Protein AF-A0A3Q3FCW5-F1 (afdb_monomer_lite)

pLDDT: mean 77.0, std 19.27, range [20.98, 98.44]

Radius of gyration: 36.46 Å; chains: 1; bounding box: 88×82×100 Å

Organism: NCBI:txid56723

Structure (mmCIF, N/CA/C/O backbone):
data_AF-A0A3Q3FCW5-F1
#
_entry.id   AF-A0A3Q3FCW5-F1
#
loop_
_atom_site.group_PDB
_atom_site.id
_atom_site.type_symbol
_atom_site.label_atom_id
_atom_site.label_alt_id
_atom_site.label_comp_id
_atom_site.label_asym_id
_atom_site.label_entity_id
_atom_site.label_seq_id
_atom_site.pdbx_PDB_ins_code
_atom_site.Cartn_x
_atom_site.Cartn_y
_atom_site.Cartn_z
_atom_site.occupancy
_atom_site.B_iso_or_equiv
_atom_site.auth_seq_id
_atom_site.auth_comp_id
_atom_site.auth_asym_id
_atom_site.auth_atom_id
_atom_site.pdbx_PDB_model_num
ATOM 1 N N . MET A 1 1 ? -9.840 -24.819 18.479 1.00 59.41 1 MET A N 1
ATOM 2 C CA . MET A 1 1 ? -9.375 -25.518 17.271 1.00 59.41 1 MET A CA 1
ATOM 3 C C . MET A 1 1 ? -8.691 -24.487 16.397 1.00 59.41 1 MET A C 1
ATOM 5 O O . MET A 1 1 ? -9.337 -23.500 16.056 1.00 59.41 1 MET A O 1
ATOM 9 N N . ARG A 1 2 ? -7.391 -24.646 16.146 1.00 78.00 2 ARG A N 1
ATOM 10 C CA . ARG A 1 2 ? -6.625 -23.751 15.276 1.00 78.00 2 ARG A CA 1
ATOM 11 C C . ARG A 1 2 ? -6.622 -24.346 13.871 1.00 78.00 2 ARG A C 1
ATOM 13 O O . ARG A 1 2 ? -6.245 -25.506 13.696 1.00 78.00 2 ARG A O 1
ATOM 20 N N . SER A 1 3 ? -7.081 -23.567 12.901 1.00 88.00 3 SER A N 1
ATOM 21 C CA . SER A 1 3 ? -7.096 -23.917 11.481 1.00 88.00 3 SER A CA 1
ATOM 22 C C . SER A 1 3 ? -6.036 -23.114 10.732 1.00 88.00 3 SER A C 1
ATOM 24 O O . SER A 1 3 ? -5.821 -21.951 11.064 1.00 88.00 3 SER A O 1
ATOM 26 N N . LEU A 1 4 ? -5.426 -23.719 9.720 1.00 91.25 4 LEU A N 1
ATOM 27 C CA . LEU A 1 4 ? -4.530 -23.093 8.757 1.00 91.25 4 LEU A CA 1
ATOM 28 C C . LEU A 1 4 ? -5.258 -22.938 7.427 1.00 91.25 4 LEU A C 1
ATOM 30 O O . LEU A 1 4 ? -5.761 -23.923 6.880 1.00 91.25 4 LEU A O 1
ATOM 34 N N . LYS A 1 5 ? -5.306 -21.713 6.908 1.00 95.12 5 LYS A N 1
ATOM 35 C CA . LYS A 1 5 ? -5.915 -21.397 5.616 1.00 95.12 5 LYS A CA 1
ATOM 36 C C . LYS A 1 5 ? -4.855 -21.115 4.565 1.00 95.12 5 LYS A C 1
ATOM 38 O O . LYS A 1 5 ? -4.101 -20.151 4.680 1.00 95.12 5 LYS A O 1
ATOM 43 N N . ILE A 1 6 ? -4.842 -21.939 3.526 1.00 96.88 6 ILE A N 1
ATOM 44 C CA . ILE A 1 6 ? -3.940 -21.827 2.383 1.00 96.88 6 ILE A CA 1
ATOM 45 C C . ILE A 1 6 ? -4.724 -21.283 1.187 1.00 96.88 6 ILE A C 1
ATOM 47 O O . ILE A 1 6 ? -5.837 -21.733 0.913 1.00 96.88 6 ILE A O 1
ATOM 51 N N . GLY A 1 7 ? -4.153 -20.305 0.494 1.00 97.06 7 GLY A N 1
ATOM 52 C CA . GLY A 1 7 ? -4.664 -19.748 -0.754 1.00 97.06 7 GLY A CA 1
ATOM 53 C C . GLY A 1 7 ? -3.714 -20.014 -1.918 1.00 97.06 7 GLY A C 1
ATOM 54 O O . GLY A 1 7 ? -2.503 -20.018 -1.715 1.00 97.06 7 GLY A O 1
ATOM 55 N N . SER A 1 8 ? -4.242 -20.184 -3.127 1.00 97.94 8 SER A N 1
ATOM 56 C CA . SER A 1 8 ? -3.463 -20.192 -4.370 1.00 97.94 8 SER A CA 1
ATOM 57 C C . SER A 1 8 ? -4.145 -19.340 -5.432 1.00 97.94 8 SER A C 1
ATOM 59 O O . SER A 1 8 ? -5.363 -19.446 -5.602 1.00 97.94 8 SER A O 1
ATOM 61 N N . LEU A 1 9 ? -3.373 -18.508 -6.134 1.00 97.44 9 LEU A N 1
ATOM 62 C CA . LEU A 1 9 ? -3.872 -17.656 -7.210 1.00 97.44 9 LEU A CA 1
ATOM 63 C C . LEU A 1 9 ? -2.792 -17.355 -8.256 1.00 97.44 9 LEU A C 1
ATOM 65 O O . LEU A 1 9 ? -1.770 -16.740 -7.934 1.00 97.44 9 LEU A O 1
ATOM 69 N N . ASN A 1 10 ? -3.070 -17.684 -9.517 1.00 96.69 10 ASN A N 1
ATOM 70 C CA . ASN A 1 10 ? -2.326 -17.135 -10.642 1.00 96.69 10 ASN A CA 1
ATOM 71 C C . ASN A 1 10 ? -2.795 -15.691 -10.880 1.00 96.69 10 ASN A C 1
ATOM 73 O O . ASN A 1 10 ? -3.972 -15.427 -11.142 1.00 96.69 10 ASN A O 1
ATOM 77 N N . ILE A 1 11 ? -1.882 -14.735 -10.708 1.00 94.06 11 ILE A N 1
ATOM 78 C CA . ILE A 1 11 ? -2.225 -13.314 -10.735 1.00 94.06 11 ILE A CA 1
ATOM 79 C C . ILE A 1 11 ? -1.992 -12.666 -12.088 1.00 94.06 11 ILE A C 1
ATOM 81 O O . ILE A 1 11 ? -2.460 -11.548 -12.241 1.00 94.06 11 ILE A O 1
ATOM 85 N N . ASN A 1 12 ? -1.323 -13.304 -13.052 1.00 91.75 12 ASN A N 1
ATOM 86 C CA . ASN A 1 12 ? -1.057 -12.728 -14.377 1.00 91.75 12 ASN A CA 1
ATOM 87 C C . ASN A 1 12 ? -0.498 -11.283 -14.285 1.00 91.75 12 ASN A C 1
ATOM 89 O O . ASN A 1 12 ? -1.118 -10.292 -14.687 1.00 91.75 12 ASN A O 1
ATOM 93 N N . GLY A 1 13 ? 0.644 -11.148 -13.611 1.00 87.19 13 GLY A N 1
ATOM 94 C CA . GLY A 1 13 ? 1.352 -9.898 -13.342 1.00 87.19 13 GLY A CA 1
ATOM 95 C C . GLY A 1 13 ? 1.012 -9.257 -11.996 1.00 87.19 13 GLY A C 1
ATOM 96 O O . GLY A 1 13 ? -0.110 -8.814 -11.760 1.00 87.19 13 GLY A O 1
ATOM 97 N N . GLY A 1 14 ? 2.021 -9.132 -11.129 1.00 79.69 14 GLY A N 1
ATOM 98 C CA . GLY A 1 14 ? 1.926 -8.534 -9.790 1.00 79.69 14 GLY A CA 1
ATOM 99 C C . GLY A 1 14 ? 2.761 -7.266 -9.589 1.00 79.69 14 GLY A C 1
ATOM 100 O O . GLY A 1 14 ? 2.995 -6.870 -8.447 1.00 79.69 14 GLY A O 1
ATOM 101 N N . ARG A 1 15 ? 3.240 -6.632 -10.669 1.00 80.81 15 ARG A N 1
ATOM 102 C CA . ARG A 1 15 ? 4.062 -5.404 -10.613 1.00 80.81 15 ARG A CA 1
ATOM 103 C C . ARG A 1 15 ? 3.250 -4.139 -10.323 1.00 80.81 15 ARG A C 1
ATOM 105 O O . ARG A 1 15 ? 3.777 -3.208 -9.721 1.00 80.81 15 ARG A O 1
ATOM 112 N N . ASP A 1 16 ? 1.967 -4.126 -10.672 1.00 83.69 16 ASP A N 1
ATOM 113 C CA . ASP A 1 16 ? 1.062 -3.024 -10.345 1.00 83.69 16 ASP A CA 1
ATOM 114 C C . ASP A 1 16 ? 0.683 -3.016 -8.851 1.00 83.69 16 ASP A C 1
ATOM 116 O O . ASP A 1 16 ? 0.260 -4.026 -8.278 1.00 83.69 16 ASP A O 1
ATOM 120 N N . ARG A 1 17 ? 0.810 -1.844 -8.219 1.00 84.12 17 ARG A N 1
ATOM 121 C CA . ARG A 1 17 ? 0.480 -1.623 -6.808 1.00 84.12 17 ARG A CA 1
ATOM 122 C C . ARG A 1 17 ? -1.018 -1.772 -6.537 1.00 84.12 17 ARG A C 1
ATOM 124 O O . ARG A 1 17 ? -1.371 -2.277 -5.472 1.00 84.12 17 ARG A O 1
ATOM 131 N N . GLN A 1 18 ? -1.892 -1.363 -7.461 1.00 84.81 18 GLN A N 1
ATOM 132 C CA . GLN A 1 18 ? -3.342 -1.479 -7.257 1.00 84.81 18 GLN A CA 1
ATOM 133 C C . GLN A 1 18 ? -3.765 -2.949 -7.220 1.00 84.81 18 GLN A C 1
ATOM 135 O O . GLN A 1 18 ? -4.450 -3.374 -6.288 1.00 84.81 18 GLN A O 1
ATOM 140 N N . LYS A 1 19 ? -3.261 -3.754 -8.160 1.00 87.56 19 LYS A N 1
ATOM 141 C CA . LYS A 1 19 ? -3.478 -5.205 -8.185 1.00 87.56 19 LYS A CA 1
ATOM 142 C C . LYS A 1 19 ? -2.966 -5.909 -6.924 1.00 87.56 19 LYS A C 1
ATOM 144 O O . LYS A 1 19 ? -3.677 -6.738 -6.357 1.00 87.56 19 LYS A O 1
ATOM 149 N N . ARG A 1 20 ? -1.790 -5.525 -6.406 1.00 88.56 20 ARG A N 1
ATOM 150 C CA . ARG A 1 20 ? -1.309 -5.990 -5.088 1.00 88.56 20 ARG A CA 1
ATOM 151 C C . ARG A 1 20 ? -2.257 -5.594 -3.944 1.00 88.56 20 ARG A C 1
ATOM 153 O O . ARG A 1 20 ? -2.496 -6.394 -3.040 1.00 88.56 20 ARG A O 1
ATOM 160 N N . GLY A 1 21 ? -2.851 -4.401 -3.991 1.00 86.06 21 GLY A N 1
ATOM 161 C CA . GLY A 1 21 ? -3.890 -3.967 -3.048 1.00 86.06 21 GLY A CA 1
ATOM 162 C C . GLY A 1 21 ? -5.109 -4.898 -3.025 1.00 86.06 21 GLY A C 1
ATOM 163 O O . GLY A 1 21 ? -5.495 -5.366 -1.954 1.00 86.06 21 GLY A O 1
ATOM 164 N N . LEU A 1 22 ? -5.642 -5.252 -4.200 1.00 87.50 22 LEU A N 1
ATOM 165 C CA . LEU A 1 22 ? -6.775 -6.182 -4.337 1.00 87.50 22 LEU A CA 1
ATOM 166 C C . LEU A 1 22 ? -6.466 -7.576 -3.768 1.00 87.50 22 LEU A C 1
ATOM 168 O O . LEU A 1 22 ? -7.289 -8.171 -3.072 1.00 87.50 22 LEU A O 1
ATOM 172 N N . ILE A 1 23 ? -5.256 -8.089 -4.015 1.00 90.44 23 ILE A N 1
ATOM 173 C CA . ILE A 1 23 ? -4.805 -9.385 -3.480 1.00 90.44 23 ILE A CA 1
ATOM 174 C C . ILE A 1 23 ? -4.748 -9.350 -1.944 1.00 90.44 23 ILE A C 1
ATOM 176 O O . ILE A 1 23 ? -5.187 -10.296 -1.283 1.00 90.44 23 ILE A O 1
ATOM 180 N N . SER A 1 24 ? -4.240 -8.256 -1.367 1.00 87.88 24 SER A N 1
ATOM 181 C CA . SER A 1 24 ? -4.176 -8.072 0.089 1.00 87.88 24 SER A CA 1
ATOM 182 C C . SER A 1 24 ? -5.570 -8.015 0.719 1.00 87.88 24 SER A C 1
ATOM 184 O O . SER A 1 24 ? -5.822 -8.651 1.749 1.00 87.88 24 SER A O 1
ATOM 186 N N . GLU A 1 25 ? -6.512 -7.334 0.064 1.00 86.88 25 GLU A N 1
ATOM 187 C CA . GLU A 1 25 ? -7.897 -7.265 0.517 1.00 86.88 25 GLU A CA 1
ATOM 188 C C . GLU A 1 25 ? -8.557 -8.652 0.527 1.00 86.88 25 GLU A C 1
ATOM 190 O O . GLU A 1 25 ? -9.095 -9.060 1.559 1.00 86.88 25 GLU A O 1
ATOM 195 N N . ILE A 1 26 ? -8.442 -9.425 -0.560 1.00 87.94 26 ILE A N 1
ATOM 196 C CA . ILE A 1 26 ? -8.989 -10.791 -0.627 1.00 87.94 26 ILE A CA 1
ATOM 197 C C . ILE A 1 26 ? -8.356 -11.690 0.436 1.00 87.94 26 ILE A C 1
ATOM 199 O O . ILE A 1 26 ? -9.070 -12.388 1.163 1.00 87.94 26 ILE A O 1
ATOM 203 N N . SER A 1 27 ? -7.028 -11.653 0.569 1.00 90.19 27 SER A N 1
ATOM 204 C CA . SER A 1 27 ? -6.305 -12.411 1.595 1.00 90.19 27 SER A CA 1
ATOM 205 C C . SER A 1 27 ? -6.833 -12.084 2.995 1.00 90.19 27 SER A C 1
ATOM 207 O O . SER A 1 27 ? -7.113 -12.984 3.798 1.00 90.19 27 SER A O 1
ATOM 209 N N . THR A 1 28 ? -7.032 -10.800 3.295 1.00 88.19 28 THR A N 1
ATOM 210 C CA . THR A 1 28 ? -7.542 -10.323 4.586 1.00 88.19 28 THR A CA 1
ATOM 211 C C . THR A 1 28 ? -8.986 -10.766 4.816 1.00 88.19 28 THR A C 1
ATOM 213 O O . THR A 1 28 ? -9.279 -11.371 5.848 1.00 88.19 28 THR A O 1
ATOM 216 N N . GLN A 1 29 ? -9.871 -10.560 3.837 1.00 85.56 29 GLN A N 1
ATOM 217 C CA . GLN A 1 29 ? -11.287 -10.935 3.911 1.00 85.56 29 GLN A CA 1
ATOM 218 C C . GLN A 1 29 ? -11.490 -12.447 4.093 1.00 85.56 29 GLN A C 1
ATOM 220 O O . GLN A 1 29 ? -12.353 -12.873 4.866 1.00 85.56 29 GLN A O 1
ATOM 225 N N . LYS A 1 30 ? -10.692 -13.273 3.403 1.00 87.12 30 LYS A N 1
ATOM 226 C CA . LYS A 1 30 ? -10.761 -14.744 3.481 1.00 87.12 30 LYS A CA 1
ATOM 227 C C . LYS A 1 30 ? -9.922 -15.332 4.624 1.00 87.12 30 LYS A C 1
ATOM 229 O O . LYS A 1 30 ? -10.017 -16.531 4.891 1.00 87.12 30 LYS A O 1
ATOM 234 N N . ASN A 1 31 ? -9.186 -14.484 5.347 1.00 90.12 31 ASN A N 1
ATOM 235 C CA . ASN A 1 31 ? -8.288 -14.840 6.444 1.00 90.12 31 ASN A CA 1
ATOM 236 C C . ASN A 1 31 ? -7.261 -15.912 6.047 1.00 90.12 31 ASN A C 1
ATOM 238 O O . ASN A 1 31 ? -7.178 -16.960 6.682 1.00 90.12 31 ASN A O 1
ATOM 242 N N . ILE A 1 32 ? -6.537 -15.657 4.959 1.00 94.19 32 ILE A N 1
ATOM 243 C CA . ILE A 1 32 ? -5.523 -16.560 4.409 1.00 94.19 32 ILE A CA 1
ATOM 244 C C . ILE A 1 32 ? -4.221 -16.431 5.200 1.00 94.19 32 ILE A C 1
ATOM 246 O O . ILE A 1 32 ? -3.651 -15.344 5.288 1.00 94.19 32 ILE A O 1
ATOM 250 N N . ASP A 1 33 ? -3.751 -17.543 5.758 1.00 94.31 33 ASP A N 1
ATOM 251 C CA . ASP A 1 33 ? -2.513 -17.608 6.536 1.00 94.31 33 ASP A CA 1
ATOM 252 C C . ASP A 1 33 ? -1.286 -17.767 5.632 1.00 94.31 33 ASP A C 1
ATOM 254 O O . ASP A 1 33 ? -0.241 -17.173 5.894 1.00 94.31 33 ASP A O 1
ATOM 258 N N . ILE A 1 34 ? -1.420 -18.563 4.566 1.00 96.38 34 ILE A N 1
ATOM 259 C CA . ILE A 1 34 ? -0.348 -18.869 3.613 1.00 96.38 34 ILE A CA 1
ATOM 260 C C . ILE A 1 34 ? -0.890 -18.701 2.199 1.00 96.38 34 ILE A C 1
ATOM 262 O O . ILE A 1 34 ? -1.930 -19.268 1.872 1.00 96.38 34 ILE A O 1
ATOM 266 N N . LEU A 1 35 ? -0.203 -17.935 1.358 1.00 97.12 35 LEU A N 1
ATOM 267 C CA . LEU A 1 35 ? -0.660 -17.600 0.013 1.00 97.12 35 LEU A CA 1
ATOM 268 C C . LEU A 1 35 ? 0.396 -17.963 -1.035 1.00 97.12 35 LEU A C 1
ATOM 270 O O . LEU A 1 35 ? 1.536 -17.506 -0.966 1.00 97.12 35 LEU A O 1
ATOM 274 N N . PHE A 1 36 ? -0.002 -18.777 -2.009 1.00 98.31 36 PHE A N 1
ATOM 275 C CA . PHE A 1 36 ? 0.774 -19.121 -3.195 1.00 98.31 36 PHE A CA 1
ATOM 276 C C . PHE A 1 36 ? 0.346 -18.229 -4.355 1.00 98.31 36 PHE A C 1
ATOM 278 O O . PHE A 1 36 ? -0.834 -18.188 -4.702 1.00 98.31 36 PHE A O 1
ATOM 285 N N . LEU A 1 37 ? 1.300 -17.525 -4.956 1.00 96.94 37 LEU A N 1
ATOM 286 C CA . LEU A 1 37 ? 1.062 -16.682 -6.124 1.00 96.94 37 LEU A CA 1
ATOM 287 C C . LEU A 1 37 ? 1.871 -17.182 -7.315 1.00 96.94 37 LEU A C 1
ATOM 289 O O . LEU A 1 37 ? 3.041 -17.539 -7.151 1.00 96.94 37 LEU A O 1
ATOM 293 N N . GLN A 1 38 ? 1.256 -17.199 -8.494 1.00 97.50 38 GLN A N 1
ATOM 294 C CA . GLN A 1 38 ? 1.887 -17.556 -9.769 1.00 97.50 38 GLN A CA 1
ATOM 295 C C . GLN A 1 38 ? 1.791 -16.390 -10.757 1.00 97.50 38 GLN A C 1
ATOM 297 O O . GLN A 1 38 ? 0.928 -15.528 -10.608 1.00 97.50 38 GLN A O 1
ATOM 302 N N . GLU A 1 39 ? 2.688 -16.355 -11.742 1.00 94.69 39 GLU A N 1
ATOM 303 C CA . GLU A 1 39 ? 2.836 -15.252 -12.703 1.00 94.69 39 GLU A CA 1
ATOM 304 C C . GLU A 1 39 ? 3.011 -13.891 -12.024 1.00 94.69 39 GLU A C 1
ATOM 306 O O . GLU A 1 39 ? 2.365 -12.899 -12.355 1.00 94.69 39 GLU A O 1
ATOM 311 N N . THR A 1 40 ? 3.908 -13.812 -11.040 1.00 92.75 40 THR A N 1
ATOM 312 C CA . THR A 1 40 ? 4.172 -12.538 -10.355 1.00 92.75 40 THR A CA 1
ATOM 313 C C . THR A 1 40 ? 4.807 -11.495 -11.279 1.00 92.75 40 THR A C 1
ATOM 315 O O . THR A 1 40 ? 4.638 -10.298 -11.044 1.00 92.75 40 THR A O 1
ATOM 318 N N . HIS A 1 41 ? 5.504 -11.931 -12.335 1.00 92.38 41 HIS A N 1
ATOM 319 C CA . HIS A 1 41 ? 6.275 -11.096 -13.268 1.00 92.38 41 HIS A CA 1
ATOM 320 C C . HIS A 1 41 ? 7.323 -10.223 -12.564 1.00 92.38 41 HIS A C 1
ATOM 322 O O . HIS A 1 41 ? 7.682 -9.157 -13.054 1.00 92.38 41 HIS A O 1
ATOM 328 N N . THR A 1 42 ? 7.784 -10.648 -11.386 1.00 88.38 42 THR A N 1
ATOM 329 C CA . THR A 1 42 ? 8.714 -9.872 -10.564 1.00 88.38 42 THR A CA 1
ATOM 330 C C . THR A 1 42 ? 10.156 -10.123 -10.968 1.00 88.38 42 THR A C 1
ATOM 332 O O . THR A 1 42 ? 10.554 -11.268 -11.208 1.00 88.38 42 THR A O 1
ATOM 335 N N . THR A 1 43 ? 10.956 -9.060 -10.947 1.00 87.44 43 THR A N 1
ATOM 336 C CA . THR A 1 43 ? 12.423 -9.108 -11.011 1.00 87.44 43 THR A CA 1
ATOM 337 C C . THR A 1 43 ? 13.044 -8.808 -9.644 1.00 87.44 43 THR A C 1
ATOM 339 O O . THR A 1 43 ? 12.346 -8.308 -8.763 1.00 87.44 43 THR A O 1
ATOM 342 N N . PRO A 1 44 ? 14.353 -9.065 -9.443 1.00 85.88 44 PRO A N 1
ATOM 343 C CA . PRO A 1 44 ? 15.032 -8.735 -8.184 1.00 85.88 44 PRO A CA 1
ATOM 344 C C . PRO A 1 44 ? 14.918 -7.257 -7.770 1.00 85.88 44 PRO A C 1
ATOM 346 O O . PRO A 1 44 ? 14.946 -6.940 -6.589 1.00 85.88 44 PRO A O 1
ATOM 349 N N . SER A 1 45 ? 14.735 -6.342 -8.730 1.00 84.06 45 SER A N 1
ATOM 350 C CA . SER A 1 45 ? 14.466 -4.921 -8.459 1.00 84.06 45 SER A CA 1
ATOM 351 C C . SER A 1 45 ? 13.160 -4.671 -7.703 1.00 84.06 45 SER A C 1
ATOM 353 O O . SER A 1 45 ? 13.043 -3.664 -7.018 1.00 84.06 45 SER A O 1
ATOM 355 N N . ASP A 1 46 ? 12.181 -5.566 -7.848 1.00 81.38 46 ASP A N 1
ATOM 356 C CA . ASP A 1 46 ? 10.836 -5.396 -7.299 1.00 81.38 46 ASP A CA 1
ATOM 357 C C . ASP A 1 46 ? 10.718 -6.015 -5.891 1.00 81.38 46 ASP A C 1
ATOM 359 O O . ASP A 1 46 ? 9.693 -5.868 -5.230 1.00 81.38 46 ASP A O 1
ATOM 363 N N . GLU A 1 47 ? 11.741 -6.730 -5.412 1.00 82.12 47 GLU A N 1
ATOM 364 C CA . GLU A 1 47 ? 11.692 -7.503 -4.162 1.00 82.12 47 GLU A CA 1
ATOM 365 C C . GLU A 1 47 ? 11.436 -6.617 -2.930 1.00 82.12 47 GLU A C 1
ATOM 367 O O . GLU A 1 47 ? 10.646 -6.973 -2.051 1.00 82.12 47 GLU A O 1
ATOM 372 N N . THR A 1 48 ? 12.008 -5.408 -2.903 1.00 82.12 48 THR A N 1
ATOM 373 C CA . THR A 1 48 ? 11.783 -4.428 -1.828 1.00 82.12 48 THR A CA 1
ATOM 374 C C . THR A 1 48 ? 10.323 -3.994 -1.727 1.00 82.12 48 THR A C 1
ATOM 376 O O . THR A 1 48 ? 9.796 -3.862 -0.622 1.00 82.12 48 THR A O 1
ATOM 379 N N . ASP A 1 49 ? 9.638 -3.830 -2.860 1.00 81.56 49 ASP A N 1
ATOM 380 C CA . ASP A 1 49 ? 8.233 -3.412 -2.889 1.00 81.56 49 ASP A CA 1
ATOM 381 C C . ASP A 1 49 ? 7.310 -4.498 -2.334 1.00 81.56 49 ASP A C 1
ATOM 383 O O . ASP A 1 49 ? 6.298 -4.200 -1.696 1.00 81.56 49 ASP A O 1
ATOM 387 N N . TRP A 1 50 ? 7.659 -5.764 -2.563 1.00 82.69 50 TRP A N 1
ATOM 388 C CA . TRP A 1 50 ? 6.923 -6.911 -2.034 1.00 82.69 50 TRP A CA 1
ATOM 389 C C . TRP A 1 50 ? 7.132 -7.080 -0.529 1.00 82.69 50 TRP A C 1
ATOM 391 O O . TRP A 1 50 ? 6.171 -7.384 0.181 1.00 82.69 50 TRP A O 1
ATOM 401 N N . GLY A 1 51 ? 8.342 -6.796 -0.037 1.00 77.94 51 GLY A N 1
ATOM 402 C CA . GLY A 1 51 ? 8.642 -6.745 1.394 1.00 77.94 51 GLY A CA 1
ATOM 403 C C . GLY A 1 51 ? 7.915 -5.620 2.137 1.00 77.94 51 GLY A C 1
ATOM 404 O O . GLY A 1 51 ? 7.475 -5.826 3.264 1.00 77.94 51 GLY A O 1
ATOM 405 N N . LEU A 1 52 ? 7.737 -4.454 1.506 1.00 79.31 52 LEU A N 1
ATOM 406 C CA . LEU A 1 52 ? 6.953 -3.344 2.067 1.00 79.31 52 LEU A CA 1
ATOM 407 C C . LEU A 1 52 ? 5.440 -3.603 2.029 1.00 79.31 52 LEU A C 1
ATOM 409 O O . LEU A 1 52 ? 4.702 -3.086 2.864 1.00 79.31 52 LEU A O 1
ATOM 413 N N . TRP A 1 53 ? 4.967 -4.363 1.039 1.00 82.75 53 TRP A N 1
ATOM 414 C CA . TRP A 1 53 ? 3.542 -4.612 0.826 1.00 82.75 53 TRP A CA 1
ATOM 415 C C . TRP A 1 53 ? 2.957 -5.698 1.741 1.00 82.75 53 TRP A C 1
ATOM 417 O O . TRP A 1 53 ? 1.803 -5.575 2.155 1.00 82.75 53 TRP A O 1
ATOM 427 N N . TRP A 1 54 ? 3.704 -6.764 2.041 1.00 84.56 54 TRP A N 1
ATOM 428 C CA . TRP A 1 54 ? 3.181 -7.913 2.784 1.00 84.56 54 TRP A CA 1
ATOM 429 C C . TRP A 1 54 ? 3.623 -7.922 4.253 1.00 84.56 54 TRP A C 1
ATOM 431 O O . TRP A 1 54 ? 4.805 -8.052 4.561 1.00 84.56 54 TRP A O 1
ATOM 441 N N . GLU A 1 55 ? 2.655 -7.882 5.175 1.00 78.81 55 GLU A N 1
ATOM 442 C CA . GLU A 1 55 ? 2.895 -8.015 6.618 1.00 78.81 55 GLU A CA 1
ATOM 443 C C . GLU A 1 55 ? 3.204 -9.476 7.009 1.00 78.81 55 GLU A C 1
ATOM 445 O O . GLU A 1 55 ? 2.354 -10.242 7.484 1.00 78.81 55 GLU A O 1
ATOM 450 N N . GLY A 1 56 ? 4.455 -9.880 6.791 1.00 86.00 56 GLY A N 1
ATOM 451 C CA . GLY A 1 56 ? 4.980 -11.188 7.167 1.00 86.00 56 GLY A CA 1
ATOM 452 C C . GLY A 1 56 ? 6.162 -11.623 6.305 1.00 86.00 56 GLY A C 1
ATOM 453 O O . GLY A 1 56 ? 6.771 -10.826 5.594 1.00 86.00 56 GLY A O 1
ATOM 454 N N . SER A 1 57 ? 6.499 -12.909 6.361 1.00 90.38 57 SER A N 1
ATOM 455 C CA . SER A 1 57 ? 7.588 -13.462 5.553 1.00 90.38 57 SER A CA 1
ATOM 456 C C . SER A 1 57 ? 7.119 -13.705 4.121 1.00 90.38 57 SER A C 1
ATOM 458 O O . SER A 1 57 ? 6.050 -14.274 3.900 1.00 90.38 57 SER A O 1
ATOM 460 N N . ASN A 1 58 ? 7.930 -13.309 3.148 1.00 92.62 58 ASN A N 1
ATOM 461 C CA . ASN A 1 58 ? 7.680 -13.529 1.730 1.00 92.62 58 ASN A CA 1
ATOM 462 C C . ASN A 1 58 ? 8.916 -14.164 1.085 1.00 92.62 58 ASN A C 1
ATOM 464 O O . ASN A 1 58 ? 10.043 -13.826 1.434 1.00 92.62 58 ASN A O 1
ATOM 468 N N . TYR A 1 59 ? 8.689 -15.117 0.185 1.00 95.00 59 TYR A N 1
ATOM 469 C CA . TYR A 1 59 ? 9.735 -15.800 -0.570 1.00 95.00 59 TYR A CA 1
ATOM 470 C C . TYR A 1 59 ? 9.351 -15.792 -2.038 1.00 95.00 59 TYR A C 1
ATOM 472 O O . TYR A 1 59 ? 8.281 -16.294 -2.390 1.00 95.00 59 TYR A O 1
ATOM 480 N N . LEU A 1 60 ? 10.209 -15.223 -2.880 1.00 93.94 60 LEU A N 1
ATOM 481 C CA . LEU A 1 60 ? 9.970 -15.091 -4.309 1.00 93.94 60 LEU A CA 1
ATOM 482 C C . LEU A 1 60 ? 10.997 -15.897 -5.099 1.00 93.94 60 LEU A C 1
ATOM 484 O O . LEU A 1 60 ? 12.167 -15.983 -4.744 1.00 93.94 60 LEU A O 1
ATOM 488 N N . SER A 1 61 ? 10.539 -16.469 -6.203 1.00 95.50 61 SER A N 1
ATOM 489 C CA . SER A 1 61 ? 11.377 -16.981 -7.275 1.00 95.50 61 SER A CA 1
ATOM 490 C C . SER A 1 61 ? 11.035 -16.174 -8.517 1.00 95.50 61 SER A C 1
ATOM 492 O O . SER A 1 61 ? 9.904 -16.224 -9.007 1.00 95.50 61 SER A O 1
ATOM 494 N N . HIS A 1 62 ? 11.989 -15.367 -8.973 1.00 93.00 62 HIS A N 1
ATOM 495 C CA . HIS A 1 62 ? 11.762 -14.343 -9.989 1.00 93.00 62 HIS A CA 1
ATOM 496 C C . HIS A 1 62 ? 11.681 -14.926 -11.401 1.00 93.00 62 HIS A C 1
ATOM 498 O O . HIS A 1 62 ? 12.426 -15.838 -11.766 1.00 93.00 62 HIS A O 1
ATOM 504 N N . GLY A 1 63 ? 10.786 -14.354 -12.204 1.00 86.38 63 GLY A N 1
ATOM 505 C CA . GLY A 1 63 ? 10.653 -14.640 -13.627 1.00 86.38 63 GLY A CA 1
ATOM 506 C C . GLY A 1 63 ? 11.301 -13.548 -14.475 1.00 86.38 63 GLY A C 1
ATOM 507 O O . GLY A 1 63 ? 12.410 -13.085 -14.211 1.00 86.38 63 GLY A O 1
ATOM 508 N N . THR A 1 64 ? 10.578 -13.132 -15.505 1.00 84.94 64 THR A N 1
ATOM 509 C CA . THR A 1 64 ? 10.858 -11.930 -16.298 1.00 84.94 64 THR A CA 1
ATOM 510 C C . THR A 1 64 ? 9.744 -10.911 -16.072 1.00 84.94 64 THR A C 1
ATOM 512 O O . THR A 1 64 ? 8.689 -11.252 -15.544 1.00 84.94 64 THR A O 1
ATOM 515 N N . ASN A 1 65 ? 9.921 -9.688 -16.572 1.00 80.12 65 ASN A N 1
ATOM 516 C CA . ASN A 1 65 ? 8.895 -8.639 -16.507 1.00 80.12 65 ASN A CA 1
ATOM 517 C C . ASN A 1 65 ? 7.568 -8.990 -17.209 1.00 80.12 65 ASN A C 1
ATOM 519 O O . ASN A 1 65 ? 6.590 -8.265 -17.035 1.00 80.12 65 ASN A O 1
ATOM 523 N N . PHE A 1 66 ? 7.540 -10.055 -18.016 1.00 82.38 66 PHE A N 1
ATOM 524 C CA . PHE A 1 66 ? 6.401 -10.430 -18.859 1.00 82.38 66 PHE A CA 1
ATOM 525 C C . PHE A 1 66 ? 5.917 -11.863 -18.647 1.00 82.38 66 PHE A C 1
ATOM 527 O O . PHE A 1 66 ? 4.903 -12.245 -19.218 1.00 82.38 66 PHE A O 1
ATOM 534 N N . SER A 1 67 ? 6.676 -12.687 -17.925 1.00 86.38 67 SER A N 1
ATOM 535 C CA . SER A 1 67 ? 6.355 -14.104 -17.795 1.00 86.38 67 SER A CA 1
ATOM 536 C C . SER A 1 67 ? 6.982 -14.717 -16.556 1.00 86.38 67 SER A C 1
ATOM 538 O O . SER A 1 67 ? 8.102 -14.363 -16.170 1.00 86.38 67 SER A O 1
ATOM 540 N N . ALA A 1 68 ? 6.279 -15.708 -16.007 1.00 89.62 68 ALA A N 1
ATOM 541 C CA . ALA A 1 68 ? 6.699 -16.497 -14.857 1.00 89.62 68 ALA A CA 1
ATOM 542 C C . ALA A 1 68 ? 6.897 -15.663 -13.576 1.00 89.62 68 ALA A C 1
ATOM 544 O O . ALA A 1 68 ? 6.592 -14.475 -13.500 1.00 89.62 68 ALA A O 1
ATOM 545 N N . GLY A 1 69 ? 7.380 -16.319 -12.531 1.00 95.00 69 GLY A N 1
ATOM 546 C CA . GLY A 1 69 ? 7.498 -15.759 -11.195 1.00 95.00 69 GLY A CA 1
ATOM 547 C C . GLY A 1 69 ? 6.501 -16.422 -10.257 1.00 95.00 69 GLY A C 1
ATOM 548 O O . GLY A 1 69 ? 5.306 -16.480 -10.549 1.00 95.00 69 GLY A O 1
ATOM 549 N N . VAL A 1 70 ? 6.999 -16.948 -9.143 1.00 96.94 70 VAL A N 1
ATOM 550 C CA . VAL A 1 70 ? 6.178 -17.575 -8.104 1.00 96.94 70 VAL A CA 1
ATOM 551 C C . VAL A 1 70 ? 6.557 -17.012 -6.743 1.00 96.94 70 VAL A C 1
ATOM 553 O O . VAL A 1 70 ? 7.726 -16.716 -6.495 1.00 96.94 70 VAL A O 1
ATOM 556 N N . ALA A 1 71 ? 5.581 -16.870 -5.850 1.00 96.06 71 ALA A N 1
ATOM 557 C CA . ALA A 1 71 ? 5.817 -16.401 -4.489 1.00 96.06 71 ALA A CA 1
ATOM 558 C C . ALA A 1 71 ? 5.052 -17.230 -3.455 1.00 96.06 71 ALA A C 1
ATOM 560 O O . ALA A 1 71 ? 3.928 -17.669 -3.705 1.00 96.06 71 ALA A O 1
ATOM 561 N N . ILE A 1 72 ? 5.659 -17.438 -2.290 1.00 97.50 72 ILE A N 1
ATOM 562 C CA . ILE A 1 72 ? 5.009 -18.010 -1.108 1.00 97.50 72 ILE A CA 1
ATOM 563 C C . ILE A 1 72 ? 5.034 -16.953 -0.009 1.00 97.50 72 ILE A C 1
ATOM 565 O O . ILE A 1 72 ? 6.103 -16.517 0.423 1.00 97.50 72 ILE A O 1
ATOM 569 N N . LEU A 1 73 ? 3.849 -16.539 0.430 1.00 95.50 73 LEU A N 1
ATOM 570 C CA . LEU A 1 73 ? 3.661 -15.501 1.435 1.00 95.50 73 LEU A CA 1
ATOM 571 C C . LEU A 1 73 ? 3.082 -16.110 2.711 1.00 95.50 73 LEU A C 1
ATOM 573 O O . LEU A 1 73 ? 2.080 -16.822 2.663 1.00 95.50 73 LEU A O 1
ATOM 577 N N . PHE A 1 74 ? 3.686 -15.799 3.853 1.00 95.06 74 PHE A N 1
ATOM 578 C CA . PHE A 1 74 ? 3.248 -16.232 5.176 1.00 95.06 74 PHE A CA 1
ATOM 579 C C . PHE A 1 74 ? 2.794 -15.015 5.971 1.00 95.06 74 PHE A C 1
ATOM 581 O O . PHE A 1 74 ? 3.556 -14.066 6.153 1.00 95.06 74 PHE A O 1
ATOM 588 N N . ARG A 1 75 ? 1.554 -15.023 6.458 1.00 92.38 75 ARG A N 1
ATOM 589 C CA . ARG A 1 75 ? 1.031 -13.953 7.312 1.00 92.38 75 ARG A CA 1
ATOM 590 C C . ARG A 1 75 ? 1.736 -13.973 8.668 1.00 92.38 75 ARG A C 1
ATOM 592 O O . ARG A 1 75 ? 1.917 -15.044 9.245 1.00 92.38 75 ARG A O 1
ATOM 599 N N . ALA A 1 76 ? 2.041 -12.806 9.236 1.00 87.44 76 ALA A N 1
ATOM 600 C CA . ALA A 1 76 ? 2.670 -12.714 10.559 1.00 87.44 76 ALA A CA 1
ATOM 601 C C . ALA A 1 76 ? 1.911 -13.493 11.662 1.00 87.44 76 ALA A C 1
ATOM 603 O O . ALA A 1 76 ? 2.524 -14.145 12.507 1.00 87.44 76 ALA A O 1
ATOM 604 N N . SER A 1 77 ? 0.572 -13.512 11.622 1.00 84.69 77 SER A N 1
ATOM 605 C CA . SER A 1 77 ? -0.265 -14.243 12.589 1.00 84.69 77 SER A CA 1
ATOM 606 C C . SER A 1 77 ? -0.172 -15.770 12.494 1.00 84.69 77 SER A C 1
ATOM 608 O O . SER A 1 77 ? -0.626 -16.463 13.405 1.00 84.69 77 SER A O 1
ATOM 610 N N . ALA A 1 78 ? 0.393 -16.314 11.413 1.00 84.06 78 ALA A N 1
ATOM 611 C CA . ALA A 1 78 ? 0.545 -17.754 11.241 1.00 84.06 78 ALA A CA 1
ATOM 612 C C . ALA A 1 78 ? 1.646 -18.340 12.150 1.00 84.06 78 ALA A C 1
ATOM 614 O O . ALA A 1 78 ? 1.646 -19.548 12.380 1.00 84.06 78 ALA A O 1
ATOM 615 N N . ASN A 1 79 ? 2.515 -17.498 12.735 1.00 84.00 79 ASN A N 1
ATOM 616 C CA . ASN A 1 79 ? 3.611 -17.881 13.638 1.00 84.00 79 ASN A CA 1
ATOM 617 C C . ASN A 1 79 ? 4.444 -19.052 13.087 1.00 84.00 79 ASN A C 1
ATOM 619 O O . ASN A 1 79 ? 4.549 -20.113 13.703 1.00 84.00 79 ASN A O 1
ATOM 623 N N . VAL A 1 80 ? 4.949 -18.865 11.868 1.00 89.12 80 VAL A N 1
ATOM 624 C CA . VAL A 1 80 ? 5.665 -19.881 11.098 1.00 89.12 80 VAL A CA 1
ATOM 625 C C . VAL A 1 80 ? 7.165 -19.702 11.297 1.00 89.12 80 VAL A C 1
ATOM 627 O O . VAL A 1 80 ? 7.685 -18.601 11.120 1.00 89.12 80 VAL A O 1
ATOM 630 N N . LYS A 1 81 ? 7.874 -20.786 11.619 1.00 92.88 81 LYS A N 1
ATOM 631 C CA . LYS A 1 81 ? 9.337 -20.789 11.700 1.00 92.88 81 LYS A CA 1
ATOM 632 C C . LYS A 1 81 ? 9.914 -21.394 10.428 1.00 92.88 81 LYS A C 1
ATOM 634 O O . LYS A 1 81 ? 9.735 -22.576 10.152 1.00 92.88 81 LYS A O 1
ATOM 639 N N . ILE A 1 82 ? 10.601 -20.583 9.635 1.00 95.06 82 ILE A N 1
ATOM 640 C CA . ILE A 1 82 ? 11.144 -21.027 8.350 1.00 95.06 82 ILE A CA 1
ATOM 641 C C . ILE A 1 82 ? 12.393 -21.884 8.584 1.00 95.06 82 ILE A C 1
ATOM 643 O O . ILE A 1 82 ? 13.296 -21.487 9.317 1.00 95.06 82 ILE A O 1
ATOM 647 N N . VAL A 1 83 ? 12.426 -23.064 7.964 1.00 93.88 83 VAL A N 1
ATOM 648 C CA . VAL A 1 83 ? 13.529 -24.033 8.061 1.00 93.88 83 VAL A CA 1
ATOM 649 C C . VAL A 1 83 ? 14.481 -23.874 6.879 1.00 93.88 83 VAL A C 1
ATOM 651 O O . VAL A 1 83 ? 15.692 -23.798 7.067 1.00 93.88 83 VAL A O 1
ATOM 654 N N . SER A 1 84 ? 13.950 -23.816 5.656 1.00 95.19 84 SER A N 1
ATOM 655 C CA . SER A 1 84 ? 14.752 -23.610 4.446 1.00 95.19 84 SER A CA 1
ATOM 656 C C . SER A 1 84 ? 13.894 -23.146 3.272 1.00 95.19 84 SER A C 1
ATOM 658 O O . SER A 1 84 ? 12.718 -23.491 3.190 1.00 95.19 84 SER A O 1
ATOM 660 N N . CYS A 1 85 ? 14.504 -22.445 2.320 1.00 96.00 85 CYS A N 1
ATOM 661 C CA . CYS A 1 85 ? 13.897 -22.055 1.049 1.00 96.00 85 CYS A CA 1
ATOM 662 C C . CYS A 1 85 ? 14.770 -22.579 -0.101 1.00 96.00 85 CYS A C 1
ATOM 664 O O . CYS A 1 85 ? 15.994 -22.467 -0.030 1.00 96.00 85 CYS A O 1
ATOM 666 N N . ALA A 1 86 ? 14.155 -23.166 -1.127 1.00 95.25 86 ALA A N 1
ATOM 667 C CA . ALA A 1 86 ? 14.839 -23.711 -2.292 1.00 95.25 86 ALA A CA 1
ATOM 668 C C . ALA A 1 86 ? 14.109 -23.329 -3.588 1.00 95.25 86 ALA A C 1
ATOM 670 O O . ALA A 1 86 ? 12.961 -23.718 -3.821 1.00 95.25 86 ALA A O 1
ATOM 671 N N . GLU A 1 87 ? 14.806 -22.595 -4.455 1.00 95.44 87 GLU A N 1
ATOM 672 C CA . GLU A 1 87 ? 14.404 -22.365 -5.841 1.00 95.44 87 GLU A CA 1
ATOM 673 C C . GLU A 1 87 ? 14.879 -23.549 -6.695 1.00 95.44 87 GLU A C 1
ATOM 675 O O . GLU A 1 87 ? 16.076 -23.735 -6.907 1.00 95.44 87 GLU A O 1
ATOM 680 N N . ILE A 1 88 ? 13.945 -24.374 -7.170 1.00 95.25 88 ILE A N 1
ATOM 681 C CA . ILE A 1 88 ? 14.273 -25.585 -7.940 1.00 95.25 88 ILE A CA 1
ATOM 682 C C . ILE A 1 88 ? 14.274 -25.298 -9.440 1.00 95.25 88 ILE A C 1
ATOM 684 O O . ILE A 1 88 ? 15.151 -25.757 -10.173 1.00 95.25 88 ILE A O 1
ATOM 688 N N . VAL A 1 89 ? 13.255 -24.571 -9.902 1.00 94.75 89 VAL A N 1
ATOM 689 C CA . VAL A 1 89 ? 13.136 -24.096 -11.281 1.00 94.75 89 VAL A CA 1
ATOM 690 C C . VAL A 1 89 ? 12.803 -22.619 -11.206 1.00 94.75 89 VAL A C 1
ATOM 692 O O . VAL A 1 89 ? 11.716 -22.250 -10.756 1.00 94.75 89 VAL A O 1
ATOM 695 N N . LYS A 1 90 ? 13.744 -21.786 -11.649 1.00 93.81 90 LYS A N 1
ATOM 696 C CA . LYS A 1 90 ? 13.631 -20.329 -11.593 1.00 93.81 90 LYS A CA 1
ATOM 697 C C . LYS A 1 90 ? 12.303 -19.839 -12.178 1.00 93.81 90 LYS A C 1
ATOM 699 O O . LYS A 1 90 ? 11.928 -20.204 -13.293 1.00 93.81 90 LYS A O 1
ATOM 704 N N . GLY A 1 91 ? 11.583 -19.045 -11.392 1.00 93.50 91 GLY A N 1
ATOM 705 C CA . GLY A 1 91 ? 10.284 -18.466 -11.717 1.00 93.50 91 GLY A CA 1
ATOM 706 C C . GLY A 1 91 ? 9.118 -19.457 -11.789 1.00 93.50 91 GLY A C 1
ATOM 707 O O . GLY A 1 91 ? 8.029 -19.050 -12.188 1.00 93.50 91 GLY A O 1
ATOM 708 N N . ARG A 1 92 ? 9.309 -20.748 -11.474 1.00 95.69 92 ARG A N 1
ATOM 709 C CA . ARG A 1 92 ? 8.293 -21.794 -11.721 1.00 95.69 92 ARG A CA 1
ATOM 710 C C . ARG A 1 92 ? 8.117 -22.826 -10.613 1.00 95.69 92 ARG A C 1
ATOM 712 O O . ARG A 1 92 ? 7.039 -23.402 -10.525 1.00 95.69 92 ARG A O 1
ATOM 719 N N . LEU A 1 93 ? 9.142 -23.114 -9.814 1.00 97.25 93 LEU A N 1
ATOM 720 C CA . LEU A 1 93 ? 9.067 -24.105 -8.739 1.00 97.25 93 LEU A CA 1
ATOM 721 C C . LEU A 1 93 ? 9.851 -23.629 -7.520 1.00 97.25 93 LEU A C 1
ATOM 723 O O . LEU A 1 93 ? 11.086 -23.625 -7.532 1.00 97.25 93 LEU A O 1
ATOM 727 N N . LEU A 1 94 ? 9.108 -23.271 -6.474 1.00 97.62 94 LEU A N 1
ATOM 728 C CA . LEU A 1 94 ? 9.632 -22.778 -5.206 1.00 97.62 94 LEU A CA 1
ATOM 729 C C . LEU A 1 94 ? 9.162 -23.681 -4.066 1.00 97.62 94 LEU A C 1
ATOM 731 O O . LEU A 1 94 ? 7.965 -23.932 -3.921 1.00 97.62 94 LEU A O 1
ATOM 735 N N . ILE A 1 95 ? 10.110 -24.148 -3.256 1.00 97.69 95 ILE A N 1
ATOM 736 C CA . ILE A 1 95 ? 9.850 -24.976 -2.078 1.00 97.69 95 ILE A CA 1
ATOM 737 C C . ILE A 1 95 ? 10.292 -24.208 -0.835 1.00 97.69 95 ILE A C 1
ATOM 739 O O . ILE A 1 95 ? 11.454 -23.826 -0.712 1.00 97.69 95 ILE A O 1
ATOM 743 N N . VAL A 1 96 ? 9.379 -24.019 0.114 1.00 97.56 96 VAL A N 1
ATOM 744 C CA . VAL A 1 96 ? 9.675 -23.458 1.433 1.00 97.56 96 VAL A CA 1
ATOM 745 C C . VAL A 1 96 ? 9.293 -24.475 2.498 1.00 97.56 96 VAL A C 1
ATOM 747 O O . VAL A 1 96 ? 8.133 -24.859 2.640 1.00 97.56 96 VAL A O 1
ATOM 750 N N . ARG A 1 97 ? 10.288 -24.906 3.271 1.00 96.69 97 ARG A N 1
ATOM 751 C CA . ARG A 1 97 ? 10.094 -25.764 4.438 1.00 96.69 97 ARG A CA 1
ATOM 752 C C . ARG A 1 97 ? 9.899 -24.894 5.657 1.00 96.69 97 ARG A C 1
ATOM 754 O O . ARG A 1 97 ? 10.711 -24.000 5.915 1.00 96.69 97 ARG A O 1
ATOM 761 N N . ALA A 1 98 ? 8.854 -25.173 6.417 1.00 95.31 98 ALA A N 1
ATOM 762 C CA . ALA A 1 98 ? 8.556 -24.412 7.609 1.00 95.31 98 ALA A CA 1
ATOM 763 C C . ALA A 1 98 ? 7.934 -25.266 8.710 1.00 95.31 98 ALA A C 1
ATOM 765 O O . ALA A 1 98 ? 7.186 -26.204 8.453 1.00 95.31 98 ALA A O 1
ATOM 766 N N . GLU A 1 99 ? 8.257 -24.919 9.945 1.00 93.06 99 GLU A N 1
ATOM 767 C CA . GLU A 1 99 ? 7.807 -25.575 11.160 1.00 93.06 99 GLU A CA 1
ATOM 768 C C . GLU A 1 99 ? 6.630 -24.793 11.762 1.00 93.06 99 GLU A C 1
ATOM 770 O O . GLU A 1 99 ? 6.710 -23.577 11.970 1.00 93.06 99 GLU A O 1
ATOM 775 N N . ILE A 1 100 ? 5.527 -25.500 12.018 1.00 90.50 100 ILE A N 1
ATOM 776 C CA . ILE A 1 100 ? 4.311 -24.973 12.646 1.00 90.50 100 ILE A CA 1
ATOM 777 C C . ILE A 1 100 ? 3.862 -25.972 13.716 1.00 90.50 100 ILE A C 1
ATOM 779 O O . ILE A 1 100 ? 3.538 -27.109 13.383 1.00 90.50 100 ILE A O 1
ATOM 783 N N . GLU A 1 101 ? 3.822 -25.545 14.984 1.00 82.38 101 GLU A N 1
ATOM 784 C CA . GLU A 1 101 ? 3.430 -26.389 16.135 1.00 82.38 101 GLU A CA 1
ATOM 785 C C . GLU A 1 101 ? 4.155 -27.754 16.130 1.00 82.38 101 GLU A C 1
ATOM 787 O O . GLU A 1 101 ? 3.523 -28.809 16.136 1.00 82.38 101 GLU A O 1
ATOM 792 N N . ASP A 1 102 ? 5.491 -27.713 16.033 1.00 83.19 102 ASP A N 1
ATOM 793 C CA . ASP A 1 102 ? 6.402 -28.873 16.018 1.00 83.19 102 ASP A CA 1
ATOM 794 C C . ASP A 1 102 ? 6.204 -29.853 14.842 1.00 83.19 102 ASP A C 1
ATOM 796 O O . ASP A 1 102 ? 6.765 -30.949 14.818 1.00 83.19 102 ASP A O 1
ATOM 800 N N . THR A 1 103 ? 5.416 -29.471 13.830 1.00 87.69 103 THR A N 1
ATOM 801 C CA . THR A 1 103 ? 5.262 -30.220 12.577 1.00 87.69 103 THR A CA 1
ATOM 802 C C . THR A 1 103 ? 5.953 -29.478 11.440 1.00 87.69 103 THR A C 1
ATOM 804 O O . THR A 1 103 ? 5.691 -28.296 11.207 1.00 87.69 103 THR A O 1
ATOM 807 N N . VAL A 1 104 ? 6.814 -30.176 10.697 1.00 93.44 104 VAL A N 1
ATOM 808 C CA . VAL A 1 104 ? 7.478 -29.621 9.512 1.00 93.44 104 VAL A CA 1
ATOM 809 C C . VAL A 1 104 ? 6.599 -29.830 8.282 1.00 93.44 104 VAL A C 1
ATOM 811 O O . VAL A 1 104 ? 6.234 -30.954 7.928 1.00 93.44 104 VAL A O 1
ATOM 814 N N . PHE A 1 105 ? 6.269 -28.722 7.629 1.00 95.31 105 PHE A N 1
ATOM 815 C CA . PHE A 1 105 ? 5.529 -28.674 6.380 1.00 95.31 105 PHE A CA 1
ATOM 816 C C . PHE A 1 105 ? 6.457 -28.303 5.226 1.00 95.31 105 PHE A C 1
ATOM 818 O O . PHE A 1 105 ? 7.315 -27.425 5.348 1.00 95.31 105 PHE A O 1
ATOM 825 N N . CYS A 1 106 ? 6.241 -28.949 4.085 1.00 96.81 106 CYS A N 1
ATOM 826 C CA . CYS A 1 106 ? 6.890 -28.639 2.821 1.00 96.81 106 CYS A CA 1
ATOM 827 C C . CYS A 1 106 ? 5.881 -27.919 1.916 1.00 96.81 106 CYS A C 1
ATOM 829 O O . CYS A 1 106 ? 5.046 -28.553 1.266 1.00 96.81 106 CYS A O 1
ATOM 831 N N . PHE A 1 107 ? 5.927 -26.584 1.912 1.00 97.69 107 PHE A N 1
ATOM 832 C CA . PHE A 1 107 ? 5.080 -25.747 1.065 1.00 97.69 107 PHE A CA 1
ATOM 833 C C . PHE A 1 107 ? 5.722 -25.609 -0.311 1.00 97.69 107 PHE A C 1
ATOM 835 O O . PHE A 1 107 ? 6.801 -25.037 -0.443 1.00 97.69 107 PHE A O 1
ATOM 842 N N . THR A 1 108 ? 5.060 -26.133 -1.337 1.00 97.94 108 THR A N 1
ATOM 843 C CA . THR A 1 108 ? 5.565 -26.126 -2.712 1.00 97.94 108 THR A CA 1
ATOM 844 C C . THR A 1 108 ? 4.612 -25.355 -3.606 1.00 97.94 108 THR A C 1
ATOM 846 O O . THR A 1 108 ? 3.466 -25.768 -3.778 1.00 97.94 108 THR A O 1
ATOM 849 N N . ASN A 1 109 ? 5.093 -24.255 -4.182 1.00 98.44 109 ASN A N 1
ATOM 850 C CA . ASN A 1 109 ? 4.354 -23.451 -5.147 1.00 98.44 109 ASN A CA 1
ATOM 851 C C . ASN A 1 109 ? 4.873 -23.717 -6.564 1.00 98.44 109 ASN A C 1
ATOM 853 O O . ASN A 1 109 ? 6.085 -23.656 -6.805 1.00 98.44 109 ASN A O 1
ATOM 857 N N . ILE A 1 110 ? 3.955 -24.007 -7.488 1.00 97.62 110 ILE A N 1
ATOM 858 C CA . ILE A 1 110 ? 4.277 -24.336 -8.872 1.00 97.62 110 ILE A CA 1
ATOM 859 C C . ILE A 1 110 ? 3.583 -23.429 -9.890 1.00 97.62 110 ILE A C 1
ATOM 861 O O . ILE A 1 110 ? 2.439 -23.018 -9.714 1.00 97.62 110 ILE A O 1
ATOM 865 N N . TYR A 1 111 ? 4.273 -23.209 -11.005 1.00 97.50 111 TYR A N 1
ATOM 866 C CA . TYR A 1 111 ? 3.739 -22.651 -12.242 1.00 97.50 111 TYR A CA 1
ATOM 867 C C . TYR A 1 111 ? 4.281 -23.454 -13.433 1.00 97.50 111 TYR A C 1
ATOM 869 O O . TYR A 1 111 ? 5.381 -23.210 -13.953 1.00 97.50 111 TYR A O 1
ATOM 877 N N . ALA A 1 112 ? 3.530 -24.482 -13.828 1.00 96.56 112 ALA A N 1
ATOM 878 C CA . ALA A 1 112 ? 3.961 -25.429 -14.848 1.00 96.56 112 ALA A CA 1
ATOM 879 C C . ALA A 1 112 ? 4.025 -24.777 -16.249 1.00 96.56 112 ALA A C 1
ATOM 881 O O . ALA A 1 112 ? 3.192 -23.932 -16.571 1.00 96.56 112 ALA A O 1
ATOM 882 N N . PRO A 1 113 ? 4.984 -25.154 -17.115 1.00 94.00 113 PRO A N 1
ATOM 883 C CA . PRO A 1 113 ? 5.059 -24.635 -18.483 1.00 94.00 113 PRO A CA 1
ATOM 884 C C . PRO A 1 113 ? 3.822 -24.952 -19.337 1.00 94.00 113 PRO A C 1
ATOM 886 O O . PRO A 1 113 ? 3.223 -26.022 -19.221 1.00 94.00 113 PRO A O 1
ATOM 889 N N . ASN A 1 114 ? 3.500 -24.058 -20.275 1.00 91.00 114 ASN A N 1
ATOM 890 C CA . ASN A 1 114 ? 2.432 -24.268 -21.262 1.00 91.00 114 ASN A CA 1
ATOM 891 C C . ASN A 1 114 ? 2.811 -25.326 -22.312 1.00 91.00 114 ASN A C 1
ATOM 893 O O . ASN A 1 114 ? 1.950 -26.065 -22.791 1.00 91.00 114 ASN A O 1
ATOM 897 N N . ASN A 1 115 ? 4.101 -25.445 -22.644 1.00 93.25 115 ASN A N 1
ATOM 898 C CA . ASN A 1 115 ? 4.590 -26.455 -23.577 1.00 93.25 115 ASN A CA 1
ATOM 899 C C . ASN A 1 115 ? 4.550 -27.859 -22.945 1.00 93.25 115 ASN A C 1
ATOM 901 O O . ASN A 1 115 ? 5.087 -28.080 -21.860 1.00 93.25 115 ASN A O 1
ATOM 905 N N . GLY A 1 116 ? 3.941 -28.827 -23.639 1.00 89.81 116 GLY A N 1
ATOM 906 C CA . GLY A 1 116 ? 3.748 -30.182 -23.116 1.00 89.81 116 GLY A CA 1
ATOM 907 C C . GLY A 1 116 ? 5.032 -30.958 -22.815 1.00 89.81 116 GLY A C 1
ATOM 908 O O . GLY A 1 116 ? 5.079 -31.656 -21.802 1.00 89.81 116 GLY A O 1
ATOM 909 N N . ALA A 1 117 ? 6.077 -30.823 -23.638 1.00 91.25 117 ALA A N 1
ATOM 910 C CA . ALA A 1 117 ? 7.342 -31.532 -23.434 1.00 91.25 117 ALA A CA 1
ATOM 911 C C . ALA A 1 117 ? 8.107 -30.971 -22.225 1.00 91.25 117 ALA A C 1
ATOM 913 O O . ALA A 1 117 ? 8.540 -31.727 -21.353 1.00 91.25 117 ALA A O 1
ATOM 914 N N . GLU A 1 118 ? 8.190 -29.642 -22.123 1.00 94.12 118 GLU A N 1
ATOM 915 C CA . GLU A 1 118 ? 8.777 -28.961 -20.963 1.00 94.12 118 GLU A CA 1
ATOM 916 C C . GLU A 1 118 ? 8.018 -29.291 -19.676 1.00 94.12 118 GLU A C 1
ATOM 918 O O . GLU A 1 118 ? 8.627 -29.529 -18.634 1.00 94.12 118 GLU A O 1
ATOM 923 N N . ARG A 1 119 ? 6.684 -29.373 -19.749 1.00 95.50 119 ARG A N 1
ATOM 924 C CA . ARG A 1 119 ? 5.836 -29.719 -18.607 1.00 95.50 119 ARG A CA 1
ATOM 925 C C . ARG A 1 119 ? 6.054 -31.153 -18.112 1.00 95.50 119 ARG A C 1
ATOM 927 O O . ARG A 1 119 ? 6.085 -31.371 -16.905 1.00 95.50 119 ARG A O 1
ATOM 934 N N . VAL A 1 120 ? 6.273 -32.125 -19.002 1.00 96.12 120 VAL A N 1
ATOM 935 C CA . VAL A 1 120 ? 6.625 -33.508 -18.609 1.00 96.12 120 VAL A CA 1
ATOM 936 C C . VAL A 1 120 ? 7.980 -33.552 -17.891 1.00 96.12 120 VAL A C 1
ATOM 938 O O . VAL A 1 120 ? 8.098 -34.163 -16.823 1.00 96.12 120 VAL A O 1
ATOM 941 N N . ALA A 1 121 ? 8.991 -32.859 -18.427 1.00 95.62 121 ALA A N 1
ATOM 942 C CA . ALA A 1 121 ? 10.299 -32.747 -17.779 1.00 95.62 121 ALA A CA 1
ATOM 943 C C . ALA A 1 121 ? 10.194 -32.054 -16.406 1.00 95.62 121 ALA A C 1
ATOM 945 O O . ALA A 1 121 ? 10.798 -32.504 -15.429 1.00 95.62 121 ALA A O 1
ATOM 946 N N . PHE A 1 122 ? 9.364 -31.012 -16.314 1.00 97.12 122 PHE A N 1
ATOM 947 C CA . PHE A 1 122 ? 9.078 -30.286 -15.080 1.00 97.12 122 PHE A CA 1
ATOM 948 C C . PHE A 1 122 ? 8.446 -31.182 -14.004 1.00 97.12 122 PHE A C 1
ATOM 950 O O . PHE A 1 122 ? 8.933 -31.205 -12.875 1.00 97.12 122 PHE A O 1
ATOM 957 N N . TYR A 1 123 ? 7.423 -31.980 -14.331 1.00 97.12 123 TYR A N 1
ATOM 958 C CA . TYR A 1 123 ? 6.813 -32.903 -13.362 1.00 97.12 123 TYR A CA 1
ATOM 959 C C . TYR A 1 123 ? 7.762 -34.019 -12.919 1.00 97.12 123 TYR A C 1
ATOM 961 O O . TYR A 1 123 ? 7.792 -34.374 -11.742 1.00 97.12 123 TYR A O 1
ATOM 969 N N . THR A 1 124 ? 8.591 -34.529 -13.830 1.00 95.31 124 THR A N 1
ATOM 970 C CA . THR A 1 124 ? 9.624 -35.517 -13.481 1.00 95.31 124 THR A CA 1
ATOM 971 C C . THR A 1 124 ? 10.634 -34.923 -12.491 1.00 95.31 124 THR A C 1
ATOM 973 O O . THR A 1 124 ? 11.028 -35.571 -11.518 1.00 95.31 124 THR A O 1
ATOM 976 N N . ARG A 1 125 ? 11.023 -33.654 -12.692 1.00 95.94 125 ARG A N 1
ATOM 977 C CA . ARG A 1 125 ? 11.883 -32.915 -11.759 1.00 95.94 125 ARG A CA 1
ATOM 978 C C . ARG A 1 125 ? 11.201 -32.706 -10.405 1.00 95.94 125 ARG A C 1
ATOM 980 O O . ARG A 1 125 ? 11.840 -32.946 -9.386 1.00 95.94 125 ARG A O 1
ATOM 987 N N . LEU A 1 126 ? 9.923 -32.320 -10.402 1.00 96.00 126 LEU A N 1
ATOM 988 C CA . LEU A 1 126 ? 9.109 -32.140 -9.196 1.00 96.00 126 LEU A CA 1
ATOM 989 C C . LEU A 1 126 ? 9.074 -33.413 -8.341 1.00 96.00 126 LEU A C 1
ATOM 991 O O . LEU A 1 126 ? 9.333 -33.349 -7.143 1.00 96.00 126 LEU A O 1
ATOM 995 N N . GLN A 1 127 ? 8.812 -34.571 -8.957 1.00 95.06 127 GLN A N 1
ATOM 996 C CA . GLN A 1 127 ? 8.791 -35.857 -8.256 1.00 95.06 127 GLN A CA 1
ATOM 997 C C . GLN A 1 127 ? 10.123 -36.140 -7.558 1.00 95.06 127 GLN A C 1
ATOM 999 O O . GLN A 1 127 ? 10.138 -36.483 -6.379 1.00 95.06 127 GLN A O 1
ATOM 1004 N N . LYS A 1 128 ? 11.244 -35.964 -8.270 1.00 94.44 128 LYS A N 1
ATOM 1005 C CA . LYS A 1 128 ? 12.585 -36.221 -7.726 1.00 94.44 128 LYS A CA 1
ATOM 1006 C C . LYS A 1 128 ? 12.892 -35.354 -6.503 1.00 94.44 128 LYS A C 1
ATOM 1008 O O . LYS A 1 128 ? 13.489 -35.851 -5.556 1.00 94.44 128 LYS A O 1
ATOM 1013 N N . GLU A 1 129 ? 12.498 -34.084 -6.527 1.00 94.00 129 GLU A N 1
ATOM 1014 C CA . GLU A 1 129 ? 12.772 -33.145 -5.434 1.00 94.00 129 GLU A CA 1
ATOM 1015 C C . GLU A 1 129 ? 11.846 -33.364 -4.234 1.00 94.00 129 GLU A C 1
ATOM 1017 O O . GLU A 1 129 ? 12.308 -33.368 -3.097 1.00 94.00 129 GLU A O 1
ATOM 1022 N N . LEU A 1 130 ? 10.557 -33.638 -4.459 1.00 93.56 130 LEU A N 1
ATOM 1023 C CA . LEU A 1 130 ? 9.622 -33.904 -3.360 1.00 93.56 130 LEU A CA 1
ATOM 1024 C C . LEU A 1 130 ? 9.890 -35.234 -2.647 1.00 93.56 130 LEU A C 1
ATOM 1026 O O . LEU A 1 130 ? 9.628 -35.337 -1.450 1.00 93.56 130 LEU A O 1
ATOM 1030 N N . LEU A 1 131 ? 10.485 -36.220 -3.327 1.00 92.19 131 LEU A N 1
ATOM 1031 C CA . LEU A 1 131 ? 10.923 -37.471 -2.696 1.00 92.19 131 LEU A CA 1
ATOM 1032 C C . LEU A 1 131 ? 11.975 -37.256 -1.594 1.00 92.19 131 LEU A C 1
ATOM 1034 O O . LEU A 1 131 ? 12.032 -38.044 -0.651 1.00 92.19 131 LEU A O 1
ATOM 1038 N N . ILE A 1 132 ? 12.768 -36.181 -1.671 1.00 90.94 132 ILE A N 1
ATOM 1039 C CA . ILE A 1 132 ? 13.747 -35.811 -0.633 1.00 90.94 132 ILE A CA 1
ATOM 1040 C C . ILE A 1 132 ? 13.029 -35.427 0.672 1.00 90.94 132 ILE A C 1
ATOM 1042 O O . ILE A 1 132 ? 13.544 -35.665 1.763 1.00 90.94 132 ILE A O 1
ATOM 1046 N N . TYR A 1 133 ? 11.814 -34.883 0.564 1.00 87.81 133 TYR A N 1
ATOM 1047 C CA . TYR A 1 133 ? 11.013 -34.367 1.675 1.00 87.81 133 TYR A CA 1
ATOM 1048 C C . TYR A 1 133 ? 9.857 -35.293 2.067 1.00 87.81 133 TYR A C 1
ATOM 1050 O O . TYR A 1 133 ? 8.910 -34.848 2.704 1.00 87.81 133 TYR A O 1
ATOM 1058 N N . ASN A 1 134 ? 9.923 -36.585 1.732 1.00 81.69 134 ASN A N 1
ATOM 1059 C CA . ASN A 1 134 ? 8.840 -37.545 1.991 1.00 81.69 134 ASN A CA 1
ATOM 1060 C C . ASN A 1 134 ? 8.500 -37.739 3.491 1.00 81.69 134 ASN A C 1
ATOM 1062 O O . ASN A 1 134 ? 7.474 -38.316 3.830 1.00 81.69 134 ASN A O 1
ATOM 1066 N N . GLN A 1 135 ? 9.367 -37.283 4.403 1.00 83.88 135 GLN A N 1
ATOM 1067 C CA . GLN A 1 135 ? 9.103 -37.291 5.850 1.00 83.88 135 GLN A CA 1
ATOM 1068 C C . GLN A 1 135 ? 8.296 -36.064 6.318 1.00 83.88 135 GLN A C 1
ATOM 1070 O O . GLN A 1 135 ? 7.689 -36.098 7.388 1.00 83.88 135 GLN A O 1
ATOM 1075 N N . ASP A 1 136 ? 8.281 -34.987 5.529 1.00 91.38 136 ASP A N 1
ATOM 1076 C CA . ASP A 1 136 ? 7.559 -33.757 5.841 1.00 91.38 136 ASP A CA 1
ATOM 1077 C C . ASP A 1 136 ? 6.093 -33.858 5.386 1.00 91.38 136 ASP A C 1
ATOM 1079 O O . ASP A 1 136 ? 5.732 -34.639 4.504 1.00 91.38 136 ASP A O 1
ATOM 1083 N N . GLN A 1 137 ? 5.222 -33.018 5.949 1.00 93.50 137 GLN A N 1
ATOM 1084 C CA . GLN A 1 137 ? 3.851 -32.886 5.454 1.00 93.50 137 GLN A CA 1
ATOM 1085 C C . GLN A 1 137 ? 3.827 -31.978 4.217 1.00 93.50 137 GLN A C 1
ATOM 1087 O O . GLN A 1 137 ? 4.039 -30.769 4.320 1.00 93.50 137 GLN A O 1
ATOM 1092 N N . ILE A 1 138 ? 3.575 -32.548 3.039 1.00 96.31 138 ILE A N 1
ATOM 1093 C CA . ILE A 1 138 ? 3.631 -31.828 1.763 1.00 96.31 138 ILE A CA 1
ATOM 1094 C C . ILE A 1 138 ? 2.305 -31.106 1.509 1.00 96.31 138 ILE A C 1
ATOM 1096 O O . ILE A 1 138 ? 1.226 -31.704 1.556 1.00 96.31 138 ILE A O 1
ATOM 1100 N N . ILE A 1 139 ? 2.404 -29.813 1.193 1.00 97.12 139 ILE A N 1
ATOM 1101 C CA . ILE A 1 139 ? 1.319 -28.990 0.658 1.00 97.12 139 ILE A CA 1
ATOM 1102 C C . ILE A 1 139 ? 1.813 -28.423 -0.670 1.00 97.12 139 ILE A C 1
ATOM 1104 O O . ILE A 1 139 ? 2.630 -27.503 -0.709 1.00 97.12 139 ILE A O 1
ATOM 1108 N N . LEU A 1 140 ? 1.328 -29.004 -1.761 1.00 97.81 140 LEU A N 1
ATOM 1109 C CA . LEU A 1 140 ? 1.730 -28.687 -3.125 1.00 97.81 140 LEU A CA 1
ATOM 1110 C C . LEU A 1 140 ? 0.588 -27.942 -3.811 1.00 97.81 140 LEU A C 1
ATOM 1112 O O . LEU A 1 140 ? -0.481 -28.514 -3.989 1.00 97.81 140 LEU A O 1
ATOM 1116 N N . GLY A 1 141 ? 0.789 -26.697 -4.228 1.00 97.25 141 GLY A N 1
ATOM 1117 C CA . GLY A 1 141 ? -0.257 -25.936 -4.904 1.00 97.25 141 GLY A CA 1
ATOM 1118 C C . GLY A 1 141 ? 0.258 -24.991 -5.976 1.00 97.25 141 GLY A C 1
ATOM 1119 O O . GLY A 1 141 ? 1.457 -24.760 -6.093 1.00 97.25 141 GLY A O 1
ATOM 1120 N N . GLY A 1 142 ? -0.665 -24.468 -6.771 1.00 97.50 142 GLY A N 1
ATOM 1121 C CA . GLY A 1 142 ? -0.370 -23.543 -7.859 1.00 97.50 142 GLY A CA 1
ATOM 1122 C C . GLY A 1 142 ? -1.064 -23.933 -9.151 1.00 97.50 142 GLY A C 1
ATOM 1123 O O . GLY A 1 142 ? -2.050 -24.676 -9.133 1.00 97.50 142 GLY A O 1
ATOM 1124 N N . ASP A 1 143 ? -0.521 -23.442 -10.257 1.00 97.56 143 ASP A N 1
ATOM 1125 C CA . ASP A 1 143 ? -1.057 -23.647 -11.597 1.00 97.56 143 ASP A CA 1
ATOM 1126 C C . ASP A 1 143 ? -0.311 -24.790 -12.296 1.00 97.56 143 ASP A C 1
ATOM 1128 O O . ASP A 1 143 ? 0.897 -24.734 -12.564 1.00 97.56 143 ASP A O 1
ATOM 1132 N N . PHE A 1 144 ? -1.050 -25.864 -12.568 1.00 97.06 144 PHE A N 1
ATOM 1133 C CA . PHE A 1 144 ? -0.513 -27.069 -13.183 1.00 97.06 144 PHE A CA 1
ATOM 1134 C C . PHE A 1 144 ? -0.556 -27.010 -14.711 1.00 97.06 144 PHE A C 1
ATOM 1136 O O . PHE A 1 144 ? 0.085 -27.855 -15.330 1.00 97.06 144 PHE A O 1
ATOM 1143 N N . ASN A 1 145 ? -1.278 -26.072 -15.336 1.00 95.00 145 ASN A N 1
ATOM 1144 C CA . ASN A 1 145 ? -1.454 -25.997 -16.794 1.00 95.00 145 ASN A CA 1
ATOM 1145 C C . ASN A 1 145 ? -1.846 -27.336 -17.462 1.00 95.00 145 ASN A C 1
ATOM 1147 O O . ASN A 1 145 ? -1.506 -27.611 -18.614 1.00 95.00 145 ASN A O 1
ATOM 1151 N N . CYS A 1 146 ? -2.537 -28.211 -16.724 1.00 91.88 146 CYS A N 1
ATOM 1152 C CA . CYS A 1 146 ? -2.958 -29.536 -17.175 1.00 91.88 146 CYS A CA 1
ATOM 1153 C C . CYS A 1 146 ? -4.177 -30.018 -16.376 1.00 91.88 146 CYS A C 1
ATOM 1155 O O . CYS A 1 146 ? -4.379 -29.597 -15.233 1.00 91.88 146 CYS A O 1
ATOM 1157 N N . THR A 1 147 ? -4.982 -30.908 -16.958 1.00 92.12 147 THR A N 1
ATOM 1158 C CA . THR A 1 147 ? -6.121 -31.568 -16.308 1.00 92.12 147 THR A CA 1
ATOM 1159 C C . THR A 1 147 ? -5.913 -33.077 -16.183 1.00 92.12 147 THR A C 1
ATOM 1161 O O . THR A 1 147 ? -5.384 -33.719 -17.089 1.00 92.12 147 THR A O 1
ATOM 1164 N N . LEU A 1 148 ? -6.295 -33.654 -15.035 1.00 89.75 148 LEU A N 1
ATOM 1165 C CA . LEU A 1 148 ? -6.194 -35.102 -14.791 1.00 89.75 148 LEU A CA 1
ATOM 1166 C C . LEU A 1 148 ? -7.422 -35.855 -15.308 1.00 89.75 148 LEU A C 1
ATOM 1168 O O . LEU A 1 148 ? -7.283 -36.884 -15.960 1.00 89.75 148 LEU A O 1
ATOM 1172 N N . ASP A 1 149 ? -8.610 -35.314 -15.047 1.00 88.56 149 ASP A N 1
ATOM 1173 C CA . ASP A 1 149 ? -9.875 -35.849 -15.542 1.00 88.56 149 ASP A CA 1
ATOM 1174 C C . ASP A 1 149 ? -10.597 -34.778 -16.363 1.00 88.56 149 ASP A C 1
ATOM 1176 O O . ASP A 1 149 ? -11.320 -33.935 -15.827 1.00 88.56 149 ASP A O 1
ATOM 1180 N N . PHE A 1 150 ? -10.391 -34.798 -17.680 1.00 84.94 150 PHE A N 1
ATOM 1181 C CA . PHE A 1 150 ? -10.967 -33.805 -18.588 1.00 84.94 150 PHE A CA 1
ATOM 1182 C C . PHE A 1 150 ? -12.503 -33.863 -18.657 1.00 84.94 150 PHE A C 1
ATOM 1184 O O . PHE A 1 150 ? -13.111 -32.903 -19.120 1.00 84.94 150 PHE A O 1
ATOM 1191 N N . THR A 1 151 ? -13.149 -34.936 -18.178 1.00 84.75 151 THR A N 1
ATOM 1192 C CA . THR A 1 151 ? -14.618 -35.057 -18.205 1.00 84.75 151 THR A CA 1
ATOM 1193 C C . THR A 1 151 ? -15.294 -34.113 -17.208 1.00 84.75 151 THR A C 1
ATOM 1195 O O . THR A 1 151 ? -16.392 -33.614 -17.465 1.00 84.75 151 THR A O 1
ATOM 1198 N N . VAL A 1 152 ? -14.615 -33.814 -16.095 1.00 88.00 152 VAL A N 1
ATOM 1199 C CA . VAL A 1 152 ? -15.117 -32.937 -15.025 1.00 88.00 152 VAL A CA 1
ATOM 1200 C C . VAL A 1 152 ? -14.267 -31.685 -14.807 1.00 88.00 152 VAL A C 1
ATOM 1202 O O . VAL A 1 152 ? -14.780 -30.691 -14.296 1.00 88.00 152 VAL A O 1
ATOM 1205 N N . ASP A 1 153 ? -12.987 -31.701 -15.194 1.00 90.31 153 ASP A N 1
ATOM 1206 C CA . ASP A 1 153 ? -12.051 -30.583 -15.012 1.00 90.31 153 ASP A CA 1
ATOM 1207 C C . ASP A 1 153 ? -11.946 -29.668 -16.237 1.00 90.31 153 ASP A C 1
ATOM 1209 O O . ASP A 1 153 ? -11.228 -28.671 -16.166 1.00 90.31 153 ASP A O 1
ATOM 1213 N N . ARG A 1 154 ? -12.596 -29.975 -17.366 1.00 89.75 154 ARG A N 1
ATOM 1214 C CA . ARG A 1 154 ? -12.434 -29.199 -18.602 1.00 89.75 154 ARG A CA 1
ATOM 1215 C C . ARG A 1 154 ? -13.699 -29.161 -19.456 1.00 89.75 154 ARG A C 1
ATOM 1217 O O . ARG A 1 154 ? -14.552 -30.043 -19.398 1.00 89.75 154 ARG A O 1
ATOM 1224 N N . ILE A 1 155 ? -13.800 -28.127 -20.288 1.00 85.31 155 ILE A N 1
ATOM 1225 C CA . ILE A 1 155 ? -14.672 -28.111 -21.464 1.00 85.31 155 ILE A CA 1
ATOM 1226 C C . ILE A 1 155 ? -13.844 -28.583 -22.671 1.00 85.31 155 ILE A C 1
ATOM 1228 O O . ILE A 1 155 ? -13.025 -27.832 -23.203 1.00 85.31 155 ILE A O 1
ATOM 1232 N N . GLY A 1 156 ? -14.040 -29.840 -23.077 1.00 83.06 156 GLY A N 1
ATOM 1233 C CA . GLY A 1 156 ? -13.296 -30.497 -24.160 1.00 83.06 156 GLY A CA 1
ATOM 1234 C C . GLY A 1 156 ? -12.175 -31.422 -23.671 1.00 83.06 156 GLY A C 1
ATOM 1235 O O . GLY A 1 156 ? -11.961 -31.579 -22.472 1.00 83.06 156 GLY A O 1
ATOM 1236 N N . GLU A 1 157 ? -11.465 -32.050 -24.609 1.00 83.12 157 GLU A N 1
ATOM 1237 C CA . GLU A 1 157 ? -10.380 -32.992 -24.304 1.00 83.12 157 GLU A CA 1
ATOM 1238 C C . GLU A 1 157 ? -9.118 -32.292 -23.769 1.00 83.12 157 GLU A C 1
ATOM 1240 O O . GLU A 1 157 ? -8.877 -31.101 -24.008 1.00 83.12 157 GLU A O 1
ATOM 1245 N N . GLU A 1 158 ? -8.298 -33.047 -23.033 1.00 86.62 158 GLU A N 1
ATOM 1246 C CA . GLU A 1 158 ? -6.986 -32.598 -22.565 1.00 86.62 158 GLU A CA 1
ATOM 1247 C C . GLU A 1 158 ? -6.015 -32.476 -23.756 1.00 86.62 158 GLU A C 1
ATOM 1249 O O . GLU A 1 158 ? -5.712 -33.487 -24.395 1.00 86.62 158 GLU A O 1
ATOM 1254 N N . PRO A 1 159 ? -5.483 -31.273 -24.053 1.00 85.50 159 PRO A N 1
ATOM 1255 C CA . PRO A 1 159 ? -4.596 -31.066 -25.198 1.00 85.50 159 PRO A CA 1
ATOM 1256 C C . PRO A 1 159 ? -3.273 -31.835 -25.094 1.00 85.50 159 PRO A C 1
ATOM 1258 O O . PRO A 1 159 ? -2.634 -32.094 -26.114 1.00 85.50 159 PRO A O 1
ATOM 1261 N N . HIS A 1 160 ? -2.837 -32.199 -23.882 1.00 89.44 160 HIS A N 1
ATOM 1262 C CA . HIS A 1 160 ? -1.563 -32.879 -23.659 1.00 89.44 160 HIS A CA 1
ATOM 1263 C C . HIS A 1 160 ? -1.688 -34.108 -22.735 1.00 89.44 160 HIS A C 1
ATOM 1265 O O . HIS A 1 160 ? -1.263 -34.065 -21.573 1.00 89.44 160 HIS A O 1
ATOM 1271 N N . PRO A 1 161 ? -2.177 -35.254 -23.252 1.00 88.19 161 PRO A N 1
ATOM 1272 C CA . PRO A 1 161 ? -2.423 -36.462 -22.457 1.00 88.19 161 PRO A CA 1
ATOM 1273 C C . PRO A 1 161 ? -1.187 -37.002 -21.723 1.00 88.19 161 PRO A C 1
ATOM 1275 O O . PRO A 1 161 ? -1.288 -37.454 -20.585 1.00 88.19 161 PRO A O 1
ATOM 1278 N N . HIS A 1 162 ? 0.004 -36.908 -22.326 1.00 91.75 162 HIS A N 1
ATOM 1279 C CA . HIS A 1 162 ? 1.249 -37.343 -21.681 1.00 91.75 162 HIS A CA 1
ATOM 1280 C C . HIS A 1 162 ? 1.602 -36.514 -20.439 1.00 91.75 162 HIS A C 1
ATOM 1282 O O . HIS A 1 162 ? 2.090 -37.068 -19.453 1.00 91.75 162 HIS A O 1
ATOM 1288 N N . SER A 1 163 ? 1.334 -35.202 -20.452 1.00 92.94 163 SER A N 1
ATOM 1289 C CA . SER A 1 163 ? 1.521 -34.357 -19.267 1.00 92.94 163 SER A CA 1
ATOM 1290 C C . SER A 1 163 ? 0.583 -34.790 -18.141 1.00 92.94 163 SER A C 1
ATOM 1292 O O . SER A 1 163 ? 1.025 -34.909 -17.002 1.00 92.94 163 SER A O 1
ATOM 1294 N N . SER A 1 164 ? -0.674 -35.091 -18.479 1.00 93.19 164 SER A N 1
ATOM 1295 C CA . SER A 1 164 ? -1.691 -35.562 -17.535 1.00 93.19 164 SER A CA 1
ATOM 1296 C C . SER A 1 164 ? -1.316 -36.910 -16.910 1.00 93.19 164 SER A C 1
ATOM 1298 O O . SER A 1 164 ? -1.287 -37.044 -15.689 1.00 93.19 164 SER A O 1
ATOM 1300 N N . GLN A 1 165 ? -0.902 -37.884 -17.728 1.00 94.12 165 GLN A N 1
ATOM 1301 C CA . GLN A 1 165 ? -0.423 -39.193 -17.261 1.00 94.12 165 GLN A CA 1
ATOM 1302 C C . GLN A 1 165 ? 0.809 -39.074 -16.356 1.00 94.12 165 GLN A C 1
ATOM 1304 O O . GLN A 1 165 ? 0.891 -39.740 -15.320 1.00 94.12 165 GLN A O 1
ATOM 1309 N N . THR A 1 166 ? 1.757 -38.206 -16.725 1.00 95.88 166 THR A N 1
ATOM 1310 C CA . THR A 1 166 ? 2.959 -37.953 -15.922 1.00 95.88 166 THR A CA 1
ATOM 1311 C C . THR A 1 166 ? 2.570 -37.361 -14.573 1.00 95.88 166 THR A C 1
ATOM 1313 O O . THR A 1 166 ? 2.966 -37.899 -13.544 1.00 95.88 166 THR A O 1
ATOM 1316 N N . LEU A 1 167 ? 1.736 -36.315 -14.554 1.00 95.75 167 LEU A N 1
ATOM 1317 C CA . LEU A 1 167 ? 1.257 -35.715 -13.310 1.00 95.75 167 LEU A CA 1
ATOM 1318 C C . LEU A 1 167 ? 0.518 -36.739 -12.443 1.00 95.75 167 LEU A C 1
ATOM 1320 O O . LEU A 1 167 ? 0.817 -36.848 -11.259 1.00 95.75 167 LEU A O 1
ATOM 1324 N N . ASN A 1 168 ? -0.380 -37.540 -13.023 1.00 95.50 168 ASN A N 1
ATOM 1325 C CA . ASN A 1 168 ? -1.102 -38.581 -12.293 1.00 95.50 168 ASN A CA 1
ATOM 1326 C C . ASN A 1 168 ? -0.147 -39.597 -11.641 1.00 95.50 168 ASN A C 1
ATOM 1328 O O . ASN A 1 168 ? -0.352 -40.013 -10.500 1.00 95.50 168 ASN A O 1
ATOM 1332 N N . THR A 1 169 ? 0.934 -39.950 -12.342 1.00 96.00 169 THR A N 1
ATOM 1333 C CA . THR A 1 169 ? 1.994 -40.823 -11.819 1.00 96.00 169 THR A CA 1
ATOM 1334 C C . THR A 1 169 ? 2.718 -40.166 -10.645 1.00 96.00 169 THR A C 1
ATOM 1336 O O . THR A 1 169 ? 2.903 -40.810 -9.615 1.00 96.00 169 THR A O 1
ATOM 1339 N N . VAL A 1 170 ? 3.075 -38.880 -10.755 1.00 95.00 170 VAL A N 1
ATOM 1340 C CA . VAL A 1 170 ? 3.729 -38.121 -9.673 1.00 95.00 170 VAL A CA 1
ATOM 1341 C C . VAL A 1 170 ? 2.842 -38.048 -8.430 1.00 95.00 170 VAL A C 1
ATOM 1343 O O . VAL A 1 170 ? 3.305 -38.360 -7.335 1.00 95.00 170 VAL A O 1
ATOM 1346 N N . ILE A 1 171 ? 1.567 -37.686 -8.592 1.00 95.56 171 ILE A N 1
ATOM 1347 C CA . ILE A 1 171 ? 0.601 -37.581 -7.488 1.00 95.56 171 ILE A CA 1
ATOM 1348 C C . ILE A 1 171 ? 0.400 -38.938 -6.805 1.00 95.56 171 ILE A C 1
ATOM 1350 O O . ILE A 1 171 ? 0.429 -39.014 -5.578 1.00 95.56 171 ILE A O 1
ATOM 1354 N N . SER A 1 172 ? 0.269 -40.011 -7.591 1.00 94.06 172 SER A N 1
ATOM 1355 C CA . SER A 1 172 ? 0.119 -41.373 -7.065 1.00 94.06 172 SER A CA 1
ATOM 1356 C C . SER A 1 172 ? 1.372 -41.848 -6.326 1.00 94.06 172 SER A C 1
ATOM 1358 O O . SER A 1 172 ? 1.269 -42.485 -5.283 1.00 94.06 172 SER A O 1
ATOM 1360 N N . HIS A 1 173 ? 2.563 -41.528 -6.841 1.00 94.19 173 HIS A N 1
ATOM 1361 C CA . HIS A 1 173 ? 3.833 -41.952 -6.252 1.00 94.19 173 HIS A CA 1
ATOM 1362 C C . HIS A 1 173 ? 4.174 -41.209 -4.952 1.00 94.19 173 HIS A C 1
ATOM 1364 O O . HIS A 1 173 ? 4.788 -41.789 -4.063 1.00 94.19 173 HIS A O 1
ATOM 1370 N N . LEU A 1 174 ? 3.773 -39.939 -4.836 1.00 93.06 174 LEU A N 1
ATOM 1371 C CA . LEU A 1 174 ? 3.952 -39.117 -3.632 1.00 93.06 174 LEU A CA 1
ATOM 1372 C C . LEU A 1 174 ? 2.793 -39.256 -2.622 1.00 93.06 174 LEU A C 1
ATOM 1374 O O . LEU A 1 174 ? 2.779 -38.556 -1.613 1.00 93.06 174 LEU A O 1
ATOM 1378 N N . ASP A 1 175 ? 1.812 -40.119 -2.908 1.00 94.00 175 ASP A N 1
ATOM 1379 C CA . ASP A 1 175 ? 0.579 -40.312 -2.133 1.00 94.00 175 ASP A CA 1
ATOM 1380 C C . ASP A 1 175 ? -0.134 -38.997 -1.754 1.00 94.00 175 ASP A C 1
ATOM 1382 O O . ASP A 1 175 ? -0.532 -38.744 -0.608 1.00 94.00 175 ASP A O 1
ATOM 1386 N N . LEU A 1 176 ? -0.274 -38.127 -2.755 1.00 95.94 176 LEU A N 1
ATOM 1387 C CA . LEU A 1 176 ? -0.917 -36.828 -2.618 1.00 95.94 176 LEU A CA 1
ATOM 1388 C C . LEU A 1 176 ? -2.407 -36.907 -2.974 1.00 95.94 176 LEU A C 1
ATOM 1390 O O . LEU A 1 176 ? -2.825 -37.621 -3.884 1.00 95.94 176 LEU A O 1
ATOM 1394 N N . LEU A 1 177 ? -3.220 -36.126 -2.269 1.00 96.12 177 LEU A N 1
ATOM 1395 C CA . LEU A 1 177 ? -4.662 -36.027 -2.478 1.00 96.12 177 LEU A CA 1
ATOM 1396 C C . LEU A 1 177 ? -5.046 -34.670 -3.055 1.00 96.12 177 LEU A C 1
ATOM 1398 O O . LEU A 1 177 ? -4.657 -33.639 -2.509 1.00 96.12 177 LEU A O 1
ATOM 1402 N N . ASP A 1 178 ? -5.868 -34.666 -4.107 1.00 96.69 178 ASP A N 1
ATOM 1403 C CA . ASP A 1 178 ? -6.509 -33.453 -4.630 1.00 96.69 178 ASP A CA 1
ATOM 1404 C C . ASP A 1 178 ? -7.593 -32.984 -3.646 1.00 96.69 178 ASP A C 1
ATOM 1406 O O . ASP A 1 178 ? -8.656 -33.600 -3.521 1.00 96.69 178 ASP A O 1
ATOM 1410 N N . THR A 1 179 ? -7.328 -31.885 -2.937 1.00 97.00 179 THR A N 1
ATOM 1411 C CA . THR A 1 179 ? -8.229 -31.370 -1.893 1.00 97.00 179 THR A CA 1
ATOM 1412 C C . THR A 1 179 ? -9.614 -30.998 -2.417 1.00 97.00 179 THR A C 1
ATOM 1414 O O . THR A 1 179 ? -10.603 -31.188 -1.702 1.00 97.00 179 THR A O 1
ATOM 1417 N N . PHE A 1 180 ? -9.710 -30.512 -3.660 1.00 96.19 180 PHE A N 1
ATOM 1418 C CA . PHE A 1 180 ? -10.984 -30.134 -4.262 1.00 96.19 180 PHE A CA 1
ATOM 1419 C C . PHE A 1 180 ? -11.795 -31.376 -4.603 1.00 96.19 180 PHE A C 1
ATOM 1421 O O . PHE A 1 180 ? -12.962 -31.453 -4.236 1.00 96.19 180 PHE A O 1
ATOM 1428 N N . ARG A 1 181 ? -11.178 -32.391 -5.221 1.00 94.50 181 ARG A N 1
ATOM 1429 C CA . ARG A 1 181 ? -11.877 -33.632 -5.599 1.00 94.50 181 ARG A CA 1
ATOM 1430 C C . ARG A 1 181 ? -12.249 -34.500 -4.397 1.00 94.50 181 ARG A C 1
ATOM 1432 O O . ARG A 1 181 ? -13.273 -35.170 -4.448 1.00 94.50 181 ARG A O 1
ATOM 1439 N N . VAL A 1 182 ? -11.506 -34.428 -3.289 1.00 92.94 182 VAL A N 1
ATOM 1440 C CA . VAL A 1 182 ? -11.914 -35.056 -2.017 1.00 92.94 182 VAL A CA 1
ATOM 1441 C C . VAL A 1 182 ? -13.227 -34.464 -1.492 1.00 92.94 182 VAL A C 1
ATOM 1443 O O . VAL A 1 182 ? -14.070 -35.200 -0.983 1.00 92.94 182 VAL A O 1
ATOM 1446 N N . LYS A 1 183 ? -13.412 -33.141 -1.592 1.00 93.12 183 LYS A N 1
ATOM 1447 C CA . LYS A 1 183 ? -14.617 -32.458 -1.089 1.00 93.12 183 LYS A CA 1
ATOM 1448 C C . LYS A 1 183 ? -15.748 -32.387 -2.111 1.00 93.12 183 LYS A C 1
ATOM 1450 O O . LYS A 1 183 ? -16.908 -32.413 -1.716 1.00 93.12 183 LYS A O 1
ATOM 1455 N N . HIS A 1 184 ? -15.410 -32.354 -3.397 1.00 92.06 184 HIS A N 1
ATOM 1456 C CA . HIS A 1 184 ? -16.328 -32.171 -4.520 1.00 92.06 184 HIS A CA 1
ATOM 1457 C C . HIS A 1 184 ? -16.004 -33.158 -5.660 1.00 92.06 184 HIS A C 1
ATOM 1459 O O . HIS A 1 184 ? -15.495 -32.748 -6.709 1.00 92.06 184 HIS A O 1
ATOM 1465 N N . PRO A 1 185 ? -16.280 -34.468 -5.496 1.00 89.69 185 PRO A N 1
ATOM 1466 C CA . PRO A 1 185 ? -15.824 -35.491 -6.444 1.00 89.69 185 PRO A CA 1
ATOM 1467 C C . PRO A 1 185 ? -16.356 -35.317 -7.871 1.00 89.69 185 PRO A C 1
ATOM 1469 O O . PRO A 1 185 ? -15.623 -35.553 -8.822 1.00 89.69 185 PRO A O 1
ATOM 1472 N N . GLN A 1 186 ? -17.612 -34.880 -8.016 1.00 86.56 186 GLN A N 1
ATOM 1473 C CA . GLN A 1 186 ? -18.322 -34.798 -9.303 1.00 86.56 186 GLN A CA 1
ATOM 1474 C C . GLN A 1 186 ? -18.653 -33.357 -9.732 1.00 86.56 186 GLN A C 1
ATOM 1476 O O . GLN A 1 186 ? -19.302 -33.146 -10.752 1.00 86.56 186 GLN A O 1
ATOM 1481 N N . SER A 1 187 ? -18.243 -32.348 -8.953 1.00 86.94 187 SER A N 1
ATOM 1482 C CA . SER A 1 187 ? -18.567 -30.951 -9.269 1.00 86.94 187 SER A CA 1
ATOM 1483 C C . SER A 1 187 ? -17.727 -30.430 -10.438 1.00 86.94 187 SER A C 1
ATOM 1485 O O . SER A 1 187 ? -16.495 -30.552 -10.427 1.00 86.94 187 SER A O 1
ATOM 1487 N N . ARG A 1 188 ? -18.386 -29.817 -11.426 1.00 87.38 188 ARG A N 1
ATOM 1488 C CA . ARG A 1 188 ? -17.745 -29.163 -12.573 1.00 87.38 188 ARG A CA 1
ATOM 1489 C C . ARG A 1 188 ? -17.561 -27.681 -12.277 1.00 87.38 188 ARG A C 1
ATOM 1491 O O . ARG A 1 188 ? -18.386 -26.859 -12.650 1.00 87.38 188 ARG A O 1
ATOM 1498 N N . GLN A 1 189 ? -16.458 -27.365 -11.608 1.00 88.12 189 GLN A N 1
ATOM 1499 C CA . GLN A 1 189 ? -16.036 -25.994 -11.348 1.00 88.12 189 GLN A CA 1
ATOM 1500 C C . GLN A 1 189 ? -14.615 -25.796 -11.876 1.00 88.12 189 GLN A C 1
ATOM 1502 O O . GLN A 1 189 ? -13.739 -26.641 -11.663 1.00 88.12 189 GLN A O 1
ATOM 1507 N N . TYR A 1 190 ? -14.399 -24.686 -12.573 1.00 91.19 190 TYR A N 1
ATOM 1508 C CA . TYR A 1 190 ? -13.149 -24.379 -13.261 1.00 91.19 190 TYR A CA 1
ATOM 1509 C C . TYR A 1 190 ? -12.384 -23.282 -12.530 1.00 91.19 190 TYR A C 1
ATOM 1511 O O . TYR A 1 190 ? -12.956 -22.549 -11.724 1.00 91.19 190 TYR A O 1
ATOM 1519 N N . THR A 1 191 ? -11.083 -23.192 -12.795 1.00 93.56 191 THR A N 1
ATOM 1520 C CA . THR A 1 191 ? -10.245 -22.122 -12.243 1.00 93.56 191 THR A CA 1
ATOM 1521 C C . THR A 1 191 ? -9.766 -21.170 -13.314 1.00 93.56 191 THR A C 1
ATOM 1523 O O . THR A 1 191 ? -9.526 -20.029 -12.992 1.00 93.56 191 THR A O 1
ATOM 1526 N N . TRP A 1 192 ? -9.683 -21.591 -14.570 1.00 92.75 192 TRP A N 1
ATOM 1527 C CA . TRP A 1 192 ? -9.323 -20.747 -15.695 1.00 92.75 192 TRP A CA 1
ATOM 1528 C C . TRP A 1 192 ? -10.487 -20.678 -16.675 1.00 92.75 192 TRP A C 1
ATOM 1530 O O . TRP A 1 192 ? -11.039 -21.720 -17.054 1.00 92.75 192 TRP A O 1
ATOM 1540 N N . VAL A 1 193 ? -10.849 -19.465 -17.093 1.00 86.25 193 VAL A N 1
ATOM 1541 C CA . VAL A 1 193 ? -11.938 -19.222 -18.046 1.00 86.25 193 VAL A CA 1
ATOM 1542 C C . VAL A 1 193 ? -11.493 -18.198 -19.081 1.00 86.25 193 VAL A C 1
ATOM 1544 O O . VAL A 1 193 ? -11.061 -17.099 -18.750 1.00 86.25 193 VAL A O 1
ATOM 1547 N N . ARG A 1 194 ? -11.661 -18.532 -20.362 1.00 83.00 194 ARG A N 1
ATOM 1548 C CA . ARG A 1 194 ? -11.422 -17.617 -21.478 1.00 83.00 194 ARG A CA 1
ATOM 1549 C C . ARG A 1 194 ? -12.607 -17.604 -22.429 1.00 83.00 194 ARG A C 1
ATOM 1551 O O . ARG A 1 194 ? -13.056 -18.650 -22.898 1.00 83.00 194 ARG A O 1
ATOM 1558 N N . VAL A 1 195 ? -13.065 -16.400 -22.758 1.00 77.94 195 VAL A N 1
ATOM 1559 C CA . VAL A 1 195 ? -14.176 -16.167 -23.684 1.00 77.94 195 VAL A CA 1
ATOM 1560 C C . VAL A 1 195 ? -13.627 -15.537 -24.960 1.00 77.94 195 VAL A C 1
ATOM 1562 O O . VAL A 1 195 ? -13.112 -14.424 -24.930 1.00 77.94 195 VAL A O 1
ATOM 1565 N N . ASN A 1 196 ? -13.729 -16.243 -26.087 1.00 72.00 196 ASN A N 1
ATOM 1566 C CA . ASN A 1 196 ? -13.346 -15.724 -27.402 1.00 72.00 196 ASN A CA 1
ATOM 1567 C C . ASN A 1 196 ? -14.567 -15.711 -28.319 1.00 72.00 196 ASN A C 1
ATOM 1569 O O . ASN A 1 196 ? -15.006 -16.786 -28.724 1.00 72.00 196 ASN A O 1
ATOM 1573 N N . SER A 1 197 ? -15.047 -14.511 -28.667 1.00 54.25 197 SER A N 1
ATOM 1574 C CA . SER A 1 197 ? -16.099 -14.143 -29.641 1.00 54.25 197 SER A CA 1
ATOM 1575 C C . SER A 1 197 ? -17.443 -14.891 -29.573 1.00 54.25 197 SER A C 1
ATOM 1577 O O . SER A 1 197 ? -18.453 -14.214 -29.622 1.00 54.25 197 SER A O 1
ATOM 1579 N N . ASN A 1 198 ? -17.469 -16.228 -29.465 1.00 64.19 198 ASN A N 1
ATOM 1580 C CA . ASN A 1 198 ? -18.639 -17.100 -29.265 1.00 64.19 198 ASN A CA 1
ATOM 1581 C C . ASN A 1 198 ? -18.310 -18.479 -28.629 1.00 64.19 198 ASN A C 1
ATOM 1583 O O . ASN A 1 198 ? -19.155 -19.372 -28.616 1.00 64.19 198 ASN A O 1
ATOM 1587 N N . ARG A 1 199 ? -17.083 -18.716 -28.139 1.00 68.06 199 ARG A N 1
ATOM 1588 C CA . ARG A 1 199 ? -16.698 -19.973 -27.469 1.00 68.06 199 ARG A CA 1
ATOM 1589 C C . ARG A 1 199 ? -16.125 -19.689 -26.087 1.00 68.06 199 ARG A C 1
ATOM 1591 O O . ARG A 1 199 ? -15.228 -18.855 -25.947 1.00 68.06 199 ARG A O 1
ATOM 1598 N N . VAL A 1 200 ? -16.630 -20.417 -25.094 1.00 76.38 200 VAL A N 1
ATOM 1599 C CA . VAL A 1 200 ? -16.107 -20.422 -23.726 1.00 76.38 200 VAL A CA 1
ATOM 1600 C C . VAL A 1 200 ? -15.206 -21.639 -23.568 1.00 76.38 200 VAL A C 1
ATOM 1602 O O . VAL A 1 200 ? -15.647 -22.776 -23.723 1.00 76.38 200 VAL A O 1
ATOM 1605 N N . CYS A 1 201 ? -13.935 -21.394 -23.274 1.00 82.62 201 CYS A N 1
ATOM 1606 C CA . CYS A 1 201 ? -12.992 -22.426 -22.872 1.00 82.62 201 CYS A CA 1
ATOM 1607 C C . CYS A 1 201 ? -12.792 -22.304 -21.365 1.00 82.62 201 CYS A C 1
ATOM 1609 O O . CYS A 1 201 ? -12.393 -21.243 -20.891 1.00 82.62 201 CYS A O 1
ATOM 1611 N N . ALA A 1 202 ? -13.045 -23.379 -20.625 1.00 88.31 202 ALA A N 1
ATOM 1612 C CA . ALA A 1 202 ? -12.836 -23.399 -19.186 1.00 88.31 202 ALA A CA 1
ATOM 1613 C C . ALA A 1 202 ? -12.131 -24.685 -18.753 1.00 88.31 202 ALA A C 1
ATOM 1615 O O . ALA A 1 202 ? -12.375 -25.763 -19.307 1.00 88.31 202 ALA A O 1
ATOM 1616 N N . ALA A 1 203 ? -11.226 -24.559 -17.786 1.00 92.25 203 ALA A N 1
ATOM 1617 C CA . ALA A 1 203 ? -10.484 -25.676 -17.224 1.00 92.25 203 ALA A CA 1
ATOM 1618 C C . ALA A 1 203 ? -10.131 -25.427 -15.753 1.00 92.25 203 ALA A C 1
ATOM 1620 O O . ALA A 1 203 ? -9.880 -24.300 -15.338 1.00 92.25 203 ALA A O 1
ATOM 1621 N N . ARG A 1 204 ? -10.076 -26.482 -14.944 1.00 95.25 204 ARG A N 1
ATOM 1622 C CA . ARG A 1 204 ? -9.506 -26.453 -13.596 1.00 95.25 204 ARG A CA 1
ATOM 1623 C C . ARG A 1 204 ? -8.013 -26.720 -13.725 1.00 95.25 204 ARG A C 1
ATOM 1625 O O . ARG A 1 204 ? -7.616 -27.869 -13.889 1.00 95.25 204 ARG A O 1
ATOM 1632 N N . LEU A 1 205 ? -7.199 -25.673 -13.728 1.00 95.44 205 LEU A N 1
ATOM 1633 C CA . LEU A 1 205 ? -5.739 -25.760 -13.865 1.00 95.44 205 LEU A CA 1
ATOM 1634 C C . LEU A 1 205 ? -5.041 -25.598 -12.510 1.00 95.44 205 LEU A C 1
ATOM 1636 O O . LEU A 1 205 ? -4.047 -26.276 -12.238 1.00 95.44 205 LEU A O 1
ATOM 1640 N N . ASP A 1 206 ? -5.635 -24.798 -11.629 1.00 97.44 206 ASP A N 1
ATOM 1641 C CA . ASP A 1 206 ? -5.127 -24.481 -10.302 1.00 97.44 206 ASP A CA 1
ATOM 1642 C C . ASP A 1 206 ? -5.587 -25.525 -9.288 1.00 97.44 206 ASP A C 1
ATOM 1644 O O . ASP A 1 206 ? -6.772 -25.869 -9.195 1.00 97.44 206 ASP A O 1
ATOM 1648 N N . ARG A 1 207 ? -4.637 -26.071 -8.528 1.00 95.75 207 ARG A N 1
ATOM 1649 C CA . ARG A 1 207 ? -4.909 -27.142 -7.561 1.00 95.75 207 ARG A CA 1
ATOM 1650 C C . ARG A 1 207 ? -4.096 -26.958 -6.298 1.00 95.75 207 ARG A C 1
ATOM 1652 O O . ARG A 1 207 ? -3.028 -26.357 -6.311 1.00 95.75 207 ARG A O 1
ATOM 1659 N N . VAL A 1 208 ? -4.601 -27.543 -5.217 1.00 97.75 208 VAL A N 1
ATOM 1660 C CA . VAL A 1 208 ? -3.856 -27.740 -3.975 1.00 97.75 208 VAL A CA 1
ATOM 1661 C C . VAL A 1 208 ? -3.955 -29.213 -3.604 1.00 97.75 208 VAL A C 1
ATOM 1663 O O . VAL A 1 208 ? -5.044 -29.743 -3.365 1.00 97.75 208 VAL A O 1
ATOM 1666 N N . TYR A 1 209 ? -2.804 -29.861 -3.570 1.00 97.62 209 TYR A N 1
ATOM 1667 C CA . TYR A 1 209 ? -2.597 -31.223 -3.131 1.00 97.62 209 TYR A CA 1
ATOM 1668 C C . TYR A 1 209 ? -2.025 -31.243 -1.718 1.00 97.62 209 TYR A C 1
ATOM 1670 O O . TYR A 1 209 ? -1.198 -30.405 -1.352 1.00 97.62 209 TYR A O 1
ATOM 1678 N N . ILE A 1 210 ? -2.441 -32.232 -0.934 1.00 96.62 210 ILE A N 1
ATOM 1679 C CA . ILE A 1 210 ? -1.930 -32.465 0.419 1.00 96.62 210 ILE A CA 1
ATOM 1680 C C . ILE A 1 210 ? -1.488 -33.917 0.572 1.00 96.62 210 ILE A C 1
ATOM 1682 O O . ILE A 1 210 ? -2.077 -34.803 -0.047 1.00 96.62 210 ILE A O 1
ATOM 1686 N N . SER A 1 211 ? -0.498 -34.179 1.426 1.00 94.94 211 SER A N 1
ATOM 1687 C CA . SER A 1 211 ? -0.183 -35.547 1.859 1.00 94.94 211 SER A CA 1
ATOM 1688 C C . SER A 1 211 ? -1.434 -36.250 2.391 1.00 94.94 211 SER A C 1
ATOM 1690 O O . SER A 1 211 ? -2.225 -35.648 3.126 1.00 94.94 211 SER A O 1
ATOM 1692 N N . ARG A 1 212 ? -1.612 -37.541 2.077 1.00 93.19 212 ARG A N 1
ATOM 1693 C CA . ARG A 1 212 ? -2.770 -38.332 2.540 1.00 93.19 212 ARG A CA 1
ATOM 1694 C C . ARG A 1 212 ? -2.990 -38.273 4.054 1.00 93.19 212 ARG A C 1
ATOM 1696 O O . ARG A 1 212 ? -4.133 -38.260 4.512 1.00 93.19 212 ARG A O 1
ATOM 1703 N N . THR A 1 213 ? -1.914 -38.177 4.827 1.00 89.94 213 THR A N 1
ATOM 1704 C CA . THR A 1 213 ? -1.909 -38.003 6.289 1.00 89.94 213 THR A CA 1
ATOM 1705 C C . THR A 1 213 ? -2.681 -36.769 6.769 1.00 89.94 213 THR A C 1
ATOM 1707 O O . THR A 1 213 ? -3.221 -36.778 7.875 1.00 89.94 213 THR A O 1
ATOM 1710 N N . LEU A 1 214 ? -2.797 -35.724 5.943 1.00 91.19 214 LEU A N 1
ATOM 1711 C CA . LEU A 1 214 ? -3.543 -34.502 6.252 1.00 91.19 214 LEU A CA 1
ATOM 1712 C C . LEU A 1 214 ? -5.040 -34.599 5.919 1.00 91.19 214 LEU A C 1
ATOM 1714 O O . LEU A 1 214 ? -5.799 -33.715 6.313 1.00 91.19 214 LEU A O 1
ATOM 1718 N N . ASN A 1 215 ? -5.505 -35.660 5.249 1.00 92.56 215 ASN A N 1
ATOM 1719 C CA . ASN A 1 215 ? -6.911 -35.800 4.848 1.00 92.56 215 ASN A CA 1
ATOM 1720 C C . ASN A 1 215 ? -7.917 -35.640 6.007 1.00 92.56 215 ASN A C 1
ATOM 1722 O O . ASN A 1 215 ? -8.870 -34.876 5.857 1.00 92.56 215 ASN A O 1
ATOM 1726 N N . PRO A 1 216 ? -7.719 -36.258 7.193 1.00 89.31 216 PRO A N 1
ATOM 1727 C CA . PRO A 1 216 ? -8.659 -36.097 8.307 1.00 89.31 216 PRO A CA 1
ATOM 1728 C C . PRO A 1 216 ? -8.728 -34.660 8.842 1.00 89.31 216 PRO A C 1
ATOM 1730 O O . PRO A 1 216 ? -9.682 -34.296 9.524 1.00 89.31 216 PRO A O 1
ATOM 1733 N N . ARG A 1 217 ? -7.706 -33.846 8.551 1.00 89.69 217 ARG A N 1
ATOM 1734 C CA . ARG A 1 217 ? -7.602 -32.444 8.964 1.00 89.69 217 ARG A CA 1
ATOM 1735 C C . ARG A 1 217 ? -8.238 -31.490 7.951 1.00 89.69 217 ARG A C 1
ATOM 1737 O O . ARG A 1 217 ? -8.445 -30.329 8.288 1.00 89.69 217 ARG A O 1
ATOM 1744 N N . LEU A 1 218 ? -8.559 -31.946 6.738 1.00 93.31 218 LEU A N 1
ATOM 1745 C CA . LEU A 1 218 ? -9.142 -31.120 5.682 1.00 93.31 218 LEU A CA 1
ATOM 1746 C C . LEU A 1 218 ? -10.606 -30.775 5.987 1.00 93.31 218 LEU A C 1
ATOM 1748 O O . LEU A 1 218 ? -11.481 -31.644 5.953 1.00 93.31 218 LEU A O 1
ATOM 1752 N N . ILE A 1 219 ? -10.895 -29.491 6.212 1.00 92.19 219 ILE A N 1
ATOM 1753 C CA . ILE A 1 219 ? -12.257 -28.998 6.461 1.00 92.19 219 ILE A CA 1
ATOM 1754 C C . ILE A 1 219 ? -12.942 -28.658 5.137 1.00 92.19 219 ILE A C 1
ATOM 1756 O O . ILE A 1 219 ? -13.936 -29.290 4.767 1.00 92.19 219 ILE A O 1
ATOM 1760 N N . HIS A 1 220 ? -12.373 -27.701 4.401 1.00 92.50 220 HIS A N 1
ATOM 1761 C CA . HIS A 1 220 ? -12.961 -27.111 3.202 1.00 92.50 220 HIS A CA 1
ATOM 1762 C C . HIS A 1 220 ? -11.920 -26.946 2.093 1.00 92.50 220 HIS A C 1
ATOM 1764 O O . HIS A 1 220 ? -10.749 -26.684 2.363 1.00 92.50 220 HIS A O 1
ATOM 1770 N N . CYS A 1 221 ? -12.380 -27.064 0.848 1.00 94.88 221 CYS A N 1
ATOM 1771 C CA . CYS A 1 221 ? -11.676 -26.621 -0.347 1.00 94.88 221 CYS A CA 1
ATOM 1772 C C . CYS A 1 221 ? -12.695 -25.902 -1.237 1.00 94.88 221 CYS A C 1
ATOM 1774 O O . CYS A 1 221 ? -13.730 -26.486 -1.565 1.00 94.88 221 CYS A O 1
ATOM 1776 N N . ASN A 1 222 ? -12.439 -24.639 -1.568 1.00 94.19 222 ASN A N 1
ATOM 1777 C CA . ASN A 1 222 ? -13.354 -23.789 -2.325 1.00 94.19 222 ASN A CA 1
ATOM 1778 C C . ASN A 1 222 ? -12.610 -23.096 -3.466 1.00 94.19 222 ASN A C 1
ATOM 1780 O O . ASN A 1 222 ? -11.522 -22.564 -3.251 1.00 94.19 222 ASN A O 1
ATOM 1784 N N . ILE A 1 223 ? -13.238 -23.040 -4.640 1.00 93.62 223 ILE A N 1
ATOM 1785 C CA . ILE A 1 223 ? -12.820 -22.179 -5.748 1.00 93.62 223 ILE A CA 1
ATOM 1786 C C . ILE A 1 223 ? -13.712 -20.932 -5.722 1.00 93.62 223 ILE A C 1
ATOM 1788 O O . ILE A 1 223 ? -14.945 -21.041 -5.676 1.00 93.62 223 ILE A O 1
ATOM 1792 N N . LEU A 1 224 ? -13.082 -19.760 -5.683 1.00 90.62 224 LEU A N 1
ATOM 1793 C CA . LEU A 1 224 ? -13.714 -18.456 -5.512 1.00 90.62 224 LEU A CA 1
ATOM 1794 C C . LEU A 1 224 ? -13.372 -17.562 -6.715 1.00 90.62 224 LEU A C 1
ATOM 1796 O O . LEU A 1 224 ? -12.188 -17.307 -6.941 1.00 90.62 224 LEU A O 1
ATOM 1800 N N . PRO A 1 225 ? -14.366 -17.078 -7.477 1.00 87.12 225 PRO A N 1
ATOM 1801 C CA . PRO A 1 225 ? -14.105 -16.222 -8.627 1.00 87.12 225 PRO A CA 1
ATOM 1802 C C . PRO A 1 225 ? -13.513 -14.872 -8.207 1.00 87.12 225 PRO A C 1
ATOM 1804 O O . PRO A 1 225 ? -13.908 -14.306 -7.185 1.00 87.12 225 PRO A O 1
ATOM 1807 N N . VAL A 1 226 ? -12.574 -14.347 -9.000 1.00 86.44 226 VAL A N 1
ATOM 1808 C CA . VAL A 1 226 ? -11.969 -13.017 -8.802 1.00 86.44 226 VAL A CA 1
ATOM 1809 C C . VAL A 1 226 ? -11.982 -12.218 -10.107 1.00 86.44 226 VAL A C 1
ATOM 1811 O O . VAL A 1 226 ? -11.891 -12.783 -11.187 1.00 86.44 226 VAL A O 1
ATOM 1814 N N . GLY A 1 227 ? -12.129 -10.892 -10.017 1.00 82.06 227 GLY A N 1
ATOM 1815 C CA . GLY A 1 227 ? -12.408 -10.038 -11.184 1.00 82.06 227 GLY A CA 1
ATOM 1816 C C . GLY A 1 227 ? -11.200 -9.387 -11.870 1.00 82.06 227 GLY A C 1
ATOM 1817 O O . GLY A 1 227 ? -11.397 -8.585 -12.774 1.00 82.06 227 GLY A O 1
ATOM 1818 N N . PHE A 1 228 ? -9.967 -9.655 -11.428 1.00 85.94 228 PHE A N 1
ATOM 1819 C CA . PHE A 1 228 ? -8.756 -8.938 -11.885 1.00 85.94 228 PHE A CA 1
ATOM 1820 C C . PHE A 1 228 ? -7.685 -9.836 -12.529 1.00 85.94 228 PHE A C 1
ATOM 1822 O O . PHE A 1 228 ? -6.576 -9.381 -12.825 1.00 85.94 228 PHE A O 1
ATOM 1829 N N . THR A 1 229 ? -7.991 -11.117 -12.704 1.00 90.94 229 THR A N 1
ATOM 1830 C CA . THR A 1 229 ? -7.163 -12.121 -13.381 1.00 90.94 229 THR A CA 1
ATOM 1831 C C . THR A 1 229 ? -8.100 -13.127 -14.055 1.00 90.94 229 THR A C 1
ATOM 1833 O O . THR A 1 229 ? -9.279 -13.198 -13.711 1.00 90.94 229 THR A O 1
ATOM 1836 N N . ASP A 1 230 ? -7.599 -13.868 -15.036 1.00 88.94 230 ASP A N 1
ATOM 1837 C CA . ASP A 1 230 ? -8.318 -14.933 -15.741 1.00 88.94 230 ASP A CA 1
ATOM 1838 C C . ASP A 1 230 ? -8.348 -16.265 -14.968 1.00 88.94 230 ASP A C 1
ATOM 1840 O O . ASP A 1 230 ? -8.915 -17.249 -15.451 1.00 88.94 230 ASP A O 1
ATOM 1844 N N . HIS A 1 231 ? -7.777 -16.277 -13.757 1.00 94.06 231 HIS A N 1
ATOM 1845 C CA . HIS A 1 231 ? -7.795 -17.403 -12.829 1.00 94.06 231 HIS A CA 1
ATOM 1846 C C . HIS A 1 231 ? -8.629 -17.139 -11.565 1.00 94.06 231 HIS A C 1
ATOM 1848 O O . HIS A 1 231 ? -8.617 -16.048 -11.003 1.00 94.06 231 HIS A O 1
ATOM 1854 N N . HIS A 1 232 ? -9.283 -18.171 -11.037 1.00 93.88 232 HIS A N 1
ATOM 1855 C CA . HIS A 1 232 ? -10.043 -18.134 -9.788 1.00 93.88 232 HIS A CA 1
ATOM 1856 C C . HIS A 1 232 ? -9.170 -18.511 -8.591 1.00 93.88 232 HIS A C 1
ATOM 1858 O O . HIS A 1 232 ? -8.246 -19.318 -8.673 1.00 93.88 232 HIS A O 1
ATOM 1864 N N . PHE A 1 233 ? -9.508 -17.956 -7.432 1.00 95.00 233 PHE A N 1
ATOM 1865 C CA . PHE A 1 233 ? -8.794 -18.172 -6.182 1.00 95.00 233 PHE A CA 1
ATOM 1866 C C . PHE A 1 233 ? -9.148 -19.525 -5.557 1.00 95.00 233 PHE A C 1
ATOM 1868 O O . PHE A 1 233 ? -10.317 -19.802 -5.276 1.00 95.00 233 PHE A O 1
ATOM 1875 N N . VAL A 1 234 ? -8.147 -20.354 -5.261 1.00 97.12 234 VAL A N 1
ATOM 1876 C CA . VAL A 1 234 ? -8.340 -21.644 -4.579 1.00 97.12 234 VAL A CA 1
ATOM 1877 C C . VAL A 1 234 ? -8.024 -21.492 -3.095 1.00 97.12 234 VAL A C 1
ATOM 1879 O O . VAL A 1 234 ? -6.927 -21.079 -2.733 1.00 97.12 234 VAL A O 1
ATOM 1882 N N . SER A 1 235 ? -8.966 -21.847 -2.220 1.00 96.69 235 SER A N 1
ATOM 1883 C CA . SER A 1 235 ? -8.811 -21.776 -0.763 1.00 96.69 235 SER A CA 1
ATOM 1884 C C . SER A 1 235 ? -8.975 -23.146 -0.114 1.00 96.69 235 SER A C 1
ATOM 1886 O O . SER A 1 235 ? -9.978 -23.821 -0.343 1.00 96.69 235 SER A O 1
ATOM 1888 N N . VAL A 1 236 ? -8.021 -23.530 0.735 1.00 97.19 236 VAL A N 1
ATOM 1889 C CA . VAL A 1 236 ? -8.015 -24.780 1.506 1.00 97.19 236 VAL A CA 1
ATOM 1890 C C . VAL A 1 236 ? -7.898 -24.477 2.995 1.00 97.19 236 VAL A C 1
ATOM 1892 O O . VAL A 1 236 ? -7.086 -23.652 3.402 1.00 97.19 236 VAL A O 1
ATOM 1895 N N . GLU A 1 237 ? -8.681 -25.170 3.819 1.00 95.56 237 GLU A N 1
ATOM 1896 C CA . GLU A 1 237 ? -8.655 -25.035 5.278 1.00 95.56 237 GLU A CA 1
ATOM 1897 C C . GLU A 1 237 ? -8.325 -26.375 5.947 1.00 95.56 237 GLU A C 1
ATOM 1899 O O . GLU A 1 237 ? -9.045 -27.362 5.765 1.00 95.56 237 GLU A O 1
ATOM 1904 N N . LEU A 1 238 ? -7.245 -26.399 6.733 1.00 92.75 238 LEU A N 1
ATOM 1905 C CA . LEU A 1 238 ? -6.746 -27.567 7.464 1.00 92.75 238 LEU A CA 1
ATOM 1906 C C . LEU A 1 238 ? -6.785 -27.325 8.976 1.00 92.75 238 LEU A C 1
ATOM 1908 O O . LEU A 1 238 ? -6.415 -26.257 9.444 1.00 92.75 238 LEU A O 1
ATOM 1912 N N . ILE A 1 239 ? -7.158 -28.321 9.773 1.00 89.81 239 ILE A N 1
ATOM 1913 C CA . ILE A 1 239 ? -7.041 -28.278 11.239 1.00 89.81 239 ILE A CA 1
ATOM 1914 C C . ILE A 1 239 ? -5.611 -28.656 11.634 1.00 89.81 239 ILE A C 1
ATOM 1916 O O . ILE A 1 239 ? -5.159 -29.744 11.292 1.00 89.81 239 ILE A O 1
ATOM 1920 N N . ILE A 1 240 ? -4.908 -27.812 12.392 1.00 81.94 240 ILE A N 1
ATOM 1921 C CA . ILE A 1 240 ? -3.574 -28.164 12.916 1.00 81.94 240 ILE A CA 1
ATOM 1922 C C . ILE A 1 240 ? -3.686 -28.793 14.304 1.00 81.94 240 ILE A C 1
ATOM 1924 O O . ILE A 1 240 ? -3.145 -29.874 14.531 1.00 81.94 240 ILE A O 1
ATOM 1928 N N . SER A 1 241 ? -4.437 -28.167 15.211 1.00 68.38 241 SER A N 1
ATOM 1929 C CA . SER A 1 241 ? -4.562 -28.630 16.593 1.00 68.38 241 SER A CA 1
ATOM 1930 C C . SER A 1 241 ? -5.969 -28.407 17.163 1.00 68.38 241 SER A C 1
ATOM 1932 O O . SER A 1 241 ? -6.642 -27.405 16.858 1.00 68.38 241 SER A O 1
ATOM 1934 N N . PRO A 1 242 ? -6.445 -29.302 18.051 1.00 51.28 242 PRO A N 1
ATOM 1935 C CA . PRO A 1 242 ? -7.614 -29.056 18.885 1.00 51.28 242 PRO A CA 1
ATOM 1936 C C . PRO A 1 242 ? -7.250 -28.059 19.999 1.00 51.28 242 PRO A C 1
ATOM 1938 O O . PRO A 1 242 ? -7.329 -28.363 21.177 1.00 51.28 242 PRO A O 1
ATOM 1941 N N . GLY A 1 243 ? -6.808 -26.852 19.638 1.00 46.44 243 GLY A N 1
ATOM 1942 C CA . GLY A 1 243 ? -6.429 -25.843 20.625 1.00 46.44 243 GLY A CA 1
ATOM 1943 C C . GLY A 1 243 ? -7.627 -25.356 21.444 1.00 46.44 243 GLY A C 1
ATOM 1944 O O . GLY A 1 243 ? -8.708 -25.115 20.886 1.00 46.44 243 GLY A O 1
ATOM 1945 N N . GLU A 1 244 ? -7.426 -25.152 22.745 1.00 43.81 244 GLU A N 1
ATOM 1946 C CA . GLU A 1 244 ? -8.319 -24.341 23.568 1.00 43.81 244 GLU A CA 1
ATOM 1947 C C . GLU A 1 244 ? -8.344 -22.909 23.025 1.00 43.81 244 GLU A C 1
ATOM 1949 O O . GLU A 1 244 ? -7.316 -22.313 22.701 1.00 43.81 244 GLU A O 1
ATOM 1954 N N . ARG A 1 245 ? -9.547 -22.345 22.881 1.00 42.25 245 ARG A N 1
ATOM 1955 C CA . ARG A 1 245 ? -9.700 -20.929 22.540 1.00 42.25 245 ARG A CA 1
ATOM 1956 C C . ARG A 1 245 ? -9.068 -20.119 23.668 1.00 42.25 245 ARG A C 1
ATOM 1958 O O . ARG A 1 245 ? -9.545 -20.195 24.799 1.00 42.25 245 ARG A O 1
ATOM 1965 N N . ALA A 1 246 ? -8.068 -19.297 23.354 1.00 44.97 246 ALA A N 1
ATOM 1966 C CA . ALA A 1 246 ? -7.667 -18.228 24.258 1.00 44.97 246 ALA A CA 1
ATOM 1967 C C . ALA A 1 246 ? -8.931 -17.454 24.669 1.00 44.97 246 ALA A C 1
ATOM 1969 O O . ALA A 1 246 ? -9.756 -17.103 23.817 1.00 44.97 246 ALA A O 1
ATOM 1970 N N . LYS A 1 247 ? -9.127 -17.245 25.976 1.00 41.12 247 LYS A N 1
ATOM 1971 C CA . LYS A 1 247 ? -10.247 -16.452 26.492 1.00 41.12 247 LYS A CA 1
ATOM 1972 C C . LYS A 1 247 ? -10.074 -15.017 25.995 1.00 41.12 247 LYS A C 1
ATOM 1974 O O . LYS A 1 247 ? -9.379 -14.222 26.613 1.00 41.12 247 LYS A O 1
ATOM 1979 N N . SER A 1 248 ? -10.688 -14.688 24.862 1.00 51.84 248 SER A N 1
ATOM 1980 C CA . SER A 1 248 ? -10.758 -13.313 24.383 1.00 51.84 248 SER A CA 1
ATOM 1981 C C . SER A 1 248 ? -11.797 -12.573 25.217 1.00 51.84 248 SER A C 1
ATOM 1983 O O . SER A 1 248 ? -12.972 -12.963 25.244 1.00 51.84 248 SER A O 1
ATOM 1985 N N . PHE A 1 249 ? -11.388 -11.501 25.883 1.00 55.09 249 PHE A N 1
ATOM 1986 C CA . PHE A 1 249 ? -12.343 -10.566 26.458 1.00 55.09 249 PHE A CA 1
ATOM 1987 C C . PHE A 1 249 ? -13.159 -9.946 25.321 1.00 55.09 249 PHE A C 1
ATOM 1989 O O . PHE A 1 249 ? -12.636 -9.624 24.255 1.00 55.09 249 PHE A O 1
ATOM 1996 N N . TRP A 1 250 ? -14.474 -9.846 25.513 1.00 64.88 250 TRP A N 1
ATOM 1997 C CA . TRP A 1 250 ? -15.306 -9.152 24.540 1.00 64.88 250 TRP A CA 1
ATOM 1998 C C . TRP A 1 250 ? -15.034 -7.657 24.663 1.00 64.88 250 TRP A C 1
ATOM 2000 O O . TRP A 1 250 ? -15.252 -7.076 25.725 1.00 64.88 250 TRP A O 1
ATOM 2010 N N . HIS A 1 251 ? -14.570 -7.060 23.572 1.00 69.00 251 HIS A N 1
ATOM 2011 C CA . HIS A 1 251 ? -14.447 -5.620 23.431 1.00 69.00 251 HIS A CA 1
ATOM 2012 C C . HIS A 1 251 ? -15.551 -5.117 22.506 1.00 69.00 251 HIS A C 1
ATOM 2014 O O . HIS A 1 251 ? -15.903 -5.766 21.518 1.00 69.00 251 HIS A O 1
ATOM 2020 N N . PHE A 1 252 ? -16.110 -3.959 22.842 1.00 77.75 252 PHE A N 1
ATOM 2021 C CA . PHE A 1 252 ? -17.102 -3.310 22.003 1.00 77.75 252 PHE A CA 1
ATOM 2022 C C . PHE A 1 252 ? -16.446 -2.807 20.707 1.00 77.75 252 PHE A C 1
ATOM 2024 O O . PHE A 1 252 ? -15.391 -2.175 20.738 1.00 77.75 252 PHE A O 1
ATOM 2031 N N . ASN A 1 253 ? -17.061 -3.105 19.560 1.00 76.44 253 ASN A N 1
ATOM 2032 C CA . ASN A 1 253 ? -16.576 -2.650 18.262 1.00 76.44 253 ASN A CA 1
ATOM 2033 C C . ASN A 1 253 ? -17.016 -1.200 18.022 1.00 76.44 253 ASN A C 1
ATOM 2035 O O . ASN A 1 253 ? -18.161 -0.959 17.643 1.00 76.44 253 ASN A O 1
ATOM 2039 N N . ASN A 1 254 ? -16.095 -0.249 18.188 1.00 82.06 254 ASN A N 1
ATOM 2040 C CA . ASN A 1 254 ? -16.380 1.183 18.040 1.00 82.06 254 ASN A CA 1
ATOM 2041 C C . ASN A 1 254 ? -16.914 1.570 16.650 1.00 82.06 254 ASN A C 1
ATOM 2043 O O . ASN A 1 254 ? -17.594 2.584 16.536 1.00 82.06 254 ASN A O 1
ATOM 2047 N N . LYS A 1 255 ? -16.685 0.756 15.604 1.00 75.88 255 LYS A N 1
ATOM 2048 C CA . LYS A 1 255 ? -17.260 1.001 14.269 1.00 75.88 255 LYS A CA 1
ATOM 2049 C C . LYS A 1 255 ? -18.792 0.962 14.267 1.00 75.88 255 LYS A C 1
ATOM 2051 O O . LYS A 1 255 ? -19.398 1.607 13.423 1.00 75.88 255 LYS A O 1
ATOM 2056 N N . LEU A 1 256 ? -19.420 0.260 15.218 1.00 77.69 256 LEU A N 1
ATOM 2057 C CA . LEU A 1 256 ? -20.881 0.239 15.357 1.00 77.69 256 LEU A CA 1
ATOM 2058 C C . LEU A 1 256 ? -21.460 1.627 15.658 1.00 77.69 256 LEU A C 1
ATOM 2060 O O . LEU A 1 256 ? -22.600 1.888 15.303 1.00 77.69 256 LEU A O 1
ATOM 2064 N N . LEU A 1 257 ? -20.676 2.530 16.258 1.00 80.75 257 LEU A N 1
ATOM 2065 C CA . LEU A 1 257 ? -21.113 3.901 16.547 1.00 80.75 257 LEU A CA 1
ATOM 2066 C C . LEU A 1 257 ? -21.242 4.767 15.285 1.00 80.75 257 LEU A C 1
ATOM 2068 O O . LEU A 1 257 ? -21.888 5.808 15.330 1.00 80.75 257 LEU A O 1
ATOM 2072 N N . LEU A 1 258 ? -20.638 4.339 14.172 1.00 81.75 258 LEU A N 1
ATOM 2073 C CA . LEU A 1 258 ? -20.767 4.988 12.866 1.00 81.75 258 LEU A CA 1
ATOM 2074 C C . LEU A 1 258 ? -21.984 4.466 12.079 1.00 81.75 258 LEU A C 1
ATOM 2076 O O . LEU A 1 258 ? -22.368 5.066 11.077 1.00 81.75 258 LEU A O 1
ATOM 2080 N N . ASP A 1 259 ? -22.595 3.354 12.507 1.00 79.88 259 ASP A N 1
ATOM 2081 C CA . ASP A 1 259 ? -23.796 2.800 11.881 1.00 79.88 259 ASP A CA 1
ATOM 2082 C C . ASP A 1 259 ? -25.050 3.447 12.492 1.00 79.88 259 ASP A C 1
ATOM 2084 O O . ASP A 1 259 ? -25.502 3.102 13.587 1.00 79.88 259 ASP A O 1
ATOM 2088 N N . ASN A 1 260 ? -25.645 4.381 11.747 1.00 85.19 260 ASN A N 1
ATOM 2089 C CA . ASN A 1 260 ? -26.863 5.085 12.153 1.00 85.19 260 ASN A CA 1
ATOM 2090 C C . ASN A 1 260 ? -28.036 4.137 12.474 1.00 85.19 260 ASN A C 1
ATOM 2092 O O . ASN A 1 260 ? -28.864 4.455 13.331 1.00 85.19 260 ASN A O 1
ATOM 2096 N N . VAL A 1 261 ? -28.120 2.973 11.818 1.00 81.31 261 VAL A N 1
ATOM 2097 C CA . VAL A 1 261 ? -29.179 1.982 12.066 1.00 81.31 261 VAL A CA 1
ATOM 2098 C C . VAL A 1 261 ? -28.936 1.266 13.393 1.00 81.31 261 VAL A C 1
ATOM 2100 O O . VAL A 1 261 ? -29.874 1.096 14.175 1.00 81.31 261 VAL A O 1
ATOM 2103 N N . PHE A 1 262 ? -27.681 0.916 13.692 1.00 87.25 262 PHE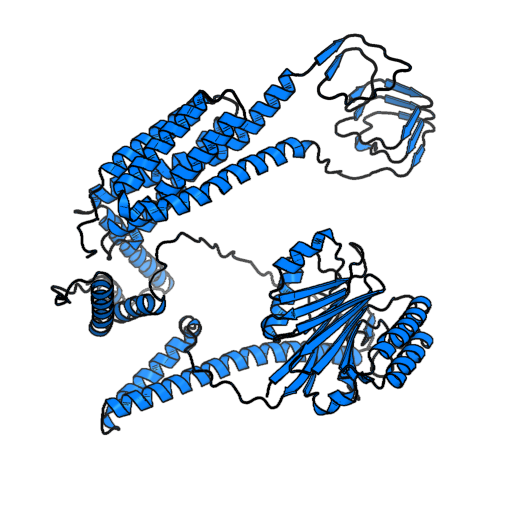 A N 1
ATOM 2104 C CA . PHE A 1 262 ? -27.300 0.362 14.992 1.00 87.25 262 PHE A CA 1
ATOM 2105 C C . PHE A 1 262 ? -27.636 1.337 16.120 1.00 87.25 262 PHE A C 1
ATOM 2107 O O . PHE A 1 262 ? -28.322 0.954 17.066 1.00 87.25 262 PHE A O 1
ATOM 2114 N N . CYS A 1 263 ? -27.202 2.596 16.001 1.00 89.31 263 CYS A N 1
ATOM 2115 C CA . CYS A 1 263 ? -27.420 3.624 17.018 1.00 89.31 263 CYS A CA 1
ATOM 2116 C C . CYS A 1 263 ? -28.913 3.845 17.297 1.00 89.31 263 CYS A C 1
ATOM 2118 O O . CYS A 1 263 ? -29.320 3.918 18.457 1.00 89.31 263 CYS A O 1
ATOM 2120 N N . LYS A 1 264 ? -29.749 3.867 16.251 1.00 88.94 264 LYS A N 1
ATOM 2121 C CA . LYS A 1 264 ? -31.207 3.977 16.393 1.00 88.94 264 LYS A CA 1
ATOM 2122 C C . LYS A 1 264 ? -31.814 2.769 17.114 1.00 88.94 264 LYS A C 1
ATOM 2124 O O . LYS A 1 264 ? -32.593 2.941 18.049 1.00 88.94 264 LYS A O 1
ATOM 2129 N N . ASN A 1 265 ? -31.446 1.553 16.710 1.00 85.75 265 ASN A N 1
ATOM 2130 C CA . ASN A 1 265 ? -31.963 0.328 17.326 1.00 85.75 265 ASN A CA 1
ATOM 2131 C C . ASN A 1 265 ? -31.500 0.179 18.781 1.00 85.75 265 ASN A C 1
ATOM 2133 O O . ASN A 1 265 ? -32.273 -0.262 19.631 1.00 85.75 265 ASN A O 1
ATOM 2137 N N . PHE A 1 266 ? -30.257 0.569 19.076 1.00 90.88 266 PHE A N 1
ATOM 2138 C CA . PHE A 1 266 ? -29.722 0.582 20.433 1.00 90.88 266 PHE A CA 1
ATOM 2139 C C . PHE A 1 266 ? -30.461 1.590 21.318 1.00 90.88 266 PHE A C 1
ATOM 2141 O O . PHE A 1 266 ? -30.756 1.269 22.465 1.00 90.88 266 PHE A O 1
ATOM 2148 N N . GLY A 1 267 ? -30.813 2.765 20.780 1.00 88.69 267 GLY A N 1
ATOM 2149 C CA . GLY A 1 267 ? -31.663 3.745 21.461 1.00 88.69 267 GLY A CA 1
ATOM 2150 C C . GLY A 1 267 ? -32.996 3.138 21.903 1.00 88.69 267 GLY A C 1
ATOM 2151 O O . GLY A 1 267 ? -33.284 3.111 23.095 1.00 88.69 267 GLY A O 1
ATOM 2152 N N . CYS A 1 268 ? -33.744 2.523 20.979 1.00 88.69 268 CYS A N 1
ATOM 2153 C CA . CYS A 1 268 ? -35.003 1.851 21.323 1.00 88.69 268 CYS A CA 1
ATOM 2154 C C . CYS A 1 268 ? -34.825 0.719 22.348 1.00 88.69 268 CYS A C 1
ATOM 2156 O O . CYS A 1 268 ? -35.638 0.583 23.262 1.00 88.69 268 CYS A O 1
ATOM 2158 N N . PHE A 1 269 ? -33.775 -0.097 22.212 1.00 91.31 269 PHE A N 1
ATOM 2159 C CA . PHE A 1 269 ? -33.456 -1.138 23.192 1.00 91.31 269 PHE A CA 1
ATOM 2160 C C . PHE A 1 269 ? -33.194 -0.541 24.582 1.00 91.31 269 PHE A C 1
ATOM 2162 O O . PHE A 1 269 ? -33.677 -1.064 25.587 1.00 91.31 269 PHE A O 1
ATOM 2169 N N . TRP A 1 270 ? -32.436 0.554 24.646 1.00 92.25 270 TRP A N 1
ATOM 2170 C CA . TRP A 1 270 ? -32.081 1.211 25.896 1.00 92.25 270 TRP A CA 1
ATOM 2171 C C . TRP A 1 270 ? -33.301 1.832 26.579 1.00 92.25 270 TRP A C 1
ATOM 2173 O O . TRP A 1 270 ? -33.486 1.617 27.778 1.00 92.25 270 TRP A O 1
ATOM 2183 N N . ASP A 1 271 ? -34.167 2.505 25.821 1.00 90.50 271 ASP A N 1
ATOM 2184 C CA . ASP A 1 271 ? -35.420 3.072 26.330 1.00 90.50 271 ASP A CA 1
ATOM 2185 C C . ASP A 1 271 ? -36.302 1.980 26.958 1.00 90.50 271 ASP A C 1
ATOM 2187 O O . ASP A 1 271 ? -36.806 2.127 28.073 1.00 90.50 271 ASP A O 1
ATOM 2191 N N . GLN A 1 272 ? -36.412 0.824 26.295 1.00 88.88 272 GLN A N 1
ATOM 2192 C CA . GLN A 1 272 ? -37.126 -0.338 26.830 1.00 88.88 272 GLN A CA 1
ATOM 2193 C C . GLN A 1 272 ? -36.443 -0.924 28.075 1.00 88.88 272 GLN A C 1
ATOM 2195 O O . GLN A 1 272 ? -37.116 -1.268 29.046 1.00 88.88 272 GLN A O 1
ATOM 2200 N N . TRP A 1 273 ? -35.111 -1.025 28.092 1.00 91.50 273 TRP A N 1
ATOM 2201 C CA . TRP A 1 273 ? -34.357 -1.562 29.231 1.00 91.50 273 TRP A CA 1
ATOM 2202 C C . TRP A 1 273 ? -34.473 -0.687 30.488 1.00 91.50 273 TRP A C 1
ATOM 2204 O O . TRP A 1 273 ? -34.513 -1.199 31.613 1.00 91.50 273 TRP A O 1
ATOM 2214 N N . GLN A 1 274 ? -34.552 0.636 30.317 1.00 90.38 274 GLN A N 1
ATOM 2215 C CA . GLN A 1 274 ? -34.741 1.579 31.419 1.00 90.38 274 GLN A CA 1
ATOM 2216 C C . GLN A 1 274 ? -36.089 1.401 32.123 1.00 90.38 274 GLN A C 1
ATOM 2218 O O . GLN A 1 274 ? -36.138 1.516 33.349 1.00 90.38 274 GLN A O 1
ATOM 2223 N N . LEU A 1 275 ? -37.152 1.075 31.384 1.00 91.81 275 LEU A N 1
ATOM 2224 C CA . LEU A 1 275 ? -38.481 0.825 31.954 1.00 91.81 275 LEU A CA 1
ATOM 2225 C C . LEU A 1 275 ? -38.501 -0.401 32.877 1.00 91.81 275 LEU A C 1
ATOM 2227 O O . LEU A 1 275 ? -39.256 -0.436 33.843 1.00 91.81 275 LEU A O 1
ATOM 2231 N N . ARG A 1 276 ? -37.607 -1.367 32.648 1.00 90.56 276 ARG A N 1
ATOM 2232 C CA . ARG A 1 276 ? -37.508 -2.603 33.437 1.00 90.56 276 ARG A CA 1
ATOM 2233 C C . ARG A 1 276 ? -36.822 -2.432 34.792 1.00 90.56 276 ARG A C 1
ATOM 2235 O O . ARG A 1 276 ? -36.701 -3.402 35.527 1.00 90.56 276 ARG A O 1
ATOM 2242 N N . LYS A 1 277 ? -36.369 -1.227 35.164 1.00 90.12 277 LYS A N 1
ATOM 2243 C CA . LYS A 1 277 ? -35.703 -0.968 36.461 1.00 90.12 277 LYS A CA 1
ATOM 2244 C C . LYS A 1 277 ? -36.517 -1.437 37.667 1.00 90.12 277 LYS A C 1
ATOM 2246 O O . LYS A 1 277 ? -35.932 -1.889 38.644 1.00 90.12 277 LYS A O 1
ATOM 2251 N N . VAL A 1 278 ? -37.842 -1.331 37.585 1.00 90.25 278 VAL A N 1
ATOM 2252 C CA . VAL A 1 278 ? -38.775 -1.739 38.647 1.00 90.25 278 VAL A CA 1
ATOM 2253 C C . VAL A 1 278 ? -38.862 -3.257 38.839 1.00 90.25 278 VAL A C 1
ATOM 2255 O O . VAL A 1 278 ? -39.361 -3.702 39.863 1.00 90.25 278 VAL A O 1
ATOM 2258 N N . GLU A 1 279 ? -38.360 -4.053 37.891 1.00 90.44 279 GLU A N 1
ATOM 2259 C CA . GLU A 1 279 ? -38.384 -5.523 37.940 1.00 90.44 279 GLU A CA 1
ATOM 2260 C C . GLU A 1 279 ? -37.217 -6.129 38.745 1.00 90.44 279 GLU A C 1
ATOM 2262 O O . GLU A 1 279 ? -37.133 -7.348 38.866 1.00 90.44 279 GLU A O 1
ATOM 2267 N N . PHE A 1 280 ? -36.287 -5.314 39.258 1.00 91.19 280 PHE A N 1
ATOM 2268 C CA . PHE A 1 280 ? -35.064 -5.791 39.910 1.00 91.19 280 PHE A CA 1
ATOM 2269 C C . PHE A 1 280 ? -34.948 -5.285 41.347 1.00 91.19 280 PHE A C 1
ATOM 2271 O O . PHE A 1 280 ? -35.119 -4.099 41.619 1.00 91.19 280 PHE A O 1
ATOM 2278 N N . ASP A 1 281 ? -34.508 -6.169 42.243 1.00 84.31 281 ASP A N 1
ATOM 2279 C CA . ASP A 1 281 ? -34.349 -5.879 43.676 1.00 84.31 281 ASP A CA 1
ATOM 2280 C C . ASP A 1 281 ? -33.264 -4.834 43.983 1.00 84.31 281 ASP A C 1
ATOM 2282 O O . ASP A 1 281 ? -33.222 -4.250 45.066 1.00 84.31 281 ASP A O 1
ATOM 2286 N N . SER A 1 282 ? -32.338 -4.597 43.047 1.00 90.62 282 SER A N 1
ATOM 2287 C CA . SER A 1 282 ? -31.317 -3.559 43.189 1.00 90.62 282 SER A CA 1
ATOM 2288 C C . SER A 1 282 ? -30.873 -2.985 41.847 1.00 90.62 282 SER A C 1
ATOM 2290 O O . SER A 1 282 ? -30.732 -3.693 40.847 1.00 90.62 282 SER A O 1
ATOM 2292 N N . LEU A 1 283 ? -30.535 -1.693 41.860 1.00 88.62 283 LEU A N 1
ATOM 2293 C CA . LEU A 1 283 ? -29.947 -0.987 40.716 1.00 88.62 283 LEU A CA 1
ATOM 2294 C C . LEU A 1 283 ? -28.647 -1.638 40.227 1.00 88.62 283 LEU A C 1
ATOM 2296 O O . LEU A 1 283 ? -28.373 -1.652 39.029 1.00 88.62 283 LEU A O 1
ATOM 2300 N N . LYS A 1 284 ? -27.858 -2.207 41.147 1.00 86.38 284 LYS A N 1
ATOM 2301 C CA . LYS A 1 284 ? -26.626 -2.926 40.812 1.00 86.38 284 LYS A CA 1
ATOM 2302 C C . LYS A 1 284 ? -26.931 -4.177 39.990 1.00 86.38 284 LYS A C 1
ATOM 2304 O O . LYS A 1 284 ? -26.303 -4.382 38.958 1.00 86.38 284 LYS A O 1
ATOM 2309 N N . LEU A 1 285 ? -27.910 -4.978 40.413 1.00 83.31 285 LEU A N 1
ATOM 2310 C CA . LEU A 1 285 ? -28.318 -6.180 39.687 1.00 83.31 285 LEU A CA 1
ATOM 2311 C C . LEU A 1 285 ? -28.908 -5.833 38.312 1.00 83.31 285 LEU A C 1
ATOM 2313 O O . LEU A 1 285 ? -28.501 -6.428 37.317 1.00 83.31 285 LEU A O 1
ATOM 2317 N N . TRP A 1 286 ? -29.775 -4.816 38.236 1.00 93.94 286 TRP A N 1
ATOM 2318 C CA . TRP A 1 286 ? -30.296 -4.294 36.965 1.00 93.94 286 TRP A CA 1
ATOM 2319 C C . TRP A 1 286 ? -29.168 -3.884 36.007 1.00 93.94 286 TRP A C 1
ATOM 2321 O O . TRP A 1 286 ? -29.196 -4.227 34.827 1.00 93.94 286 TRP A O 1
ATOM 2331 N N . TRP A 1 287 ? -28.136 -3.194 36.499 1.00 90.12 287 TRP A N 1
ATOM 2332 C CA . TRP A 1 287 ? -27.016 -2.767 35.662 1.00 90.12 287 TRP A CA 1
ATOM 2333 C C . TRP A 1 287 ? -26.122 -3.926 35.207 1.00 90.12 287 TRP A C 1
ATOM 2335 O O . TRP A 1 287 ? -25.721 -3.968 34.044 1.00 90.12 287 TRP A O 1
ATOM 2345 N N . GLU A 1 288 ? -25.825 -4.891 36.080 1.00 85.56 288 GLU A N 1
ATOM 2346 C CA . GLU A 1 288 ? -25.036 -6.072 35.704 1.00 85.56 288 GLU A CA 1
ATOM 2347 C C . GLU A 1 288 ? -25.743 -6.909 34.630 1.00 85.56 288 GLU A C 1
ATOM 2349 O O . GLU A 1 288 ? -25.124 -7.286 33.630 1.00 85.56 288 GLU A O 1
ATOM 2354 N N . VAL A 1 289 ? -27.056 -7.122 34.773 1.00 84.69 289 VAL A N 1
ATOM 2355 C CA . VAL A 1 289 ? -27.861 -7.797 33.746 1.00 84.69 289 VAL A CA 1
ATOM 2356 C C . VAL A 1 289 ? -27.949 -6.939 32.479 1.00 84.69 289 VAL A C 1
ATOM 2358 O O . VAL A 1 289 ? -27.816 -7.465 31.376 1.00 84.69 289 VAL A O 1
ATOM 2361 N N . GLY A 1 290 ? -28.069 -5.616 32.610 1.00 88.06 290 GLY A N 1
ATOM 2362 C CA . GLY A 1 290 ? -28.091 -4.681 31.484 1.00 88.06 290 GLY A CA 1
ATOM 2363 C C . GLY A 1 290 ? -26.817 -4.716 30.646 1.00 88.06 290 GLY A C 1
ATOM 2364 O O . GLY A 1 290 ? -26.892 -4.805 29.424 1.00 88.06 290 GLY A O 1
ATOM 2365 N N . LYS A 1 291 ? -25.637 -4.748 31.277 1.00 83.75 291 LYS A N 1
ATOM 2366 C CA . LYS A 1 291 ? -24.354 -4.923 30.573 1.00 83.75 291 LYS A CA 1
ATOM 2367 C C . LYS A 1 291 ? -24.302 -6.238 29.796 1.00 83.75 291 LYS A C 1
ATOM 2369 O O . LYS A 1 291 ? -23.793 -6.262 28.674 1.00 83.75 291 LYS A O 1
ATOM 2374 N N . ALA A 1 292 ? -24.833 -7.322 30.365 1.00 81.50 292 ALA A N 1
ATOM 2375 C CA . ALA A 1 292 ? -24.922 -8.601 29.669 1.00 81.50 292 ALA A CA 1
ATOM 2376 C C . ALA A 1 292 ? -25.868 -8.521 28.456 1.00 81.50 292 ALA A C 1
ATOM 2378 O O . ALA A 1 292 ? -25.498 -8.975 27.375 1.00 81.50 292 ALA A O 1
ATOM 2379 N N . GLN A 1 293 ? -27.032 -7.879 28.596 1.00 86.81 293 GLN A N 1
ATOM 2380 C CA . GLN A 1 293 ? -27.985 -7.679 27.497 1.00 86.81 293 GLN A CA 1
ATOM 2381 C C . GLN A 1 293 ? -27.424 -6.770 26.393 1.00 86.81 293 GLN A C 1
ATOM 2383 O O . GLN A 1 293 ? -27.532 -7.109 25.219 1.00 86.81 293 GLN A O 1
ATOM 2388 N N . ILE A 1 294 ? -26.733 -5.680 26.747 1.00 88.75 294 ILE A N 1
ATOM 2389 C CA . ILE A 1 294 ? -26.019 -4.805 25.799 1.00 88.75 294 ILE A CA 1
ATOM 2390 C C . ILE A 1 294 ? -24.974 -5.604 25.023 1.00 88.75 294 ILE A C 1
ATOM 2392 O O . ILE A 1 294 ? -24.905 -5.522 23.798 1.00 88.75 294 ILE A O 1
ATOM 2396 N N . ARG A 1 295 ? -24.168 -6.412 25.720 1.00 83.94 295 ARG A N 1
ATOM 2397 C CA . ARG A 1 295 ? -23.180 -7.279 25.075 1.00 83.94 295 ARG A CA 1
ATOM 2398 C C . ARG A 1 295 ? -23.846 -8.227 24.079 1.00 83.94 295 ARG A C 1
ATOM 2400 O O . ARG A 1 295 ? -23.367 -8.327 22.952 1.00 83.94 295 ARG A O 1
ATOM 2407 N N . VAL A 1 296 ? -24.935 -8.892 24.469 1.00 82.56 296 VAL A N 1
ATOM 2408 C CA . VAL A 1 296 ? -25.686 -9.805 23.592 1.00 82.56 296 VAL A CA 1
ATOM 2409 C C . VAL A 1 296 ? -26.258 -9.059 22.385 1.00 82.56 296 VAL A C 1
ATOM 2411 O O . VAL A 1 296 ? -26.058 -9.511 21.262 1.00 82.56 296 VAL A O 1
ATOM 2414 N N . PHE A 1 297 ? -26.871 -7.891 22.583 1.00 85.31 297 PHE A N 1
ATOM 2415 C CA . PHE A 1 297 ? -27.404 -7.051 21.509 1.00 85.31 297 PHE A CA 1
ATOM 2416 C C . PHE A 1 297 ? -26.318 -6.670 20.493 1.00 85.31 297 PHE A C 1
ATOM 2418 O O . PHE A 1 297 ? -26.472 -6.885 19.291 1.00 85.31 297 PHE A O 1
ATOM 2425 N N . CYS A 1 298 ? -25.171 -6.173 20.966 1.00 86.31 298 CYS A N 1
ATOM 2426 C CA . CYS A 1 298 ? -24.045 -5.793 20.113 1.00 86.31 298 CYS A CA 1
ATOM 2427 C C . CYS A 1 298 ? -23.463 -6.995 19.357 1.00 86.31 298 CYS A C 1
ATOM 2429 O O . CYS A 1 298 ? -23.128 -6.888 18.175 1.00 86.31 298 CYS A O 1
ATOM 2431 N N . GLN A 1 299 ? -23.349 -8.148 20.024 1.00 79.88 299 GLN A N 1
ATOM 2432 C CA . GLN A 1 299 ? -22.903 -9.393 19.401 1.00 79.88 299 GLN A CA 1
ATOM 2433 C C . GLN A 1 299 ? -23.883 -9.859 18.321 1.00 79.88 299 GLN A C 1
ATOM 2435 O O . GLN A 1 299 ? -23.447 -10.201 17.225 1.00 79.88 299 GLN A O 1
ATOM 2440 N N . GLN A 1 300 ? -25.187 -9.826 18.598 1.00 81.00 300 GLN A N 1
ATOM 2441 C CA . GLN A 1 300 ? -26.233 -10.204 17.651 1.00 81.00 300 GLN A CA 1
ATOM 2442 C C . GLN A 1 300 ? -26.265 -9.269 16.445 1.00 81.00 300 GLN A C 1
ATOM 2444 O O . GLN A 1 300 ? -26.265 -9.755 15.318 1.00 81.00 300 GLN A O 1
ATOM 2449 N N . TYR A 1 301 ? -26.205 -7.951 16.649 1.00 83.38 301 TYR A N 1
ATOM 2450 C CA . TYR A 1 301 ? -26.209 -6.989 15.548 1.00 83.38 301 TYR A CA 1
ATOM 2451 C C . TYR A 1 301 ? -24.950 -7.104 14.681 1.00 83.38 301 TYR A C 1
ATOM 2453 O O . TYR A 1 301 ? -25.044 -7.167 13.457 1.00 83.38 301 TYR A O 1
ATOM 2461 N N . THR A 1 302 ? -23.765 -7.204 15.298 1.00 79.56 302 THR A N 1
ATOM 2462 C CA . THR A 1 302 ? -22.501 -7.395 14.560 1.00 79.56 302 THR A CA 1
ATOM 2463 C C . THR A 1 302 ? -22.514 -8.709 13.793 1.00 79.56 302 THR A C 1
ATOM 2465 O O . THR A 1 302 ? -22.115 -8.741 12.630 1.00 79.56 302 THR A O 1
ATOM 2468 N N . SER A 1 303 ? -22.989 -9.783 14.431 1.00 73.19 303 SER A N 1
ATOM 2469 C CA . SER A 1 303 ? -23.158 -11.091 13.802 1.00 73.19 303 SER A CA 1
ATOM 2470 C C . SER A 1 303 ? -24.116 -11.001 12.619 1.00 73.19 303 SER A C 1
ATOM 2472 O O . SER A 1 303 ? -23.768 -11.463 11.543 1.00 73.19 303 SER A O 1
ATOM 2474 N N . HIS A 1 304 ? -25.260 -10.332 12.769 1.00 74.19 304 HIS A N 1
ATOM 2475 C CA . HIS A 1 304 ? -26.265 -10.184 11.719 1.00 74.19 304 HIS A CA 1
ATOM 2476 C C . HIS A 1 304 ? -25.780 -9.312 10.552 1.00 74.19 304 HIS A C 1
ATOM 2478 O O . HIS A 1 304 ? -25.940 -9.697 9.400 1.00 74.19 304 HIS A O 1
ATOM 2484 N N . SER A 1 305 ? -25.135 -8.173 10.820 1.00 69.94 305 SER A N 1
ATOM 2485 C CA . SER A 1 305 ? -24.555 -7.302 9.785 1.00 69.94 305 SER A CA 1
ATOM 2486 C C . SER A 1 305 ? -23.398 -7.987 9.046 1.00 69.94 305 SER A C 1
ATOM 2488 O O . SER A 1 305 ? -23.376 -8.028 7.816 1.00 69.94 305 SER A O 1
ATOM 2490 N N . SER A 1 306 ? -22.488 -8.632 9.785 1.00 66.25 306 SER A N 1
ATOM 2491 C CA . SER A 1 306 ? -21.389 -9.411 9.198 1.00 66.25 306 SER A CA 1
ATOM 2492 C C . SER A 1 306 ? -21.904 -10.623 8.428 1.00 66.25 306 SER A C 1
ATOM 2494 O O . SER A 1 306 ? -21.368 -10.948 7.373 1.00 66.25 306 SER A O 1
ATOM 2496 N N . ALA A 1 307 ? -22.942 -11.291 8.935 1.00 68.25 307 ALA A N 1
ATOM 2497 C CA . ALA A 1 307 ? -23.616 -12.374 8.237 1.00 68.25 307 ALA A CA 1
ATOM 2498 C C . ALA A 1 307 ? -24.261 -11.851 6.960 1.00 68.25 307 ALA A C 1
ATOM 2500 O O . ALA A 1 307 ? -24.039 -12.449 5.924 1.00 68.25 307 ALA A O 1
ATOM 2501 N N . ARG A 1 308 ? -24.948 -10.701 6.986 1.00 73.06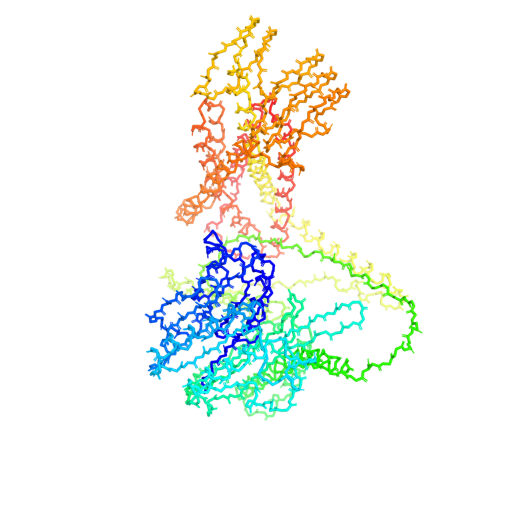 308 ARG A N 1
ATOM 2502 C CA . ARG A 1 308 ? -25.551 -10.095 5.793 1.00 73.06 308 ARG A CA 1
ATOM 2503 C C . ARG A 1 308 ? -24.503 -9.763 4.736 1.00 73.06 308 ARG A C 1
ATOM 2505 O O . ARG A 1 308 ? -24.706 -10.118 3.585 1.00 73.06 308 ARG A O 1
ATOM 2512 N N . LEU A 1 309 ? -23.382 -9.139 5.108 1.00 66.62 309 LEU A N 1
ATOM 2513 C CA . LEU A 1 309 ? -22.284 -8.858 4.175 1.00 66.62 309 LEU A CA 1
ATOM 2514 C C . LEU A 1 309 ? -21.708 -10.158 3.593 1.00 66.62 309 LEU A C 1
ATOM 2516 O O . LEU A 1 309 ? -21.572 -10.283 2.381 1.00 66.62 309 LEU A O 1
ATOM 2520 N N . LYS A 1 310 ? -21.437 -11.155 4.448 1.00 68.12 310 LYS A N 1
ATOM 2521 C CA . LYS A 1 310 ? -20.979 -12.483 4.017 1.00 68.12 310 LYS A CA 1
ATOM 2522 C C . LYS A 1 310 ? -21.997 -13.177 3.116 1.00 68.12 310 LYS A C 1
ATOM 2524 O O . LYS A 1 310 ? -21.585 -13.823 2.167 1.00 68.12 310 LYS A O 1
ATOM 2529 N N . THR A 1 311 ? -23.292 -13.036 3.384 1.00 73.06 311 THR A N 1
ATOM 2530 C CA . THR A 1 311 ? -24.379 -13.575 2.564 1.00 73.06 311 THR A CA 1
ATOM 2531 C C . THR A 1 311 ? -24.462 -12.851 1.232 1.00 73.06 311 THR A C 1
ATOM 2533 O O . THR A 1 311 ? -24.640 -13.518 0.231 1.00 73.06 311 THR A O 1
ATOM 2536 N N . VAL A 1 312 ? -24.294 -11.527 1.175 1.00 73.38 312 VAL A N 1
ATOM 2537 C CA . VAL A 1 312 ? -24.273 -10.784 -0.096 1.00 73.38 312 VAL A CA 1
ATOM 2538 C C . VAL A 1 312 ? -23.071 -11.197 -0.938 1.00 73.38 312 VAL A C 1
ATOM 2540 O O . VAL A 1 312 ? -23.250 -11.545 -2.098 1.00 73.38 312 VAL A O 1
ATOM 2543 N N . ILE A 1 313 ? -21.870 -11.231 -0.349 1.00 71.50 313 ILE A N 1
ATOM 2544 C CA . ILE A 1 313 ? -20.658 -11.705 -1.033 1.00 71.50 313 ILE A CA 1
ATOM 2545 C C . ILE A 1 313 ? -20.859 -13.143 -1.510 1.00 71.50 313 ILE A C 1
ATOM 2547 O O . ILE A 1 313 ? -20.633 -13.433 -2.676 1.00 71.50 313 ILE A O 1
ATOM 2551 N N . LYS A 1 314 ? -21.355 -14.026 -0.637 1.00 73.69 314 LYS A N 1
ATOM 2552 C CA . LYS A 1 314 ? -21.636 -15.418 -0.986 1.00 73.69 314 LYS A CA 1
ATOM 2553 C C . LYS A 1 314 ? -22.690 -15.532 -2.088 1.00 73.69 314 LYS A C 1
ATOM 2555 O O . LYS A 1 314 ? -22.493 -16.307 -3.003 1.00 73.69 314 LYS A O 1
ATOM 2560 N N . ASN A 1 315 ? -23.768 -14.753 -2.042 1.00 77.06 315 ASN A N 1
ATOM 2561 C CA . ASN A 1 315 ? -24.801 -14.753 -3.077 1.00 77.06 315 ASN A CA 1
ATOM 2562 C C . ASN A 1 315 ? -24.238 -14.271 -4.416 1.00 77.06 315 ASN A C 1
ATOM 2564 O O . ASN A 1 315 ? -24.613 -14.808 -5.445 1.00 77.06 315 ASN A O 1
ATOM 2568 N N . LEU A 1 316 ? -23.344 -13.277 -4.421 1.00 75.94 316 LEU A N 1
ATOM 2569 C CA . LEU A 1 316 ? -22.663 -12.832 -5.638 1.00 75.94 316 LEU A CA 1
ATOM 2570 C C . LEU A 1 316 ? -21.711 -13.911 -6.170 1.00 75.94 316 LEU A C 1
ATOM 2572 O O . LEU A 1 316 ? -21.737 -14.199 -7.360 1.00 75.94 316 LEU A O 1
ATOM 2576 N N . GLU A 1 317 ? -20.924 -14.541 -5.297 1.00 76.56 317 GLU A N 1
ATOM 2577 C CA . GLU A 1 317 ? -20.060 -15.675 -5.651 1.00 76.56 317 GLU A CA 1
ATOM 2578 C C . GLU A 1 317 ? -20.874 -16.848 -6.209 1.00 76.56 317 GLU A C 1
ATOM 2580 O O . GLU A 1 317 ? -20.516 -17.406 -7.241 1.00 76.56 317 GLU A O 1
ATOM 2585 N N . ASP A 1 318 ? -21.980 -17.200 -5.556 1.00 76.75 318 ASP A N 1
ATOM 2586 C CA . ASP A 1 318 ? -22.883 -18.270 -5.974 1.00 76.75 318 ASP A CA 1
ATOM 2587 C C . ASP A 1 318 ? -23.612 -17.888 -7.274 1.00 76.75 318 ASP A C 1
ATOM 2589 O O . ASP A 1 318 ? -23.760 -18.733 -8.146 1.00 76.75 318 ASP A O 1
ATOM 2593 N N . ASN A 1 319 ? -23.989 -16.621 -7.477 1.00 79.69 319 ASN A N 1
ATOM 2594 C CA . ASN A 1 319 ? -24.548 -16.145 -8.746 1.00 79.69 319 ASN A CA 1
ATOM 2595 C C . ASN A 1 319 ? -23.540 -16.273 -9.891 1.00 79.69 319 ASN A C 1
ATOM 2597 O O . ASN A 1 319 ? -23.916 -16.736 -10.963 1.00 79.69 319 ASN A O 1
ATOM 2601 N N . ILE A 1 320 ? -22.273 -15.898 -9.675 1.00 75.31 320 ILE A N 1
ATOM 2602 C CA . ILE A 1 320 ? -21.214 -16.073 -10.680 1.00 75.31 320 ILE A CA 1
ATOM 2603 C C . ILE A 1 320 ? -21.044 -17.560 -10.997 1.00 75.31 320 ILE A C 1
ATOM 2605 O O . ILE A 1 320 ? -21.074 -17.931 -12.166 1.00 75.31 320 ILE A O 1
ATOM 2609 N N . LYS A 1 321 ? -20.965 -18.422 -9.975 1.00 73.75 321 LYS A N 1
ATOM 2610 C CA . LYS A 1 321 ? -20.883 -19.878 -10.169 1.00 73.75 321 LYS A CA 1
ATOM 2611 C C . LYS A 1 321 ? -22.084 -20.429 -10.934 1.00 73.75 321 LYS A C 1
ATOM 2613 O O . LYS A 1 321 ? -21.901 -21.192 -11.871 1.00 73.75 321 LYS A O 1
ATOM 2618 N N . ASN A 1 322 ? -23.300 -20.012 -10.587 1.00 76.38 322 ASN A N 1
ATOM 2619 C CA . ASN A 1 322 ? -24.523 -20.451 -11.261 1.00 76.38 322 ASN A CA 1
ATOM 2620 C C . ASN A 1 322 ? -24.569 -19.980 -12.723 1.00 76.38 322 ASN A C 1
ATOM 2622 O O . ASN A 1 322 ? -25.043 -20.712 -13.586 1.00 76.38 322 ASN A O 1
ATOM 2626 N N . LEU A 1 323 ? -24.077 -18.771 -13.020 1.00 71.50 323 LEU A N 1
ATOM 2627 C CA . LEU A 1 323 ? -23.950 -18.271 -14.392 1.00 71.50 323 LEU A CA 1
ATOM 2628 C C . LEU A 1 323 ? -22.908 -19.076 -15.185 1.00 71.50 323 LEU A C 1
ATOM 2630 O O . LEU A 1 323 ? -23.164 -19.435 -16.332 1.00 71.50 323 LEU A O 1
ATOM 2634 N N . GLU A 1 324 ? -21.770 -19.412 -14.573 1.00 66.19 324 GLU A N 1
ATOM 2635 C CA . GLU A 1 324 ? -20.749 -20.290 -15.164 1.00 66.19 324 GLU A CA 1
ATOM 2636 C C . GLU A 1 324 ? -21.274 -21.716 -15.403 1.00 66.19 324 GLU A C 1
ATOM 2638 O O . GLU A 1 324 ? -20.999 -22.317 -16.442 1.00 66.19 324 GLU A O 1
ATOM 2643 N N . GLU A 1 325 ? -22.076 -22.254 -14.482 1.00 65.31 325 GLU A N 1
ATOM 2644 C CA . GLU A 1 325 ? -22.766 -23.534 -14.657 1.00 65.31 325 GLU A CA 1
ATOM 2645 C C . GLU A 1 325 ? -23.822 -23.460 -15.770 1.00 65.31 325 GLU A C 1
ATOM 2647 O O . GLU A 1 325 ? -23.907 -24.372 -16.593 1.00 65.31 325 GLU A O 1
ATOM 2652 N N . GLY A 1 326 ? -24.579 -22.360 -15.851 1.00 57.69 326 GLY A N 1
ATOM 2653 C CA . GLY A 1 326 ? -25.585 -22.110 -16.887 1.00 57.69 326 GLY A CA 1
ATOM 2654 C C . GLY A 1 326 ? -25.000 -21.993 -18.297 1.00 57.69 326 GLY A C 1
ATOM 2655 O O . GLY A 1 326 ? -25.618 -22.461 -19.254 1.00 57.69 326 GLY A O 1
ATOM 2656 N N . LEU A 1 327 ? -23.773 -21.476 -18.431 1.00 56.22 327 LEU A N 1
ATOM 2657 C CA . LEU A 1 327 ? -23.027 -21.451 -19.697 1.00 56.22 327 LEU A CA 1
ATOM 2658 C C . LEU A 1 327 ? -22.701 -22.859 -20.232 1.00 56.22 327 LEU A C 1
ATOM 2660 O O . LEU A 1 327 ? -22.530 -23.020 -21.439 1.00 56.22 327 LEU A O 1
ATOM 2664 N N . ASN A 1 328 ? -22.677 -23.896 -19.382 1.00 48.84 328 ASN A N 1
ATOM 2665 C CA . ASN A 1 328 ? -22.571 -25.287 -19.845 1.00 48.84 328 ASN A CA 1
ATOM 2666 C C . ASN A 1 328 ? -23.884 -25.815 -20.465 1.00 48.84 328 ASN A C 1
ATOM 2668 O O . ASN A 1 328 ? -23.867 -26.882 -21.078 1.00 48.84 328 ASN A O 1
ATOM 2672 N N . GLY A 1 329 ? -25.012 -25.112 -20.285 1.00 45.34 329 GLY A N 1
ATOM 2673 C CA . GLY A 1 329 ? -26.354 -25.548 -20.688 1.00 45.34 329 GLY A CA 1
ATOM 2674 C C . GLY A 1 329 ? -26.916 -24.906 -21.962 1.00 45.34 329 GLY A C 1
ATOM 2675 O O . GLY A 1 329 ? -27.920 -25.394 -22.474 1.00 45.34 329 GLY A O 1
ATOM 2676 N N . SER A 1 330 ? -26.299 -23.852 -22.503 1.00 36.41 330 SER A N 1
ATOM 2677 C CA . SER A 1 330 ? -26.819 -23.116 -23.665 1.00 36.41 330 SER A CA 1
ATOM 2678 C C . SER A 1 330 ? -25.830 -23.104 -24.832 1.00 36.41 330 SER A C 1
ATOM 2680 O O . SER A 1 330 ? -25.115 -22.128 -25.058 1.00 36.41 330 SER A O 1
ATOM 2682 N N . VAL A 1 331 ? -25.816 -24.185 -25.612 1.00 36.91 331 VAL A N 1
ATOM 2683 C CA . VAL A 1 331 ? -25.425 -24.118 -27.026 1.00 36.91 331 VAL A CA 1
ATOM 2684 C C . VAL A 1 331 ? -26.714 -24.197 -27.833 1.00 36.91 331 VAL A C 1
ATOM 2686 O O . VAL A 1 331 ? -27.113 -25.273 -28.268 1.00 36.91 331 VAL A O 1
ATOM 2689 N N . ASP A 1 332 ? -27.381 -23.055 -27.991 1.00 31.27 332 ASP A N 1
ATOM 2690 C CA . ASP A 1 332 ? -28.426 -22.876 -28.999 1.00 31.27 332 ASP A CA 1
ATOM 2691 C C . ASP A 1 332 ? -28.003 -21.712 -29.922 1.00 31.27 332 ASP A C 1
ATOM 2693 O O . ASP A 1 332 ? -27.810 -20.599 -29.425 1.00 31.27 332 ASP A O 1
ATOM 2697 N N . PRO A 1 333 ? -27.753 -21.923 -31.233 1.00 34.28 333 PRO A N 1
ATOM 2698 C CA . PRO A 1 333 ? -27.100 -20.929 -32.097 1.00 34.28 333 PRO A CA 1
ATOM 2699 C C . PRO A 1 333 ? -27.988 -19.765 -32.558 1.00 34.28 333 PRO A C 1
ATOM 2701 O O . PRO A 1 333 ? -27.566 -18.990 -33.418 1.00 34.28 333 PRO A O 1
ATOM 2704 N N . THR A 1 334 ? -29.219 -19.634 -32.066 1.00 31.95 334 THR A N 1
ATOM 2705 C CA . THR A 1 334 ? -30.198 -18.703 -32.641 1.00 31.95 334 THR A CA 1
ATOM 2706 C C . THR A 1 334 ? -30.896 -17.857 -31.586 1.00 31.95 334 THR A C 1
ATOM 2708 O O . THR A 1 334 ? -32.071 -18.074 -31.303 1.00 31.95 334 THR A O 1
ATOM 2711 N N . TRP A 1 335 ? -30.206 -16.850 -31.039 1.00 25.11 335 TRP A N 1
ATOM 2712 C CA . TRP A 1 335 ? -30.894 -15.719 -30.406 1.00 25.11 335 TRP A CA 1
ATOM 2713 C C . TRP A 1 335 ? -30.023 -14.449 -30.299 1.00 25.11 335 TRP A C 1
ATOM 2715 O O . TRP A 1 335 ? -29.138 -14.347 -29.458 1.00 25.11 335 TRP A O 1
ATOM 2725 N N . TYR A 1 336 ? -30.305 -13.464 -31.155 1.00 29.27 336 TYR A N 1
ATOM 2726 C CA . TYR A 1 336 ? -30.208 -12.023 -30.849 1.00 29.27 336 TYR A CA 1
ATOM 2727 C C . TYR A 1 336 ? -31.664 -11.539 -30.708 1.00 29.27 336 TYR A C 1
ATOM 2729 O O . TYR A 1 336 ? -32.492 -12.076 -31.457 1.00 29.27 336 TYR A O 1
ATOM 2737 N N . PRO A 1 337 ? -32.045 -10.583 -29.827 1.00 35.69 337 PRO A N 1
ATOM 2738 C CA . PRO A 1 337 ? -31.522 -9.200 -29.723 1.00 35.69 337 PRO A CA 1
ATOM 2739 C C . PRO A 1 337 ? -31.496 -8.708 -28.233 1.00 35.69 337 PRO A C 1
ATOM 2741 O O . PRO A 1 337 ? -31.602 -9.539 -27.343 1.00 35.69 337 PRO A O 1
ATOM 2744 N N . ALA A 1 338 ? -31.333 -7.455 -27.783 1.00 25.75 338 ALA A N 1
ATOM 2745 C CA . ALA A 1 338 ? -31.472 -6.102 -28.324 1.0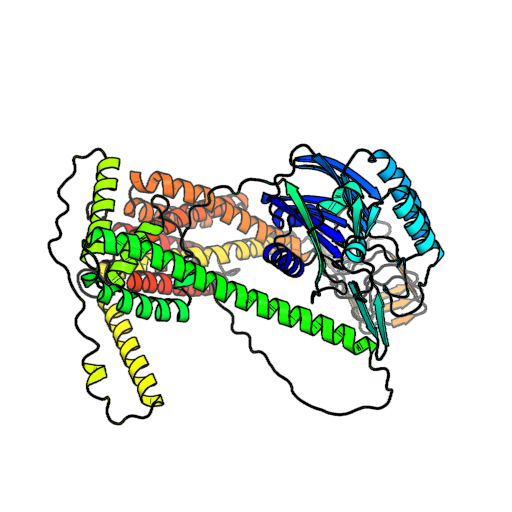0 25.75 338 ALA A CA 1
ATOM 2746 C C . ALA A 1 338 ? -30.710 -5.082 -27.429 1.00 25.75 338 ALA A C 1
ATOM 2748 O O . ALA A 1 338 ? -30.180 -5.425 -26.376 1.00 25.75 338 ALA A O 1
ATOM 2749 N N . GLU A 1 339 ? -30.689 -3.834 -27.889 1.00 28.03 339 GLU A N 1
ATOM 2750 C CA . GLU A 1 339 ? -30.043 -2.623 -27.368 1.00 28.03 339 GLU A CA 1
ATOM 2751 C C . GLU A 1 339 ? -30.314 -2.239 -25.896 1.00 28.03 339 GLU A C 1
ATOM 2753 O O . GLU A 1 339 ? -31.405 -2.443 -25.376 1.00 28.03 339 GLU A O 1
ATOM 2758 N N . GLY A 1 340 ? -29.343 -1.509 -25.321 1.00 27.25 340 GLY A N 1
ATOM 2759 C CA . GLY A 1 340 ? -29.594 -0.329 -24.481 1.00 27.25 340 GLY A CA 1
ATOM 2760 C C . GLY A 1 340 ? -29.691 -0.534 -22.968 1.00 27.25 340 GLY A C 1
ATOM 2761 O O . GLY A 1 340 ? -30.738 -0.909 -22.470 1.00 27.25 340 GLY A O 1
ATOM 2762 N N . GLU A 1 341 ? -28.628 -0.170 -22.238 1.00 24.11 341 GLU A N 1
ATOM 2763 C CA . GLU A 1 341 ? -28.684 0.756 -21.088 1.00 24.11 341 GLU A CA 1
ATOM 2764 C C . GLU A 1 341 ? -27.271 0.997 -20.522 1.00 24.11 341 GLU A C 1
ATOM 2766 O O . GLU A 1 341 ? -26.639 0.139 -19.907 1.00 24.11 341 GLU A O 1
ATOM 2771 N N . THR A 1 342 ? -26.750 2.199 -20.761 1.00 24.03 342 THR A N 1
ATOM 2772 C CA . THR A 1 342 ? -25.545 2.737 -20.122 1.00 24.03 342 THR A CA 1
ATOM 2773 C C . THR A 1 342 ? -25.872 3.199 -18.705 1.00 24.03 342 THR A C 1
ATOM 2775 O O . THR A 1 342 ? -26.613 4.167 -18.543 1.00 24.03 342 THR A O 1
ATOM 2778 N N . TYR A 1 343 ? -25.253 2.590 -17.693 1.00 24.84 343 TYR A N 1
ATOM 2779 C CA . TYR A 1 343 ? -25.175 3.162 -16.346 1.00 24.84 343 TYR A CA 1
ATOM 2780 C C . TYR A 1 343 ? -23.788 3.784 -16.143 1.00 24.84 343 TYR A C 1
ATOM 2782 O O . TYR A 1 343 ? -22.791 3.083 -15.980 1.00 24.84 343 TYR A O 1
ATOM 2790 N N . GLY A 1 344 ? -23.728 5.117 -16.194 1.00 22.58 344 GLY A N 1
ATOM 2791 C CA . GLY A 1 344 ? -22.570 5.897 -15.767 1.00 22.58 344 GLY A CA 1
ATOM 2792 C C . GLY A 1 344 ? -22.511 5.971 -14.242 1.00 22.58 344 GLY A C 1
ATOM 2793 O O . GLY A 1 344 ? -23.517 6.244 -13.591 1.00 22.58 344 GLY A O 1
ATOM 2794 N N . VAL A 1 345 ? -21.330 5.733 -13.673 1.00 22.31 345 VAL A N 1
ATOM 2795 C CA . VAL A 1 345 ? -21.039 5.981 -12.256 1.00 22.31 345 VAL A CA 1
ATOM 2796 C C . VAL A 1 345 ? -20.163 7.228 -12.184 1.00 22.31 345 VAL A C 1
ATOM 2798 O O . VAL A 1 345 ? -18.997 7.195 -12.571 1.00 22.31 345 VAL A O 1
ATOM 2801 N N . GLU A 1 346 ? -20.734 8.335 -11.709 1.00 21.31 346 GLU A N 1
ATOM 2802 C CA . GLU A 1 346 ? -19.979 9.520 -11.299 1.00 21.31 346 GLU A CA 1
ATOM 2803 C C . GLU A 1 346 ? -19.268 9.236 -9.968 1.00 21.31 346 GLU A C 1
ATOM 2805 O O . GLU A 1 346 ? -19.891 8.926 -8.950 1.00 21.31 346 GLU A O 1
ATOM 2810 N N . LEU A 1 347 ? -17.940 9.334 -9.988 1.00 21.83 347 LEU A N 1
ATOM 2811 C CA . LEU A 1 347 ? -17.071 9.273 -8.818 1.00 21.83 347 LEU A CA 1
ATOM 2812 C C . LEU A 1 347 ? -16.947 10.676 -8.208 1.00 21.83 347 LEU A C 1
ATOM 2814 O O . LEU A 1 347 ? -16.434 11.587 -8.854 1.00 21.83 347 LEU A O 1
ATOM 2818 N N . PHE A 1 348 ? -17.343 10.840 -6.944 1.00 20.98 348 PHE A N 1
ATOM 2819 C CA . PHE A 1 348 ? -16.912 11.974 -6.120 1.00 20.98 348 PHE A CA 1
ATOM 2820 C C . PHE A 1 348 ? -15.664 11.576 -5.312 1.00 20.98 348 PHE A C 1
ATOM 2822 O O . PHE A 1 348 ? -15.695 10.539 -4.645 1.00 20.98 348 PHE A O 1
ATOM 2829 N N . PRO A 1 349 ? -14.577 12.370 -5.320 1.00 25.30 349 PRO A N 1
ATOM 2830 C CA . PRO A 1 349 ? -13.403 12.090 -4.506 1.00 25.30 349 PRO A CA 1
ATOM 2831 C C . PRO A 1 349 ? -13.599 12.563 -3.059 1.00 25.30 349 PRO A C 1
ATOM 2833 O O . PRO A 1 349 ? -14.030 13.689 -2.798 1.00 25.30 349 PRO A O 1
ATOM 2836 N N . ALA A 1 350 ? -13.235 11.695 -2.115 1.00 22.58 350 ALA A N 1
ATOM 2837 C CA . ALA A 1 350 ? -13.010 12.038 -0.719 1.00 22.58 350 ALA A CA 1
ATOM 2838 C C . ALA A 1 350 ? -11.632 12.707 -0.583 1.00 22.58 350 ALA A C 1
ATOM 2840 O O . ALA A 1 350 ? -10.620 12.139 -0.986 1.00 22.58 350 ALA A O 1
ATOM 2841 N N . GLY A 1 351 ? -11.602 13.921 -0.035 1.00 23.66 351 GLY A N 1
ATOM 2842 C CA . GLY A 1 351 ? -10.372 14.601 0.358 1.00 23.66 351 GLY A CA 1
ATOM 2843 C C . GLY A 1 351 ? -10.043 14.300 1.816 1.00 23.66 351 GLY A C 1
ATOM 2844 O O . GLY A 1 351 ? -10.767 14.729 2.713 1.00 23.66 351 GLY A O 1
ATOM 2845 N N . GLU A 1 352 ? -8.952 13.572 2.033 1.00 25.47 352 GLU A N 1
ATOM 2846 C CA . GLU A 1 352 ? -8.261 13.468 3.316 1.00 25.47 352 GLU A CA 1
ATOM 2847 C C . GLU A 1 352 ? -7.437 14.735 3.586 1.00 25.47 352 GLU A C 1
ATOM 2849 O O . GLU A 1 352 ? -6.885 15.360 2.680 1.00 25.47 352 GLU A O 1
ATOM 2854 N N . GLY A 1 353 ? -7.336 15.099 4.862 1.00 23.53 353 GLY A N 1
ATOM 2855 C CA . GLY A 1 353 ? -6.435 16.129 5.357 1.00 23.53 353 GLY A CA 1
ATOM 2856 C C . GLY A 1 353 ? -6.059 15.811 6.797 1.00 23.53 353 GLY A C 1
ATOM 2857 O O . GLY A 1 353 ? -6.798 16.149 7.719 1.00 23.53 353 GLY A O 1
ATOM 2858 N N . GLU A 1 354 ? -4.927 15.131 6.970 1.00 26.97 354 GLU A N 1
ATOM 2859 C CA . GLU A 1 354 ? -4.263 14.931 8.257 1.00 26.97 354 GLU A CA 1
ATOM 2860 C C . GLU A 1 354 ? -3.595 16.227 8.746 1.00 26.97 354 GLU A C 1
ATOM 2862 O O . GLU A 1 354 ? -3.088 17.029 7.958 1.00 26.97 354 GLU A O 1
ATOM 2867 N N . GLY A 1 355 ? -3.579 16.408 10.069 1.00 22.47 355 GLY A N 1
ATOM 2868 C CA . GLY A 1 355 ? -2.901 17.497 10.768 1.00 22.47 355 GLY A CA 1
ATOM 2869 C C . GLY A 1 355 ? -2.549 17.107 12.208 1.00 22.47 355 GLY A C 1
ATOM 2870 O O . GLY A 1 355 ? -3.432 17.015 13.057 1.00 22.47 355 GLY A O 1
ATOM 2871 N N . SER A 1 356 ? -1.254 16.835 12.389 1.00 26.00 356 SER A N 1
ATOM 2872 C CA . SER A 1 356 ? -0.358 16.994 13.551 1.00 26.00 356 SER A CA 1
ATOM 2873 C C . SER A 1 356 ? -0.754 16.607 14.995 1.00 26.00 356 SER A C 1
ATOM 2875 O O . SER A 1 356 ? -1.661 17.119 15.646 1.00 26.00 356 SER A O 1
ATOM 2877 N N . SER A 1 357 ? 0.120 15.740 15.519 1.00 29.28 357 SER A N 1
ATOM 2878 C CA . SER A 1 357 ? 0.714 15.643 16.861 1.00 29.28 357 SER A CA 1
ATOM 2879 C C . SER A 1 357 ? 0.424 16.732 17.910 1.00 29.28 357 SER A C 1
ATOM 2881 O O . SER A 1 357 ? 0.811 17.887 17.760 1.00 29.28 357 SER A O 1
ATOM 2883 N N . CYS A 1 358 ? -0.096 16.285 19.058 1.00 28.47 358 CYS A N 1
ATOM 2884 C CA . CYS A 1 358 ? 0.482 16.451 20.407 1.00 28.47 358 CYS A CA 1
ATOM 2885 C C . CYS A 1 358 ? -0.538 15.918 21.422 1.00 28.47 358 CYS A C 1
ATOM 2887 O O . CYS A 1 358 ? -1.355 16.640 21.994 1.00 28.47 358 CYS A O 1
ATOM 2889 N N . ALA A 1 359 ? -0.555 14.596 21.582 1.00 26.58 359 ALA A N 1
ATOM 2890 C CA . ALA A 1 359 ? -1.502 13.906 22.447 1.00 26.58 359 ALA A CA 1
ATOM 2891 C C . ALA A 1 359 ? -1.024 12.514 22.880 1.00 26.58 359 ALA A C 1
ATOM 2893 O O . ALA A 1 359 ? -1.831 11.736 23.383 1.00 26.58 359 ALA A O 1
ATOM 2894 N N . GLU A 1 360 ? 0.250 12.181 22.700 1.00 30.72 360 GLU A N 1
ATOM 2895 C CA . GLU A 1 360 ? 0.782 10.862 23.039 1.00 30.72 360 GLU A CA 1
ATOM 2896 C C . GLU A 1 360 ? 1.205 10.808 24.504 1.00 30.72 360 GLU A C 1
ATOM 2898 O O . GLU A 1 360 ? 2.380 10.764 24.846 1.00 30.72 360 GLU A O 1
ATOM 2903 N N . SER A 1 361 ? 0.211 10.848 25.390 1.00 34.12 361 SER A N 1
ATOM 2904 C CA . SER A 1 361 ? 0.367 10.358 26.764 1.00 34.12 361 SER A CA 1
ATOM 2905 C C . SER A 1 361 ? -0.959 10.102 27.489 1.00 34.12 361 SER A C 1
ATOM 2907 O O . SER A 1 361 ? -0.964 10.076 28.707 1.00 34.12 361 SER A O 1
ATOM 2909 N N . PHE A 1 362 ? -2.087 9.856 26.798 1.00 37.16 362 PHE A N 1
ATOM 2910 C CA . PHE A 1 362 ? -3.301 9.304 27.437 1.00 37.16 362 PHE A CA 1
ATOM 2911 C C . PHE A 1 362 ? -4.156 8.479 26.455 1.00 37.16 362 PHE A C 1
ATOM 2913 O O . PHE A 1 362 ? -4.253 8.854 25.285 1.00 37.16 362 PHE A O 1
ATOM 2920 N N . PRO A 1 363 ? -4.816 7.390 26.906 1.00 40.97 363 PRO A N 1
ATOM 2921 C CA . PRO A 1 363 ? -5.606 6.517 26.041 1.00 40.97 363 PRO A CA 1
ATOM 2922 C C . PRO A 1 363 ? -6.797 7.253 25.408 1.00 40.97 363 PRO A C 1
ATOM 2924 O O . PRO A 1 363 ? -7.586 7.923 26.082 1.00 40.97 363 PRO A O 1
ATOM 2927 N N . SER A 1 364 ? -6.947 7.081 24.093 1.00 37.72 364 SER A N 1
ATOM 2928 C CA . SER A 1 364 ? -7.983 7.677 23.231 1.00 37.72 364 SER A CA 1
ATOM 2929 C C . SER A 1 364 ? -9.424 7.472 23.729 1.00 37.72 364 SER A C 1
ATOM 2931 O O . SER A 1 364 ? -10.306 8.284 23.436 1.00 37.72 364 SER A O 1
ATOM 2933 N N . THR A 1 365 ? -9.651 6.439 24.545 1.00 45.59 365 THR A N 1
ATOM 2934 C CA . THR A 1 365 ? -10.923 6.064 25.176 1.00 45.59 365 THR A CA 1
ATOM 2935 C C . THR A 1 365 ? -11.448 7.092 26.179 1.00 45.59 365 THR A C 1
ATOM 2937 O O . THR A 1 365 ? -12.652 7.338 26.206 1.00 45.59 365 THR A O 1
ATOM 2940 N N . GLN A 1 366 ? -10.589 7.730 26.985 1.00 44.81 366 GLN A N 1
ATOM 2941 C CA . GLN A 1 366 ? -11.041 8.713 27.987 1.00 44.81 366 GLN A CA 1
ATOM 2942 C C . GLN A 1 366 ? -11.454 10.047 27.347 1.00 44.81 366 GLN A C 1
ATOM 2944 O O . GLN A 1 366 ? -12.436 10.656 27.774 1.00 44.81 366 GLN A O 1
ATOM 2949 N N . ARG A 1 367 ? -10.769 10.468 26.272 1.00 41.47 367 ARG A N 1
ATOM 2950 C CA . ARG A 1 367 ? -11.140 11.668 25.497 1.00 41.47 367 ARG A CA 1
ATOM 2951 C C . ARG A 1 367 ? -12.440 11.472 24.723 1.00 41.47 367 ARG A C 1
ATOM 2953 O O . ARG A 1 367 ? -13.290 12.359 24.740 1.00 41.47 367 ARG A O 1
ATOM 2960 N N . HIS A 1 368 ? -12.613 10.302 24.102 1.00 46.56 368 HIS A N 1
ATOM 2961 C CA . HIS A 1 368 ? -13.875 9.936 23.454 1.00 46.56 368 HIS A CA 1
ATOM 2962 C C . HIS A 1 368 ? -15.021 9.873 24.466 1.00 46.56 368 HIS A C 1
ATOM 2964 O O . HIS A 1 368 ? -16.082 10.432 24.211 1.00 46.56 368 HIS A O 1
ATOM 2970 N N . GLY A 1 369 ? -14.788 9.279 25.641 1.00 50.75 369 GLY A N 1
ATOM 2971 C CA . GLY A 1 369 ? -15.763 9.253 26.728 1.00 50.75 369 GLY A CA 1
ATOM 2972 C C . GLY A 1 369 ? -16.214 10.656 27.131 1.00 50.75 369 GLY A C 1
ATOM 2973 O O . GLY A 1 369 ? -17.407 10.933 27.126 1.00 50.75 369 GLY A O 1
ATOM 2974 N N . LEU A 1 370 ? -15.289 11.573 27.424 1.00 44.41 370 LEU A N 1
ATOM 2975 C CA . LEU A 1 370 ? -15.637 12.943 27.818 1.00 44.41 370 LEU A CA 1
ATOM 2976 C C . LEU A 1 370 ? -16.483 13.670 26.755 1.00 44.41 370 LEU A C 1
ATOM 2978 O O . LEU A 1 370 ? -17.487 14.299 27.089 1.00 44.41 370 LEU A O 1
ATOM 2982 N N . CYS A 1 371 ? -16.102 13.553 25.480 1.00 40.91 371 CYS A N 1
ATOM 2983 C CA . CYS A 1 371 ? -16.807 14.199 24.372 1.00 40.91 371 CYS A CA 1
ATOM 2984 C C . CYS A 1 371 ? -18.236 13.648 24.199 1.00 40.91 371 CYS A C 1
ATOM 2986 O O . CYS A 1 371 ? -19.182 14.421 24.056 1.00 40.91 371 CYS A O 1
ATOM 2988 N N . VAL A 1 372 ? -18.411 12.327 24.327 1.00 47.38 372 VAL A N 1
ATOM 2989 C CA . VAL A 1 372 ? -19.717 11.653 24.232 1.00 47.38 372 VAL A CA 1
ATOM 2990 C C . VAL A 1 372 ? -20.651 12.048 25.383 1.00 47.38 372 VAL A C 1
ATOM 2992 O O . VAL A 1 372 ? -21.826 12.336 25.149 1.00 47.38 372 VAL A O 1
ATOM 2995 N N . HIS A 1 373 ? -20.158 12.122 26.624 1.00 51.47 373 HIS A N 1
ATOM 2996 C CA . HIS A 1 373 ? -20.992 12.508 27.774 1.00 51.47 373 HIS A CA 1
ATOM 2997 C C . HIS A 1 373 ? -21.445 13.975 27.698 1.00 51.47 373 HIS A C 1
ATOM 2999 O O . HIS A 1 373 ? -22.584 14.286 28.043 1.00 51.47 373 HIS A O 1
ATOM 3005 N N . LEU A 1 374 ? -20.593 14.873 27.185 1.00 45.84 374 LEU A N 1
ATOM 3006 C CA . LEU A 1 374 ? -20.945 16.281 26.973 1.00 45.84 374 LEU A CA 1
ATOM 3007 C C . LEU A 1 374 ? -21.961 16.464 25.833 1.00 45.84 374 LEU A C 1
ATOM 3009 O O . LEU A 1 374 ? -22.901 17.238 25.991 1.00 45.84 374 LEU A O 1
ATOM 3013 N N . GLN A 1 375 ? -21.822 15.727 24.724 1.00 39.66 375 GLN A N 1
ATOM 3014 C CA . GLN A 1 375 ? -22.767 15.766 23.596 1.00 39.66 375 GLN A CA 1
ATOM 3015 C C . GLN A 1 375 ? -24.134 15.140 23.921 1.00 39.66 375 GLN A C 1
ATOM 3017 O O . GLN A 1 375 ? -25.137 15.529 23.335 1.00 39.66 375 GLN A O 1
ATOM 3022 N N . THR A 1 376 ? -24.192 14.204 24.873 1.00 48.06 376 THR A N 1
ATOM 3023 C CA . THR A 1 376 ? -25.443 13.553 25.317 1.00 48.06 376 THR A CA 1
ATOM 3024 C C . THR A 1 376 ? -26.100 14.228 26.528 1.00 48.06 376 THR A C 1
ATOM 3026 O O . THR A 1 376 ? -27.073 13.705 27.065 1.00 48.06 376 THR A O 1
ATOM 3029 N N . GLY A 1 377 ? -25.584 15.382 26.976 1.00 43.94 377 GLY A N 1
ATOM 3030 C CA . GLY A 1 377 ? -26.141 16.146 28.102 1.00 43.94 377 GLY A CA 1
ATOM 3031 C C . GLY A 1 377 ? -25.917 15.512 29.483 1.00 43.94 377 GLY A C 1
ATOM 3032 O O . GLY A 1 377 ? -26.495 15.954 30.475 1.00 43.94 377 GLY A O 1
ATOM 3033 N N . LYS A 1 378 ? -25.069 14.481 29.581 1.00 55.69 378 LYS A N 1
ATOM 3034 C CA . LYS A 1 378 ? -24.758 13.768 30.827 1.00 55.69 378 LYS A CA 1
ATOM 3035 C C . LYS A 1 378 ? -23.595 14.429 31.565 1.00 55.69 378 LYS A C 1
ATOM 3037 O O . LYS A 1 378 ? -22.480 13.906 31.633 1.00 55.69 378 LYS A O 1
ATOM 3042 N N . HIS A 1 379 ? -23.865 15.611 32.109 1.00 55.38 379 HIS A N 1
ATOM 3043 C CA . HIS A 1 379 ? -22.855 16.483 32.713 1.00 55.38 379 HIS A CA 1
ATOM 3044 C C . HIS A 1 379 ? -22.127 15.863 33.926 1.00 55.38 379 HIS A C 1
ATOM 3046 O O . HIS A 1 379 ? -20.934 16.112 34.094 1.00 55.38 379 HIS A O 1
ATOM 3052 N N . ASP A 1 380 ? -22.783 14.997 34.705 1.00 58.41 380 ASP A N 1
ATOM 3053 C CA . ASP A 1 380 ? -22.187 14.356 35.892 1.00 58.41 380 ASP A CA 1
ATOM 3054 C C . ASP A 1 380 ? -21.189 13.239 35.533 1.00 58.41 380 ASP A C 1
ATOM 3056 O O . ASP A 1 380 ? -20.136 13.100 36.160 1.00 58.41 380 ASP A O 1
ATOM 3060 N N . GLU A 1 381 ? -21.474 12.466 34.479 1.00 65.25 381 GLU A N 1
ATOM 3061 C CA . GLU A 1 381 ? -20.571 11.421 33.971 1.00 65.25 381 GLU A CA 1
ATOM 3062 C C . GLU A 1 381 ? -19.337 12.056 33.302 1.00 65.25 381 GLU A C 1
ATOM 3064 O O . GLU A 1 381 ? -18.208 11.614 33.528 1.00 65.25 381 GLU A O 1
ATOM 3069 N N . ALA A 1 382 ? -19.525 13.164 32.572 1.00 58.31 382 ALA A N 1
ATOM 3070 C CA . ALA A 1 382 ? -18.428 13.984 32.048 1.00 58.31 382 ALA A CA 1
ATOM 3071 C C . ALA A 1 382 ? -17.551 14.566 33.175 1.00 58.31 382 ALA A C 1
ATOM 3073 O O . ALA A 1 382 ? -16.321 14.590 33.069 1.00 58.31 382 ALA A O 1
ATOM 3074 N N . TRP A 1 383 ? -18.173 14.994 34.276 1.00 63.38 383 TRP A N 1
ATOM 3075 C CA . TRP A 1 383 ? -17.475 15.525 35.443 1.00 63.38 383 TRP A CA 1
ATOM 3076 C C . TRP A 1 383 ? -16.603 14.477 36.144 1.00 63.38 383 TRP A C 1
ATOM 3078 O O . TRP A 1 383 ? -15.454 14.771 36.482 1.00 63.38 383 TRP A O 1
ATOM 3088 N N . MET A 1 384 ? -17.091 13.243 36.312 1.00 65.12 384 MET A N 1
ATOM 3089 C CA . MET A 1 384 ? -16.292 12.171 36.921 1.00 65.12 384 MET A CA 1
ATOM 3090 C C . MET A 1 384 ? -15.053 11.818 36.093 1.00 65.12 384 MET A C 1
ATOM 3092 O O . MET A 1 384 ? -13.990 11.568 36.661 1.00 65.12 384 MET A O 1
ATOM 3096 N N . VAL A 1 385 ? -15.163 11.851 34.761 1.00 66.19 385 VAL A N 1
ATOM 3097 C CA . VAL A 1 385 ? -14.018 11.637 33.864 1.00 66.19 385 VAL A CA 1
ATOM 3098 C C . VAL A 1 385 ? -12.992 12.768 34.014 1.00 66.19 385 VAL A C 1
ATOM 3100 O O . VAL A 1 385 ? -11.801 12.490 34.131 1.00 66.19 385 VAL A O 1
ATOM 3103 N N . LEU A 1 386 ? -13.429 14.032 34.093 1.00 63.25 386 LEU A N 1
ATOM 3104 C CA . LEU A 1 386 ? -12.534 15.178 34.324 1.00 63.25 386 LEU A CA 1
ATOM 3105 C C . LEU A 1 386 ? -11.827 15.114 35.683 1.00 63.25 386 LEU A C 1
ATOM 3107 O O . LEU A 1 386 ? -10.624 15.367 35.756 1.00 63.25 386 LEU A O 1
ATOM 3111 N N . LYS A 1 387 ? -12.542 14.717 36.740 1.00 64.44 387 LYS A N 1
ATOM 3112 C CA . LYS A 1 387 ? -11.963 14.515 38.073 1.00 64.44 387 LYS A CA 1
ATOM 3113 C C . LYS A 1 387 ? -10.916 13.397 38.068 1.00 64.44 387 LYS A C 1
ATOM 3115 O O . LYS A 1 387 ? -9.817 13.581 38.576 1.00 64.44 387 LYS A O 1
ATOM 3120 N N . GLN A 1 388 ? -11.212 12.270 37.421 1.00 66.44 388 GLN A N 1
ATOM 3121 C CA . GLN A 1 388 ? -10.274 11.152 37.314 1.00 66.44 388 GLN A CA 1
ATOM 3122 C C . GLN A 1 388 ? -8.996 11.534 36.545 1.00 66.44 388 GLN A C 1
ATOM 3124 O O . GLN A 1 388 ? -7.900 11.109 36.920 1.00 66.44 388 GLN A O 1
ATOM 3129 N N . ILE A 1 389 ? -9.119 12.358 35.499 1.00 63.19 389 ILE A N 1
ATOM 3130 C CA . ILE A 1 389 ? -7.974 12.900 34.752 1.00 63.19 389 ILE A CA 1
ATOM 3131 C C . ILE A 1 389 ? -7.152 13.849 35.635 1.00 63.19 389 ILE A C 1
ATOM 3133 O O . ILE A 1 389 ? -5.926 13.738 35.675 1.00 63.19 389 ILE A O 1
ATOM 3137 N N . HIS A 1 390 ? -7.807 14.749 36.373 1.00 64.19 390 HIS A N 1
ATOM 3138 C CA . HIS A 1 390 ? -7.144 15.660 37.305 1.00 64.19 390 HIS A CA 1
ATOM 3139 C C . HIS A 1 390 ? -6.347 14.901 38.379 1.00 64.19 390 HIS A C 1
ATOM 3141 O O . HIS A 1 390 ? -5.155 15.151 38.547 1.00 64.19 390 HIS A O 1
ATOM 3147 N N . ASP A 1 391 ? -6.965 13.922 39.041 1.00 62.50 391 ASP A N 1
ATOM 3148 C CA . ASP A 1 391 ? -6.343 13.178 40.143 1.00 62.50 391 ASP A CA 1
ATOM 3149 C C . ASP A 1 391 ? -5.158 12.325 39.654 1.00 62.50 391 ASP A C 1
ATOM 3151 O O . ASP A 1 391 ? -4.125 12.224 40.319 1.00 62.50 391 ASP A O 1
ATOM 3155 N N . THR A 1 392 ? -5.255 11.778 38.437 1.00 64.62 392 THR A N 1
ATOM 3156 C CA . THR A 1 392 ? -4.153 11.044 37.792 1.00 64.62 392 THR A CA 1
ATOM 3157 C C . THR A 1 392 ? -2.973 11.970 37.468 1.00 64.62 392 THR A C 1
ATOM 3159 O O . THR A 1 392 ? -1.821 11.613 37.720 1.00 64.62 392 THR A O 1
ATOM 3162 N N . ASN A 1 393 ? -3.244 13.183 36.975 1.00 58.44 393 ASN A N 1
ATOM 3163 C CA . ASN A 1 393 ? -2.209 14.177 36.673 1.00 58.44 393 ASN A CA 1
ATOM 3164 C C . ASN A 1 393 ? -1.524 14.723 37.933 1.00 58.44 393 ASN A C 1
ATOM 3166 O O . ASN A 1 393 ? -0.314 14.949 37.920 1.00 58.44 393 ASN A O 1
ATOM 3170 N N . MET A 1 394 ? -2.269 14.905 39.026 1.00 61.50 394 MET A N 1
ATOM 3171 C CA . MET A 1 394 ? -1.705 15.349 40.304 1.00 61.50 394 MET A CA 1
ATOM 3172 C C . MET A 1 394 ? -0.784 14.285 40.916 1.00 61.50 394 MET A C 1
ATOM 3174 O O . MET A 1 394 ? 0.322 14.618 41.345 1.00 61.50 394 MET A O 1
ATOM 3178 N N . ARG A 1 395 ? -1.156 12.995 40.838 1.00 65.06 395 ARG A N 1
ATOM 3179 C CA . ARG A 1 395 ? -0.277 11.884 41.258 1.00 65.06 395 ARG A CA 1
ATOM 3180 C C . ARG A 1 395 ? 1.004 11.797 40.439 1.00 65.06 395 ARG A C 1
ATOM 3182 O O . ARG A 1 395 ? 2.064 11.568 41.009 1.00 65.06 395 ARG A O 1
ATOM 3189 N N . ALA A 1 396 ? 0.925 12.012 39.125 1.00 60.94 396 ALA A N 1
ATOM 3190 C CA . ALA A 1 396 ? 2.103 12.005 38.257 1.00 60.94 396 ALA A CA 1
ATOM 3191 C C . ALA A 1 396 ? 3.080 13.160 38.558 1.00 60.94 396 ALA A C 1
ATOM 3193 O O . ALA A 1 396 ? 4.275 13.028 38.313 1.00 60.94 396 ALA A O 1
ATOM 3194 N N . ARG A 1 397 ? 2.587 14.279 39.112 1.00 54.22 397 ARG A N 1
ATOM 3195 C CA . ARG A 1 397 ? 3.396 15.446 39.510 1.00 54.22 397 ARG A CA 1
ATOM 3196 C C . ARG A 1 397 ? 3.892 15.400 40.961 1.00 54.22 397 ARG A C 1
ATOM 3198 O O . ARG A 1 397 ? 4.651 16.279 41.353 1.00 54.22 397 ARG A O 1
ATOM 3205 N N . GLY A 1 398 ? 3.492 14.395 41.746 1.00 54.06 398 GLY A N 1
ATOM 3206 C CA . GLY A 1 398 ? 3.920 14.225 43.139 1.00 54.06 398 GLY A CA 1
ATOM 3207 C C . GLY A 1 398 ? 3.333 15.242 44.128 1.00 54.06 398 GLY A C 1
ATOM 3208 O O . GLY A 1 398 ? 3.816 15.332 45.254 1.00 54.06 398 GLY A O 1
ATOM 3209 N N . GLU A 1 399 ? 2.306 16.002 43.736 1.00 56.66 399 GLU A N 1
ATOM 3210 C CA . GLU A 1 399 ? 1.626 16.958 44.617 1.00 56.66 399 GLU A CA 1
ATOM 3211 C C . GLU A 1 399 ? 0.395 16.328 45.302 1.00 56.66 399 GLU A C 1
ATOM 3213 O O . GLU A 1 399 ? -0.270 15.477 44.702 1.00 56.66 399 GLU A O 1
ATOM 3218 N N . PRO A 1 400 ? 0.056 16.728 46.546 1.00 54.41 400 PRO A N 1
ATOM 3219 C CA . PRO A 1 400 ? -1.104 16.194 47.258 1.00 54.41 400 PRO A CA 1
ATOM 3220 C C . PRO A 1 400 ? -2.418 16.533 46.535 1.00 54.41 400 PRO A C 1
ATOM 3222 O O . PRO A 1 400 ? -2.583 17.629 45.996 1.00 54.41 400 PRO A O 1
ATOM 3225 N N . GLU A 1 401 ? -3.360 15.583 46.538 1.00 53.03 401 GLU A N 1
ATOM 3226 C CA . GLU A 1 401 ? -4.658 15.686 45.856 1.00 53.03 401 GLU A CA 1
ATOM 3227 C C . GLU A 1 401 ? -5.429 16.940 46.333 1.00 53.03 401 GLU A C 1
ATOM 3229 O O . GLU A 1 401 ? -5.981 16.976 47.434 1.00 53.03 401 GLU A O 1
ATOM 3234 N N . ARG A 1 402 ? -5.463 18.004 45.514 1.00 53.19 402 ARG A N 1
ATOM 3235 C CA . ARG A 1 402 ? -6.347 19.161 45.737 1.00 53.19 402 ARG A CA 1
ATOM 3236 C C . ARG A 1 402 ? -7.766 18.814 45.290 1.00 53.19 402 ARG A C 1
ATOM 3238 O O . ARG A 1 402 ? -7.956 18.156 44.271 1.00 53.19 402 ARG A O 1
ATOM 3245 N N . VAL A 1 403 ? -8.770 19.288 46.028 1.00 51.25 403 VAL A N 1
ATOM 3246 C CA . VAL A 1 403 ? -10.185 19.039 45.714 1.00 51.25 403 VAL A CA 1
ATOM 3247 C C . VAL A 1 403 ? -10.546 19.684 44.372 1.00 51.25 403 VAL A C 1
ATOM 3249 O O . VAL A 1 403 ? -10.512 20.905 44.237 1.00 51.25 403 VAL A O 1
ATOM 3252 N N . PHE A 1 404 ? -10.919 18.862 43.389 1.00 50.38 404 PHE A N 1
ATOM 3253 C CA . PHE A 1 404 ? -11.446 19.319 42.104 1.00 50.38 404 PHE A CA 1
ATOM 3254 C C . PHE A 1 404 ? -12.847 19.927 42.295 1.00 50.38 404 PHE A C 1
ATOM 3256 O O . PHE A 1 404 ? -13.821 19.199 42.506 1.00 50.38 404 PHE A O 1
ATOM 3263 N N . THR A 1 405 ? -12.960 21.256 42.257 1.00 47.62 405 THR A N 1
ATOM 3264 C CA . THR A 1 405 ? -14.226 21.989 42.424 1.00 47.62 405 THR A CA 1
ATOM 3265 C C . THR A 1 405 ? -14.704 22.586 41.098 1.00 47.62 405 THR A C 1
ATOM 3267 O O . THR A 1 405 ? -13.938 23.199 40.358 1.00 47.62 405 THR A O 1
ATOM 3270 N N . VAL A 1 406 ? -15.993 22.411 40.781 1.00 48.53 406 VAL A N 1
ATOM 3271 C CA . VAL A 1 406 ? -16.636 23.017 39.602 1.00 48.53 406 VAL A CA 1
ATOM 3272 C C . VAL A 1 406 ? -17.515 24.171 40.049 1.00 48.53 406 VAL A C 1
ATOM 3274 O O . VAL A 1 406 ? -18.486 23.974 40.772 1.00 48.53 406 VAL A O 1
ATOM 3277 N N . ASN A 1 407 ? -17.190 25.379 39.589 1.00 41.84 407 ASN A N 1
ATOM 3278 C CA . ASN A 1 407 ? -17.872 26.596 40.031 1.00 41.84 407 ASN A CA 1
ATOM 3279 C C . ASN A 1 407 ? -19.093 26.966 39.171 1.00 41.84 407 ASN A C 1
ATOM 3281 O O . ASN A 1 407 ? -19.970 27.688 39.644 1.00 41.84 407 ASN A O 1
ATOM 3285 N N . ARG A 1 408 ? -19.167 26.533 37.899 1.00 42.12 408 ARG A N 1
ATOM 3286 C CA . ARG A 1 408 ? -20.279 26.882 36.993 1.00 42.12 408 ARG A CA 1
ATOM 3287 C C . ARG A 1 408 ? -20.348 25.967 35.766 1.00 42.12 408 ARG A C 1
ATOM 3289 O O . ARG A 1 408 ? -19.330 25.741 35.124 1.00 42.12 408 ARG A O 1
ATOM 3296 N N . ILE A 1 409 ? -21.554 25.539 35.386 1.00 50.03 409 ILE A N 1
ATOM 3297 C CA . ILE A 1 409 ? -21.841 24.845 34.118 1.00 50.03 409 ILE A CA 1
ATOM 3298 C C . ILE A 1 409 ? -22.658 25.801 33.234 1.00 50.03 409 ILE A C 1
ATOM 3300 O O . ILE A 1 409 ? -23.684 26.323 33.670 1.00 50.03 409 ILE A O 1
ATOM 3304 N N . LYS A 1 410 ? -22.193 26.086 32.010 1.00 42.75 410 LYS A N 1
ATOM 3305 C CA . LYS A 1 410 ? -22.918 26.904 31.021 1.00 42.75 410 LYS A CA 1
ATOM 3306 C C . LYS A 1 410 ? -23.554 25.987 29.975 1.00 42.75 410 LYS A C 1
ATOM 3308 O O . LYS A 1 410 ? -22.838 25.352 29.212 1.00 42.75 410 LYS A O 1
ATOM 3313 N N . ILE A 1 411 ? -24.882 25.954 29.926 1.00 49.25 411 ILE A N 1
ATOM 3314 C CA . ILE A 1 411 ? -25.653 25.248 28.893 1.00 49.25 411 ILE A CA 1
ATOM 3315 C C . ILE A 1 411 ? -25.950 26.261 27.770 1.00 49.25 411 ILE A C 1
ATOM 3317 O O . ILE A 1 411 ? -26.429 27.356 28.090 1.00 49.25 411 ILE A O 1
ATOM 3321 N N . PRO A 1 412 ? -25.663 25.974 26.484 1.00 41.50 412 PRO A N 1
ATOM 3322 C CA . PRO A 1 412 ? -26.014 26.878 25.393 1.00 41.50 412 PRO A CA 1
ATOM 3323 C C . PRO A 1 412 ? -27.539 27.014 25.310 1.00 41.50 412 PRO A C 1
ATOM 3325 O O . PRO A 1 412 ? -28.241 26.035 25.082 1.00 41.50 412 PRO A O 1
ATOM 3328 N N . LYS A 1 413 ? -28.062 28.226 25.511 1.00 47.34 413 LYS A N 1
ATOM 3329 C CA . LYS A 1 413 ? -29.440 28.586 25.154 1.00 47.34 413 LYS A CA 1
ATOM 3330 C C . LYS A 1 413 ? -29.427 29.248 23.771 1.00 47.34 413 LYS A C 1
ATOM 3332 O O . LYS A 1 413 ? -28.526 30.039 23.510 1.00 47.34 413 LYS A O 1
ATOM 3337 N N . GLN A 1 414 ? -30.479 28.992 22.987 1.00 47.16 414 GLN A N 1
ATOM 3338 C CA . GLN A 1 414 ? -30.923 29.719 21.781 1.00 47.16 414 GLN A CA 1
ATOM 3339 C C . GLN A 1 414 ? -30.341 29.294 20.420 1.00 47.16 414 GLN A C 1
ATOM 3341 O O . GLN A 1 414 ? -29.332 29.832 19.971 1.00 47.16 414 GLN A O 1
ATOM 3346 N N . LEU A 1 415 ? -31.089 28.436 19.710 1.00 44.44 415 LEU A N 1
ATOM 3347 C CA . LEU A 1 415 ? -31.422 28.634 18.284 1.00 44.44 415 LEU A CA 1
ATOM 3348 C C . LEU A 1 415 ? -32.644 27.808 17.812 1.00 44.44 415 LEU A C 1
ATOM 3350 O O . LEU A 1 415 ? -33.090 28.004 16.687 1.00 44.44 415 LEU A O 1
ATOM 3354 N N . ASP A 1 416 ? -33.210 26.937 18.657 1.00 44.28 416 ASP A N 1
ATOM 3355 C CA . ASP A 1 416 ? -34.366 26.098 18.287 1.00 44.28 416 ASP A CA 1
ATOM 3356 C C . ASP A 1 416 ? -35.719 26.842 18.306 1.00 44.28 416 ASP A C 1
ATOM 3358 O O . ASP A 1 416 ? -36.594 26.542 17.495 1.00 44.28 416 ASP A O 1
ATOM 3362 N N . GLU A 1 417 ? -35.879 27.890 19.128 1.00 45.59 417 GLU A N 1
ATOM 3363 C CA . GLU A 1 417 ? -37.158 28.626 19.264 1.00 45.59 417 GLU A CA 1
ATOM 3364 C C . GLU A 1 417 ? -37.624 29.310 17.960 1.00 45.59 417 GLU A C 1
ATOM 3366 O O . GLU A 1 417 ? -38.821 29.447 17.720 1.00 45.59 417 GLU A O 1
ATOM 3371 N N . LEU A 1 418 ? -36.702 29.711 17.074 1.00 46.84 418 LEU A N 1
ATOM 3372 C CA . LEU A 1 418 ? -37.052 30.340 15.788 1.00 46.84 418 LEU A CA 1
ATOM 3373 C C . LEU A 1 418 ? -37.414 29.325 14.695 1.00 46.84 418 LEU A C 1
ATOM 3375 O O . LEU A 1 418 ? -38.058 29.694 13.714 1.00 46.84 418 LEU A O 1
ATOM 3379 N N . VAL A 1 419 ? -36.992 28.066 14.842 1.00 49.78 419 VAL A N 1
ATOM 3380 C CA . VAL A 1 419 ? -37.277 26.989 13.882 1.00 49.78 419 VAL A CA 1
ATOM 3381 C C . VAL A 1 419 ? -38.649 26.369 14.160 1.00 49.78 419 VAL A C 1
ATOM 3383 O O . VAL A 1 419 ? -39.330 25.953 13.224 1.00 49.78 419 VAL A O 1
ATOM 3386 N N . GLU A 1 420 ? -39.100 26.371 15.417 1.00 51.16 420 GLU A N 1
ATOM 3387 C CA . GLU A 1 420 ? -40.416 25.842 15.797 1.00 51.16 420 GLU A CA 1
ATOM 3388 C C . GLU A 1 420 ? -41.591 26.773 15.450 1.00 51.16 420 GLU A C 1
ATOM 3390 O O . GLU A 1 420 ? -42.681 26.288 15.152 1.00 51.16 420 GLU A O 1
ATOM 3395 N N . MET A 1 421 ? -41.386 28.095 15.398 1.00 46.22 421 MET A N 1
ATOM 3396 C CA . MET A 1 421 ? -42.476 29.071 15.230 1.00 46.22 421 MET A CA 1
ATOM 3397 C C . MET A 1 421 ? -43.105 29.162 13.824 1.00 46.22 421 MET A C 1
ATOM 3399 O O . MET A 1 421 ? -44.123 29.833 13.670 1.00 46.22 421 MET A O 1
ATOM 3403 N N . GLN A 1 422 ? -42.554 28.518 12.788 1.00 46.25 422 GLN A N 1
ATOM 3404 C CA . GLN A 1 422 ? -43.064 28.648 11.407 1.00 46.25 422 GLN A CA 1
ATOM 3405 C C . GLN A 1 422 ? -43.340 27.294 10.732 1.00 46.25 422 GLN A C 1
ATOM 3407 O O . GLN A 1 422 ? -43.171 27.128 9.523 1.00 46.25 422 GLN A O 1
ATOM 3412 N N . ASN A 1 423 ? -43.762 26.312 11.532 1.00 49.22 423 ASN A N 1
ATOM 3413 C CA . ASN A 1 423 ? -43.894 24.907 11.141 1.00 49.22 423 ASN A CA 1
ATOM 3414 C C . ASN A 1 423 ? -45.197 24.518 10.415 1.00 49.22 423 ASN A C 1
ATOM 3416 O O . ASN A 1 423 ? -45.352 23.343 10.092 1.00 49.22 423 ASN A O 1
ATOM 3420 N N . GLU A 1 424 ? -46.111 25.441 10.100 1.00 47.50 424 GLU A N 1
ATOM 3421 C CA . GLU A 1 424 ? -47.454 25.034 9.641 1.00 47.50 424 GLU A CA 1
ATOM 3422 C C . GLU A 1 424 ? -47.789 25.228 8.150 1.00 47.50 424 GLU A C 1
ATOM 3424 O O . GLU A 1 424 ? -48.881 24.842 7.746 1.00 47.50 424 GLU A O 1
ATOM 3429 N N . SER A 1 425 ? -46.910 25.745 7.272 1.00 51.66 425 SER A N 1
ATOM 3430 C CA . SER A 1 425 ? -47.331 25.914 5.854 1.00 51.66 425 SER A CA 1
ATOM 3431 C C . SER A 1 425 ? -46.274 25.965 4.737 1.00 51.66 425 SER A C 1
ATOM 3433 O O . SER A 1 425 ? -46.635 26.236 3.592 1.00 51.66 425 SER A O 1
ATOM 3435 N N . ALA A 1 426 ? -44.986 25.686 4.971 1.00 56.88 426 ALA A N 1
ATOM 3436 C CA . ALA A 1 426 ? -43.962 25.924 3.939 1.00 56.88 426 ALA A CA 1
ATOM 3437 C C . ALA A 1 426 ? -43.466 24.670 3.181 1.00 56.88 426 ALA A C 1
ATOM 3439 O O . ALA A 1 426 ? -43.128 23.643 3.768 1.00 56.88 426 ALA A O 1
ATOM 3440 N N . ASN A 1 427 ? -43.352 24.826 1.855 1.00 69.44 427 ASN A N 1
ATOM 3441 C CA . ASN A 1 427 ? -42.798 23.897 0.859 1.00 69.44 427 ASN A CA 1
ATOM 3442 C C . ASN A 1 427 ? -41.458 23.249 1.315 1.00 69.44 427 ASN A C 1
ATOM 3444 O O . ASN A 1 427 ? -40.578 23.965 1.809 1.00 69.44 427 ASN A O 1
ATOM 3448 N N . PRO A 1 428 ? -41.250 21.925 1.134 1.00 65.75 428 PRO A N 1
ATOM 3449 C CA . PRO A 1 428 ? -40.066 21.193 1.608 1.00 65.75 428 PRO A CA 1
ATOM 3450 C C . PRO A 1 428 ? -38.715 21.767 1.151 1.00 65.75 428 PRO A C 1
ATOM 3452 O O . PRO A 1 428 ? -37.749 21.720 1.912 1.00 65.75 428 PRO A O 1
ATOM 3455 N N . VAL A 1 429 ? -38.636 22.374 -0.038 1.00 71.81 429 VAL A N 1
ATOM 3456 C CA . VAL A 1 429 ? -37.398 23.021 -0.520 1.00 71.81 429 VAL A CA 1
ATOM 3457 C C . VAL A 1 429 ? -37.069 24.274 0.298 1.00 71.81 429 VAL A C 1
ATOM 3459 O O . VAL A 1 429 ? -35.918 24.494 0.679 1.00 71.81 429 VAL A O 1
ATOM 3462 N N . LEU A 1 430 ? -38.087 25.067 0.647 1.00 65.56 430 LEU A N 1
ATOM 3463 C CA . LEU A 1 430 ? -37.926 26.229 1.520 1.00 65.56 430 LEU A CA 1
ATOM 3464 C C . LEU A 1 430 ? -37.442 25.800 2.910 1.00 65.56 430 LEU A C 1
ATOM 3466 O O . LEU A 1 430 ? -36.576 26.455 3.479 1.00 65.56 430 LEU A O 1
ATOM 3470 N N . LYS A 1 431 ? -37.940 24.675 3.436 1.00 66.81 431 LYS A N 1
ATOM 3471 C CA . LYS A 1 431 ? -37.532 24.131 4.741 1.00 66.81 431 LYS A CA 1
ATOM 3472 C C . LYS A 1 431 ? -36.040 23.790 4.789 1.00 66.81 431 LYS A C 1
ATOM 3474 O O . LYS A 1 431 ? -35.363 24.125 5.761 1.00 66.81 431 LYS A O 1
ATOM 3479 N N . VAL A 1 432 ? -35.514 23.176 3.728 1.00 73.19 432 VAL A N 1
ATOM 3480 C CA . VAL A 1 432 ? -34.077 22.878 3.612 1.00 73.19 432 VAL A CA 1
ATOM 3481 C C . VAL A 1 432 ? -33.265 24.170 3.508 1.00 73.19 432 VAL A C 1
ATOM 3483 O O . VAL A 1 432 ? -32.290 24.330 4.239 1.00 73.19 432 VAL A O 1
ATOM 3486 N N . LEU A 1 433 ? -33.703 25.134 2.693 1.00 74.69 433 LEU A N 1
ATOM 3487 C CA . LEU A 1 433 ? -33.037 26.436 2.567 1.00 74.69 433 LEU A CA 1
ATOM 3488 C C . LEU A 1 433 ? -33.029 27.228 3.883 1.00 74.69 433 LEU A C 1
ATOM 3490 O O . LEU A 1 433 ? -32.011 27.824 4.233 1.00 74.69 433 LEU A O 1
ATOM 3494 N N . PHE A 1 434 ? -34.126 27.216 4.644 1.00 72.81 434 PHE A N 1
ATOM 3495 C CA . PHE A 1 434 ? -34.196 27.875 5.949 1.00 72.81 434 PHE A CA 1
ATOM 3496 C C . PHE A 1 434 ? -33.306 27.195 6.987 1.00 72.81 434 PHE A C 1
ATOM 3498 O O . PHE A 1 434 ? -32.628 27.903 7.730 1.00 72.81 434 PHE A O 1
ATOM 3505 N N . LYS A 1 435 ? -33.237 25.856 6.995 1.00 72.81 435 LYS A N 1
ATOM 3506 C CA . LYS A 1 435 ? -32.321 25.113 7.868 1.00 72.81 435 LYS A CA 1
ATOM 3507 C C . LYS A 1 435 ? -30.864 25.428 7.532 1.00 72.81 435 LYS A C 1
ATOM 3509 O O . LYS A 1 435 ? -30.114 25.812 8.420 1.00 72.81 435 LYS A O 1
ATOM 3514 N N . ILE A 1 436 ? -30.492 25.399 6.251 1.00 76.94 436 ILE A N 1
ATOM 3515 C CA . ILE A 1 436 ? -29.150 25.794 5.797 1.00 76.94 436 ILE A CA 1
ATOM 3516 C C . ILE A 1 436 ? -28.849 27.244 6.208 1.00 76.94 436 ILE A C 1
ATOM 3518 O O . ILE A 1 436 ? -27.791 27.522 6.760 1.00 76.94 436 ILE A O 1
ATOM 3522 N N . LYS A 1 437 ? -29.790 28.178 6.022 1.00 78.06 437 LYS A N 1
ATOM 3523 C CA . LYS A 1 437 ? -29.614 29.588 6.409 1.00 78.06 437 LYS A CA 1
ATOM 3524 C C . LYS A 1 437 ? -29.525 29.796 7.927 1.00 78.06 437 LYS A C 1
ATOM 3526 O O . LYS A 1 437 ? -28.881 30.749 8.369 1.00 78.06 437 LYS A O 1
ATOM 3531 N N . ALA A 1 438 ? -30.199 28.975 8.730 1.00 73.25 438 ALA A N 1
ATOM 3532 C CA . ALA A 1 438 ? -30.120 29.017 10.189 1.00 73.25 438 ALA A CA 1
ATOM 3533 C C . ALA A 1 438 ? -28.767 28.485 10.682 1.00 73.25 438 ALA A C 1
ATOM 3535 O O . ALA A 1 438 ? -28.093 29.181 11.439 1.00 73.25 438 ALA A O 1
ATOM 3536 N N . GLU A 1 439 ? -28.319 27.342 10.160 1.00 77.06 439 GLU A N 1
ATOM 3537 C CA . GLU A 1 439 ? -27.006 26.762 10.470 1.00 77.06 439 GLU A CA 1
ATOM 3538 C C . GLU A 1 439 ? -25.861 27.682 10.027 1.00 77.06 439 GLU A C 1
ATOM 3540 O O . GLU A 1 439 ? -24.957 27.971 10.807 1.00 77.06 439 GLU A O 1
ATOM 3545 N N . LEU A 1 440 ? -25.934 28.250 8.817 1.00 79.75 440 LEU A N 1
ATOM 3546 C CA . LEU A 1 440 ? -24.947 29.225 8.340 1.00 79.75 440 LEU A CA 1
ATOM 3547 C C . LEU A 1 440 ? -24.898 30.476 9.227 1.00 79.75 440 LEU A C 1
ATOM 3549 O O . LEU A 1 440 ? -23.814 30.994 9.490 1.00 79.75 440 LEU A O 1
ATOM 3553 N N . ARG A 1 441 ? -26.044 30.947 9.741 1.00 78.75 441 ARG A N 1
ATOM 3554 C CA . ARG A 1 441 ? -26.077 32.042 10.727 1.00 78.75 441 ARG A CA 1
ATOM 3555 C C . ARG A 1 441 ? -25.465 31.630 12.068 1.00 78.75 441 ARG A C 1
ATOM 3557 O O . ARG A 1 441 ? -24.774 32.447 12.673 1.00 78.75 441 ARG A O 1
ATOM 3564 N N . GLY A 1 442 ? -25.673 30.391 12.513 1.00 75.94 442 GLY A N 1
ATOM 3565 C CA . GLY A 1 442 ? -25.049 29.834 13.719 1.00 75.94 442 GLY A CA 1
ATOM 3566 C C . GLY A 1 442 ? -23.524 29.729 13.604 1.00 75.94 442 GLY A C 1
ATOM 3567 O O . GLY A 1 442 ? -22.798 30.189 14.491 1.00 75.94 442 GLY A O 1
ATOM 3568 N N . ILE A 1 443 ? -23.031 29.213 12.476 1.00 81.25 443 ILE A N 1
ATOM 3569 C CA . ILE A 1 443 ? -21.600 29.146 12.147 1.00 81.25 443 ILE A CA 1
ATOM 3570 C C . ILE A 1 443 ? -21.010 30.558 12.093 1.00 81.25 443 ILE A C 1
ATOM 3572 O O . ILE A 1 443 ? -19.996 30.823 12.737 1.00 81.25 443 ILE A O 1
ATOM 3576 N N . TRP A 1 444 ? -21.677 31.488 11.402 1.00 82.75 444 TRP A N 1
ATOM 3577 C CA . TRP A 1 444 ? -21.242 32.882 11.309 1.00 82.75 444 TRP A CA 1
ATOM 3578 C C . TRP A 1 444 ? -21.194 33.575 12.676 1.00 82.75 444 TRP A C 1
ATOM 3580 O O . TRP A 1 444 ? -20.235 34.278 12.983 1.00 82.75 444 TRP A O 1
ATOM 3590 N N . SER A 1 445 ? -22.184 33.343 13.542 1.00 81.00 445 SER A N 1
ATOM 3591 C CA . SER A 1 445 ? -22.182 33.883 14.905 1.00 81.00 445 SER A CA 1
ATOM 3592 C C . SER A 1 445 ? -21.009 33.342 15.729 1.00 81.00 445 SER A C 1
ATOM 3594 O O . SER A 1 445 ? -20.334 34.107 16.414 1.00 81.00 445 SER A O 1
ATOM 3596 N N . THR A 1 446 ? -20.726 32.040 15.640 1.00 81.19 446 THR A N 1
ATOM 3597 C CA . THR A 1 446 ? -19.586 31.414 16.332 1.00 81.19 446 THR A CA 1
ATOM 3598 C C . THR A 1 446 ? -18.245 31.913 15.792 1.00 81.19 446 THR A C 1
ATOM 3600 O O . THR A 1 446 ? -17.325 32.154 16.569 1.00 81.19 446 THR A O 1
ATOM 3603 N N . PHE A 1 447 ? -18.155 32.156 14.485 1.00 86.75 447 PHE A N 1
ATOM 3604 C CA . PHE A 1 447 ? -16.994 32.777 13.856 1.00 86.75 447 PHE A CA 1
ATOM 3605 C C . PHE A 1 447 ? -16.764 34.210 14.354 1.00 86.75 447 PHE A C 1
ATOM 3607 O O . PHE A 1 447 ? -15.667 34.537 14.800 1.00 86.75 447 PHE A O 1
ATOM 3614 N N . MET A 1 448 ? -17.802 35.053 14.371 1.00 86.62 448 MET A N 1
ATOM 3615 C CA . MET A 1 448 ? -17.687 36.435 14.860 1.00 86.62 448 MET A CA 1
ATOM 3616 C C . MET A 1 448 ? -17.301 36.493 16.344 1.00 86.62 448 MET A C 1
ATOM 3618 O O . MET A 1 448 ? -16.528 37.360 16.741 1.00 86.62 448 MET A O 1
ATOM 3622 N N . LYS A 1 449 ? -17.716 35.505 17.149 1.00 83.69 449 LYS A N 1
ATOM 3623 C CA . LYS A 1 449 ? -17.283 35.361 18.549 1.00 83.69 449 LYS A CA 1
ATOM 3624 C C . LYS A 1 449 ? -15.774 35.141 18.711 1.00 83.69 449 LYS A C 1
ATOM 3626 O O . LYS A 1 449 ? -15.246 35.425 19.788 1.00 83.69 449 LYS A O 1
ATOM 3631 N N . CYS A 1 450 ? -15.050 34.660 17.698 1.00 84.75 450 CYS A N 1
ATOM 3632 C CA . CYS A 1 450 ? -13.582 34.613 17.733 1.00 84.75 450 CYS A CA 1
ATOM 3633 C C . CYS A 1 450 ? -12.951 36.020 17.679 1.00 84.75 450 CYS A C 1
ATOM 3635 O O . CYS A 1 450 ? -11.793 36.181 18.061 1.00 84.75 450 CYS A O 1
ATOM 3637 N N . PHE A 1 451 ? -13.710 37.042 17.275 1.00 87.50 451 PHE A N 1
ATOM 3638 C CA . PHE A 1 451 ? -13.282 38.443 17.190 1.00 87.50 451 PHE A CA 1
ATOM 3639 C C . PHE A 1 451 ? -13.896 39.334 18.280 1.00 87.50 451 PHE A C 1
ATOM 3641 O O . PHE A 1 451 ? -13.736 40.555 18.239 1.00 87.50 451 PHE A O 1
ATOM 3648 N N . ASP A 1 452 ? -14.540 38.730 19.279 1.00 84.94 452 ASP A N 1
ATOM 3649 C CA . ASP A 1 452 ? -15.068 39.421 20.453 1.00 84.94 452 ASP A CA 1
ATOM 3650 C C . ASP A 1 452 ? -14.067 39.418 21.621 1.00 84.94 452 ASP A C 1
ATOM 3652 O O . ASP A 1 452 ? -13.154 38.590 21.717 1.00 84.94 452 ASP A O 1
ATOM 3656 N N . TYR A 1 453 ? -14.248 40.353 22.555 1.00 79.06 453 TYR A N 1
ATOM 3657 C CA . TYR A 1 453 ? -13.484 40.400 23.804 1.00 79.06 453 TYR A CA 1
ATOM 3658 C C . TYR A 1 453 ? -13.736 39.131 24.654 1.00 79.06 453 TYR A C 1
ATOM 3660 O O . TYR A 1 453 ? -14.886 38.687 24.737 1.00 79.06 453 TYR A O 1
ATOM 3668 N N . PRO A 1 454 ? -12.719 38.533 25.316 1.00 76.75 454 PRO A N 1
ATOM 3669 C CA . PRO A 1 454 ? -11.323 38.978 25.447 1.00 76.75 454 PRO A CA 1
ATOM 3670 C C . PRO A 1 454 ? -10.346 38.399 24.404 1.00 76.75 454 PRO A C 1
ATOM 3672 O O . PRO A 1 454 ? -9.165 38.728 24.436 1.00 76.75 454 PRO A O 1
ATOM 3675 N N . VAL A 1 455 ? -10.796 37.531 23.491 1.00 84.38 455 VAL A N 1
ATOM 3676 C CA . VAL A 1 455 ? -9.905 36.762 22.593 1.00 84.38 455 VAL A CA 1
ATOM 3677 C C . VAL A 1 455 ? -9.530 37.487 21.305 1.00 84.38 455 VAL A C 1
ATOM 3679 O O . VAL A 1 455 ? -8.554 37.101 20.672 1.00 84.38 455 VAL A O 1
ATOM 3682 N N . LYS A 1 456 ? -10.252 38.552 20.938 1.00 86.50 456 LYS A N 1
ATOM 3683 C CA . LYS A 1 456 ? -10.028 39.352 19.724 1.00 86.50 456 LYS A CA 1
ATOM 3684 C C . LYS A 1 456 ? -8.553 39.649 19.433 1.00 86.50 456 LYS A C 1
ATOM 3686 O O . LYS A 1 456 ? -8.078 39.369 18.334 1.00 86.50 456 LYS A O 1
ATOM 3691 N N . ASP A 1 457 ? -7.825 40.186 20.410 1.00 87.81 457 ASP A N 1
ATOM 3692 C CA . ASP A 1 457 ? -6.427 40.590 20.215 1.00 87.81 457 ASP A CA 1
ATOM 3693 C C . ASP A 1 457 ? -5.513 39.380 19.990 1.00 87.81 457 ASP A C 1
ATOM 3695 O O . ASP A 1 457 ? -4.562 39.450 19.210 1.00 87.81 457 ASP A O 1
ATOM 3699 N N . ASN A 1 458 ? -5.825 38.249 20.626 1.00 89.12 458 ASN A N 1
ATOM 3700 C CA . ASN A 1 458 ? -5.098 36.996 20.443 1.00 89.12 458 ASN A CA 1
ATOM 3701 C C . ASN A 1 458 ? -5.398 36.386 19.073 1.00 89.12 458 ASN A C 1
ATOM 3703 O O . ASN A 1 458 ? -4.467 35.968 18.395 1.00 89.12 458 ASN A O 1
ATOM 3707 N N . THR A 1 459 ? -6.658 36.399 18.631 1.00 90.19 459 THR A N 1
ATOM 3708 C CA . THR A 1 459 ? -7.081 35.932 17.303 1.00 90.19 459 THR A CA 1
ATOM 3709 C C . THR A 1 459 ? -6.384 36.707 16.190 1.00 90.19 459 THR A C 1
ATOM 3711 O O . THR A 1 459 ? -5.884 36.104 15.245 1.00 90.19 459 THR A O 1
ATOM 3714 N N . ILE A 1 460 ? -6.292 38.036 16.311 1.00 91.75 460 ILE A N 1
ATOM 3715 C CA . ILE A 1 460 ? -5.612 38.879 15.317 1.00 91.75 460 ILE A CA 1
ATOM 3716 C C . ILE A 1 460 ? -4.110 38.573 15.287 1.00 91.75 460 ILE A C 1
ATOM 3718 O O . ILE A 1 460 ? -3.555 38.342 14.214 1.00 91.75 460 ILE A O 1
ATOM 3722 N N . LYS A 1 461 ? -3.447 38.521 16.450 1.00 93.06 461 LYS A N 1
ATOM 3723 C CA . LYS A 1 461 ? -2.016 38.183 16.531 1.00 93.06 461 LYS A CA 1
ATOM 3724 C C . LYS A 1 461 ? -1.737 36.775 16.000 1.00 93.06 461 LYS A C 1
ATOM 3726 O O . LYS A 1 461 ? -0.799 36.605 15.233 1.00 93.06 461 LYS A O 1
ATOM 3731 N N . LEU A 1 462 ? -2.565 35.788 16.345 1.00 91.81 462 LEU A N 1
ATOM 3732 C CA . LEU A 1 462 ? -2.460 34.424 15.825 1.00 91.81 462 LEU A CA 1
ATOM 3733 C C . LEU A 1 462 ? -2.650 34.386 14.312 1.00 91.81 462 LEU A C 1
ATOM 3735 O O . LEU A 1 462 ? -1.848 33.760 13.633 1.00 91.81 462 LEU A O 1
ATOM 3739 N N . ALA A 1 463 ? -3.651 35.077 13.765 1.00 93.31 463 ALA A N 1
ATOM 3740 C CA . ALA A 1 463 ? -3.855 35.142 12.320 1.00 93.31 463 ALA A CA 1
ATOM 3741 C C . ALA A 1 463 ? -2.630 35.724 11.598 1.00 93.31 463 ALA A C 1
ATOM 3743 O O . ALA A 1 463 ? -2.226 35.190 10.568 1.00 93.31 463 ALA A O 1
ATOM 3744 N N . ILE A 1 464 ? -1.997 36.758 12.166 1.00 94.88 464 ILE A N 1
ATOM 3745 C CA . ILE A 1 464 ? -0.742 37.319 11.646 1.00 94.88 464 ILE A CA 1
ATOM 3746 C C . ILE A 1 464 ? 0.379 36.274 11.707 1.00 94.88 464 ILE A C 1
ATOM 3748 O O . ILE A 1 464 ? 1.066 36.064 10.711 1.00 94.88 464 ILE A O 1
ATOM 3752 N N . VAL A 1 465 ? 0.564 35.584 12.834 1.00 95.12 465 VAL A N 1
ATOM 3753 C CA . VAL A 1 465 ? 1.625 34.572 12.989 1.00 95.12 465 VAL A CA 1
ATOM 3754 C C . VAL A 1 465 ? 1.424 33.393 12.028 1.00 95.12 465 VAL A C 1
ATOM 3756 O O . VAL A 1 465 ? 2.356 33.024 11.322 1.00 95.12 465 VAL A O 1
ATOM 3759 N N . TRP A 1 466 ? 0.205 32.857 11.926 1.00 94.94 466 TRP A N 1
ATOM 3760 C CA . TRP A 1 466 ? -0.151 31.787 10.986 1.00 94.94 466 TRP A CA 1
ATOM 3761 C C . TRP A 1 466 ? 0.062 32.198 9.530 1.00 94.94 466 TRP A C 1
ATOM 3763 O O . TRP A 1 466 ? 0.619 31.431 8.745 1.00 94.94 466 TRP A O 1
ATOM 3773 N N . PHE A 1 467 ? -0.350 33.415 9.170 1.00 95.81 467 PHE A N 1
ATOM 3774 C CA . PHE A 1 467 ? -0.156 33.939 7.824 1.00 95.81 467 PHE A CA 1
ATOM 3775 C C . PHE A 1 467 ? 1.332 34.114 7.508 1.00 95.81 467 PHE A C 1
ATOM 3777 O O . PHE A 1 467 ? 1.804 33.631 6.487 1.00 95.81 467 PHE A O 1
ATOM 3784 N N . THR A 1 468 ? 2.084 34.771 8.392 1.00 95.50 468 THR A N 1
ATOM 3785 C CA . THR A 1 468 ? 3.508 35.067 8.175 1.00 95.50 468 THR A CA 1
ATOM 3786 C C . THR A 1 468 ? 4.381 33.812 8.145 1.00 95.50 468 THR A C 1
ATOM 3788 O O . THR A 1 468 ? 5.236 33.697 7.266 1.00 95.50 468 THR A O 1
ATOM 3791 N N . LEU A 1 469 ? 4.140 32.844 9.038 1.00 94.62 469 LEU A N 1
ATOM 3792 C CA . LEU A 1 469 ? 4.847 31.560 9.037 1.00 94.62 469 LEU A CA 1
ATOM 3793 C C . LEU A 1 469 ? 4.554 30.761 7.762 1.00 94.62 469 LEU A C 1
ATOM 3795 O O . LEU A 1 469 ? 5.483 30.297 7.108 1.00 94.62 469 LEU A O 1
ATOM 3799 N N . SER A 1 470 ? 3.278 30.649 7.378 1.00 94.81 470 SER A N 1
ATOM 3800 C CA . SER A 1 470 ? 2.866 29.920 6.173 1.00 94.81 470 SER A CA 1
ATOM 3801 C C . SER A 1 470 ? 3.398 30.557 4.890 1.00 94.81 470 SER A C 1
ATOM 3803 O O . SER A 1 470 ? 3.964 29.869 4.041 1.00 94.81 470 SER A O 1
ATOM 3805 N N . PHE A 1 471 ? 3.269 31.879 4.769 1.00 94.56 471 PHE A N 1
ATOM 3806 C CA . PHE A 1 471 ? 3.731 32.631 3.608 1.00 94.56 471 PHE A CA 1
ATOM 3807 C C . PHE A 1 471 ? 5.238 32.463 3.388 1.00 94.56 471 PHE A C 1
ATOM 3809 O O . PHE A 1 471 ? 5.670 32.205 2.266 1.00 94.56 471 PHE A O 1
ATOM 3816 N N . GLY A 1 472 ? 6.028 32.571 4.464 1.00 91.19 472 GLY A N 1
ATOM 3817 C CA . GLY A 1 472 ? 7.473 32.364 4.413 1.00 91.19 472 GLY A CA 1
ATOM 3818 C C . GLY A 1 472 ? 7.848 30.916 4.096 1.00 91.19 472 GLY A C 1
ATOM 3819 O O . GLY A 1 472 ? 8.660 30.696 3.205 1.00 91.19 472 GLY A O 1
ATOM 3820 N N . PHE A 1 473 ? 7.237 29.949 4.793 1.00 91.25 473 PHE A N 1
ATOM 3821 C CA . PHE A 1 473 ? 7.524 28.515 4.660 1.00 91.25 473 PHE A CA 1
ATOM 3822 C C . PHE A 1 473 ? 7.230 27.980 3.268 1.00 91.25 473 PHE A C 1
ATOM 3824 O O . PHE A 1 473 ? 8.151 27.608 2.546 1.00 91.25 473 PHE A O 1
ATOM 3831 N N . TYR A 1 474 ? 5.967 28.004 2.852 1.00 90.25 474 TYR A N 1
ATOM 3832 C CA . TYR A 1 474 ? 5.584 27.412 1.573 1.00 90.25 474 TYR A CA 1
ATOM 3833 C C . TYR A 1 474 ? 6.135 28.203 0.380 1.00 90.25 474 TYR A C 1
ATOM 3835 O O . TYR A 1 474 ? 6.596 27.593 -0.584 1.00 90.25 474 TYR A O 1
ATOM 3843 N N . GLY A 1 475 ? 6.175 29.540 0.475 1.00 88.44 475 GLY A N 1
ATOM 3844 C CA . GLY A 1 475 ? 6.727 30.391 -0.582 1.00 88.44 475 GLY A CA 1
ATOM 3845 C C . GLY A 1 475 ? 8.196 30.086 -0.874 1.00 88.44 475 GLY A C 1
ATOM 3846 O O . GLY A 1 475 ? 8.574 29.920 -2.033 1.00 88.44 475 GLY A O 1
ATOM 3847 N N . LEU A 1 476 ? 9.024 29.936 0.164 1.00 86.25 476 LEU A N 1
ATOM 3848 C CA . LEU A 1 476 ? 10.426 29.572 -0.015 1.00 86.25 476 LEU A CA 1
ATOM 3849 C C . LEU A 1 476 ? 10.620 28.111 -0.426 1.00 86.25 476 LEU A C 1
ATOM 3851 O O . LEU A 1 476 ? 11.474 27.843 -1.268 1.00 86.25 476 LEU A O 1
ATOM 3855 N N . SER A 1 477 ? 9.839 27.171 0.118 1.00 83.12 477 SER A N 1
ATOM 3856 C CA . SER A 1 477 ? 9.944 25.750 -0.244 1.00 83.12 477 SER A CA 1
ATOM 3857 C C . SER A 1 477 ? 9.734 25.496 -1.740 1.00 83.12 477 SER A C 1
ATOM 3859 O O . SER A 1 477 ? 10.388 24.616 -2.289 1.00 83.12 477 SER A O 1
ATOM 3861 N N . VAL A 1 478 ? 8.868 26.269 -2.406 1.00 83.44 478 VAL A N 1
ATOM 3862 C CA . VAL A 1 478 ? 8.692 26.207 -3.871 1.00 83.44 478 VAL A CA 1
ATOM 3863 C C . VAL A 1 478 ? 9.815 26.940 -4.605 1.00 83.44 478 VAL A C 1
ATOM 3865 O O . VAL A 1 478 ? 10.308 26.474 -5.625 1.00 83.44 478 VAL A O 1
ATOM 3868 N N . TRP A 1 479 ? 10.258 28.075 -4.074 1.00 86.25 479 TRP A N 1
ATOM 3869 C CA . TRP A 1 479 ? 11.262 28.919 -4.716 1.00 86.25 479 TRP A CA 1
ATOM 3870 C C . TRP A 1 479 ? 12.664 28.298 -4.774 1.00 86.25 479 TRP A C 1
ATOM 3872 O O . TRP A 1 479 ? 13.374 28.477 -5.763 1.00 86.25 479 TRP A O 1
ATOM 3882 N N . PHE A 1 480 ? 13.088 27.575 -3.731 1.00 79.81 480 PHE A N 1
ATOM 3883 C CA . PHE A 1 480 ? 14.457 27.050 -3.647 1.00 79.81 480 PHE A CA 1
ATOM 3884 C C . PHE A 1 480 ? 14.843 26.094 -4.776 1.00 79.81 480 PHE A C 1
ATOM 3886 O O . PHE A 1 480 ? 15.883 26.334 -5.399 1.00 79.81 480 PHE A O 1
ATOM 3893 N N . PRO A 1 481 ? 14.079 25.021 -5.052 1.00 76.75 481 PRO A N 1
ATOM 3894 C CA . PRO A 1 481 ? 14.482 24.056 -6.067 1.00 76.75 481 PRO A CA 1
ATOM 3895 C C . PRO A 1 481 ? 14.474 24.681 -7.463 1.00 76.75 481 PRO A C 1
ATOM 3897 O O . PRO A 1 481 ? 15.387 24.435 -8.251 1.00 76.75 481 PRO A O 1
ATOM 3900 N N . ASP A 1 482 ? 13.513 25.565 -7.731 1.00 77.31 482 ASP A N 1
ATOM 3901 C CA . ASP A 1 482 ? 13.388 26.263 -9.010 1.00 77.31 482 ASP A CA 1
ATOM 3902 C C . ASP A 1 482 ? 14.540 27.251 -9.252 1.00 77.31 482 ASP A C 1
ATOM 3904 O O . ASP A 1 482 ? 15.056 27.353 -10.366 1.00 77.31 482 ASP A O 1
ATOM 3908 N N . VAL A 1 483 ? 15.017 27.942 -8.212 1.00 78.94 483 VAL A N 1
ATOM 3909 C CA . VAL A 1 483 ? 16.185 28.830 -8.324 1.00 78.94 483 VAL A CA 1
ATOM 3910 C C . VAL A 1 483 ? 17.487 28.065 -8.470 1.00 78.94 483 VAL A C 1
ATOM 3912 O O . VAL A 1 483 ? 18.346 28.498 -9.233 1.00 78.94 483 VAL A O 1
ATOM 3915 N N . ILE A 1 484 ? 17.654 26.943 -7.770 1.00 74.12 484 ILE A N 1
ATOM 3916 C CA . ILE A 1 484 ? 18.838 26.092 -7.948 1.00 74.12 484 ILE A CA 1
ATOM 3917 C C . ILE A 1 484 ? 18.869 25.552 -9.377 1.00 74.12 484 ILE A C 1
ATOM 3919 O O . ILE A 1 484 ? 19.897 25.670 -10.039 1.00 74.12 484 ILE A O 1
ATOM 3923 N N . LYS A 1 485 ? 17.727 25.083 -9.894 1.00 74.06 485 LYS A N 1
ATOM 3924 C CA . LYS A 1 485 ? 17.593 24.666 -11.293 1.00 74.06 485 LYS A CA 1
ATOM 3925 C C . LYS A 1 485 ? 17.971 25.789 -12.262 1.00 74.06 485 LYS A C 1
ATOM 3927 O O . LYS A 1 485 ? 18.734 25.554 -13.195 1.00 74.06 485 LYS A O 1
ATOM 3932 N N . HIS A 1 486 ? 17.482 27.008 -12.033 1.00 74.44 486 HIS A N 1
ATOM 3933 C CA . HIS A 1 486 ? 17.824 28.161 -12.869 1.00 74.44 486 HIS A CA 1
ATOM 3934 C C . HIS A 1 486 ? 19.321 28.499 -12.811 1.00 74.44 486 HIS A C 1
ATOM 3936 O O . HIS A 1 486 ? 19.933 28.760 -13.839 1.00 74.44 486 HIS A O 1
ATOM 3942 N N . LEU A 1 487 ? 19.936 28.462 -11.626 1.00 71.38 487 LEU A N 1
ATOM 3943 C CA . LEU A 1 487 ? 21.362 28.757 -11.469 1.00 71.38 487 LEU A CA 1
ATOM 3944 C C . LEU A 1 487 ? 22.257 27.712 -12.116 1.00 71.38 487 LEU A C 1
ATOM 3946 O O . LEU A 1 487 ? 23.263 28.072 -12.715 1.00 71.38 487 LEU A O 1
ATOM 3950 N N . GLN A 1 488 ? 21.879 26.442 -12.026 1.00 69.12 488 GLN A N 1
ATOM 3951 C CA . GLN A 1 488 ? 22.586 25.364 -12.705 1.00 69.12 488 GLN A CA 1
ATOM 3952 C C . GLN A 1 488 ? 22.450 25.488 -14.224 1.00 69.12 488 GLN A C 1
ATOM 3954 O O . GLN A 1 488 ? 23.427 25.277 -14.937 1.00 69.12 488 GLN A O 1
ATOM 3959 N N . ALA A 1 489 ? 21.276 25.891 -14.722 1.00 68.38 489 ALA A N 1
ATOM 3960 C CA . ALA A 1 489 ? 21.071 26.169 -16.141 1.00 68.38 489 ALA A CA 1
ATOM 3961 C C . ALA A 1 489 ? 21.918 27.360 -16.627 1.00 68.38 489 ALA A C 1
ATOM 3963 O O . ALA A 1 489 ? 22.546 27.268 -17.681 1.00 68.38 489 ALA A O 1
ATOM 3964 N N . ASP A 1 490 ? 22.001 28.441 -15.845 1.00 70.31 490 ASP A N 1
ATOM 3965 C CA . ASP A 1 490 ? 22.844 29.604 -16.152 1.00 70.31 490 ASP A CA 1
ATOM 3966 C C . ASP A 1 490 ? 24.340 29.263 -16.085 1.00 70.31 490 ASP A C 1
ATOM 3968 O O . ASP A 1 490 ? 25.114 29.673 -16.949 1.00 70.31 490 ASP A O 1
ATOM 3972 N N . GLU A 1 491 ? 24.771 28.499 -15.077 1.00 67.75 491 GLU A N 1
ATOM 3973 C CA . GLU A 1 491 ? 26.162 28.068 -14.940 1.00 67.75 491 GLU A CA 1
ATOM 3974 C C . GLU A 1 491 ? 26.556 27.128 -16.081 1.00 67.75 491 GLU A C 1
ATOM 3976 O O . GLU A 1 491 ? 27.624 27.300 -16.678 1.00 67.75 491 GLU A O 1
ATOM 3981 N N . TYR A 1 492 ? 25.673 26.197 -16.443 1.00 64.00 492 TYR A N 1
ATOM 3982 C CA . TYR A 1 492 ? 25.825 25.372 -17.632 1.00 64.00 492 TYR A CA 1
ATOM 3983 C C . TYR A 1 492 ? 25.946 26.260 -18.876 1.00 64.00 492 TYR A C 1
ATOM 3985 O O . TYR A 1 492 ? 26.968 26.206 -19.552 1.00 64.00 492 TYR A O 1
ATOM 3993 N N . ALA A 1 493 ? 25.017 27.186 -19.123 1.00 63.72 493 ALA A N 1
ATOM 3994 C CA . ALA A 1 493 ? 25.096 28.108 -20.259 1.00 63.72 493 ALA A CA 1
ATOM 3995 C C . ALA A 1 493 ? 26.366 28.991 -20.255 1.00 63.72 493 ALA A C 1
ATOM 3997 O O . ALA A 1 493 ? 26.898 29.324 -21.313 1.00 63.72 493 ALA A O 1
ATOM 3998 N N . SER A 1 494 ? 26.903 29.350 -19.086 1.00 65.56 494 SER A N 1
ATOM 3999 C CA . SER A 1 494 ? 28.126 30.160 -18.972 1.00 65.56 494 SER A CA 1
ATOM 4000 C C . SER A 1 494 ? 29.407 29.396 -19.325 1.00 65.56 494 SER A C 1
ATOM 4002 O O . SER A 1 494 ? 30.390 29.994 -19.761 1.00 65.56 494 SER A O 1
ATOM 4004 N N . ARG A 1 495 ? 29.401 28.066 -19.168 1.00 65.69 495 ARG A N 1
ATOM 4005 C CA . ARG A 1 495 ? 30.532 27.184 -19.496 1.00 65.69 495 ARG A CA 1
ATOM 4006 C C . ARG A 1 495 ? 30.583 26.820 -20.988 1.00 65.69 495 ARG A C 1
ATOM 4008 O O . ARG A 1 495 ? 31.450 26.035 -21.380 1.00 65.69 495 ARG A O 1
ATOM 4015 N N . VAL A 1 496 ? 29.679 27.379 -21.804 1.00 60.84 496 VAL A N 1
ATOM 4016 C CA . VAL A 1 496 ? 29.600 27.128 -23.247 1.00 60.84 496 VAL A CA 1
ATOM 4017 C C . VAL A 1 496 ? 30.885 27.591 -23.933 1.00 60.84 496 VAL A C 1
ATOM 4019 O O . VAL A 1 496 ? 31.216 28.777 -23.927 1.00 60.84 496 VAL A O 1
ATOM 4022 N N . LYS A 1 497 ? 31.598 26.672 -24.591 1.00 59.22 497 LYS A N 1
ATOM 4023 C CA . LYS A 1 497 ? 32.783 27.008 -25.401 1.00 59.22 497 LYS A CA 1
ATOM 4024 C C . LYS A 1 497 ? 32.402 27.183 -26.868 1.00 59.22 497 LYS A C 1
ATOM 4026 O O . LYS A 1 497 ? 31.928 26.237 -27.492 1.00 59.22 497 LYS A O 1
ATOM 4031 N N . ILE A 1 498 ? 32.618 28.374 -27.427 1.00 60.28 498 ILE A N 1
ATOM 4032 C CA . ILE A 1 498 ? 32.299 28.670 -28.831 1.00 60.28 498 ILE A CA 1
ATOM 4033 C C . ILE A 1 498 ? 33.548 28.478 -29.703 1.00 60.28 498 ILE A C 1
ATOM 4035 O O . ILE A 1 498 ? 34.532 29.190 -29.512 1.00 60.28 498 ILE A O 1
ATOM 4039 N N . HIS A 1 499 ? 33.494 27.562 -30.667 1.00 57.62 499 HIS A N 1
ATOM 4040 C CA . HIS A 1 499 ? 34.563 27.291 -31.637 1.00 57.62 499 HIS A CA 1
ATOM 4041 C C . HIS A 1 499 ? 34.075 27.675 -33.041 1.00 57.62 499 HIS A C 1
ATOM 4043 O O . HIS A 1 499 ? 32.925 27.414 -33.384 1.00 57.62 499 HIS A O 1
ATOM 4049 N N . ASN A 1 500 ? 34.902 28.332 -33.858 1.00 53.97 500 ASN A N 1
ATOM 4050 C CA . ASN A 1 500 ? 34.481 28.842 -35.169 1.00 53.97 500 ASN A CA 1
ATOM 4051 C C . ASN A 1 500 ? 35.418 28.346 -36.286 1.00 53.97 500 ASN A C 1
ATOM 4053 O O . ASN A 1 500 ? 36.631 28.447 -36.137 1.00 53.97 500 ASN A O 1
ATOM 4057 N N . ASN A 1 501 ? 34.857 27.924 -37.428 1.00 55.34 501 ASN A N 1
ATOM 4058 C CA . ASN A 1 501 ? 35.565 27.479 -38.644 1.00 55.34 501 ASN A CA 1
ATOM 4059 C C . ASN A 1 501 ? 36.467 26.233 -38.464 1.00 55.34 501 ASN A C 1
ATOM 4061 O O . ASN A 1 501 ? 37.578 26.193 -38.995 1.00 55.34 501 ASN A O 1
ATOM 4065 N N . GLU A 1 502 ? 36.013 25.211 -37.737 1.00 50.25 502 GLU A N 1
ATOM 4066 C CA . GLU A 1 502 ? 36.795 23.983 -37.517 1.00 50.25 502 GLU A CA 1
ATOM 4067 C C . GLU A 1 502 ? 36.390 22.850 -38.479 1.00 50.25 502 GLU A C 1
ATOM 4069 O O . GLU A 1 502 ? 35.219 22.489 -38.589 1.00 50.25 502 GLU A O 1
ATOM 4074 N N . ARG A 1 503 ? 37.367 22.258 -39.176 1.00 48.09 503 ARG A N 1
ATOM 4075 C CA . ARG A 1 503 ? 37.201 21.036 -39.980 1.00 48.09 503 ARG A CA 1
ATOM 4076 C C . ARG A 1 503 ? 38.076 19.957 -39.360 1.00 48.09 503 ARG A C 1
ATOM 4078 O O . ARG A 1 503 ? 39.297 20.049 -39.445 1.00 48.09 503 ARG A O 1
ATOM 4085 N N . ILE A 1 504 ? 37.461 18.978 -38.707 1.00 51.84 504 ILE A N 1
ATOM 4086 C CA . ILE A 1 504 ? 38.174 17.855 -38.094 1.00 51.84 504 ILE A CA 1
ATOM 4087 C C . ILE A 1 504 ? 37.809 16.592 -38.868 1.00 51.84 504 ILE A C 1
ATOM 4089 O O . ILE A 1 504 ? 36.642 16.223 -38.979 1.00 51.84 504 ILE A O 1
ATOM 4093 N N . GLU A 1 505 ? 38.838 15.947 -39.398 1.00 41.62 505 GLU A N 1
ATOM 4094 C CA . GLU A 1 505 ? 38.800 14.661 -40.090 1.00 41.62 505 GLU A CA 1
ATOM 4095 C C . GLU A 1 505 ? 39.791 13.730 -39.368 1.00 41.62 505 GLU A C 1
ATOM 4097 O O . GLU A 1 505 ? 40.768 14.204 -38.785 1.00 41.62 505 GLU A O 1
ATOM 4102 N N . ASP A 1 506 ? 39.513 12.424 -39.342 1.00 39.12 506 ASP A N 1
ATOM 4103 C CA . ASP A 1 506 ? 40.357 11.390 -38.715 1.00 39.12 506 ASP A CA 1
ATOM 4104 C C . ASP A 1 506 ? 40.668 11.580 -37.213 1.00 39.12 506 ASP A C 1
ATOM 4106 O O . ASP A 1 506 ? 41.738 11.209 -36.725 1.00 39.12 506 ASP A O 1
ATOM 4110 N N . PHE A 1 507 ? 39.718 12.118 -36.439 1.00 42.44 507 PHE A N 1
ATOM 4111 C CA . PHE A 1 507 ? 39.860 12.284 -34.988 1.00 42.44 507 PHE A CA 1
ATOM 4112 C C . PHE A 1 507 ? 38.808 11.488 -34.211 1.00 42.44 507 PHE A C 1
ATOM 4114 O O . PHE A 1 507 ? 37.606 11.639 -34.421 1.00 42.44 507 PHE A O 1
ATOM 4121 N N . THR A 1 508 ? 39.261 10.655 -33.273 1.00 39.94 508 THR A N 1
ATOM 4122 C CA . THR A 1 508 ? 38.379 9.911 -32.364 1.00 39.94 508 THR A CA 1
ATOM 4123 C C . THR A 1 508 ? 38.299 10.641 -31.029 1.00 39.94 508 THR A C 1
ATOM 4125 O O . THR A 1 508 ? 39.277 10.694 -30.284 1.00 39.94 508 THR A O 1
ATOM 4128 N N . PHE A 1 509 ? 37.129 11.196 -30.710 1.00 48.34 509 PHE A N 1
ATOM 4129 C CA . PHE A 1 509 ? 36.882 11.809 -29.408 1.00 48.34 509 PHE A CA 1
ATOM 4130 C C . PHE A 1 509 ? 36.791 10.721 -28.331 1.00 48.34 509 PHE A C 1
ATOM 4132 O O . PHE A 1 509 ? 35.850 9.933 -28.310 1.00 48.34 509 PHE A O 1
ATOM 4139 N N . ASN A 1 510 ? 37.764 10.680 -27.421 1.00 37.41 510 ASN A N 1
ATOM 4140 C CA . ASN A 1 510 ? 37.772 9.790 -26.254 1.00 37.41 510 ASN A CA 1
ATOM 4141 C C . ASN A 1 510 ? 37.220 10.468 -24.980 1.00 37.41 510 ASN A C 1
ATOM 4143 O O . ASN A 1 510 ? 37.466 9.995 -23.872 1.00 37.41 510 ASN A O 1
ATOM 4147 N N . PHE A 1 511 ? 36.490 11.577 -25.135 1.00 45.34 511 PHE A N 1
ATOM 4148 C CA . PHE A 1 511 ? 35.877 12.358 -24.059 1.00 45.34 511 PHE A CA 1
ATOM 4149 C C . PHE A 1 511 ? 34.500 12.898 -24.480 1.00 45.34 511 PHE A C 1
ATOM 4151 O O . PHE A 1 511 ? 34.197 13.000 -25.670 1.00 45.34 511 PHE A O 1
ATOM 4158 N N . THR A 1 512 ? 33.663 13.250 -23.504 1.00 40.28 512 THR A N 1
ATOM 4159 C CA . THR A 1 512 ? 32.322 13.811 -23.718 1.00 40.28 512 THR A CA 1
ATOM 4160 C C . THR A 1 512 ? 32.383 15.253 -24.237 1.00 40.28 512 THR A C 1
ATOM 4162 O O . THR A 1 512 ? 33.042 16.117 -23.659 1.00 40.28 512 THR A O 1
ATOM 4165 N N . LEU A 1 513 ? 31.678 15.524 -25.340 1.00 51.12 513 LEU A N 1
ATOM 4166 C CA . LEU A 1 513 ? 31.555 16.848 -25.967 1.00 51.12 513 LEU A CA 1
ATOM 4167 C C . LEU A 1 513 ? 30.382 17.640 -25.369 1.00 51.12 513 LEU A C 1
ATOM 4169 O O . LEU A 1 513 ? 29.451 18.030 -26.069 1.00 51.12 513 LEU A O 1
ATOM 4173 N N . GLU A 1 514 ? 30.404 17.857 -24.058 1.00 47.66 514 GLU A N 1
ATOM 4174 C CA . GLU A 1 514 ? 29.374 18.648 -23.383 1.00 47.66 514 GLU A CA 1
ATOM 4175 C C . GLU A 1 514 ? 29.620 20.150 -23.581 1.00 47.66 514 GLU A C 1
ATOM 4177 O O . GLU A 1 514 ? 30.747 20.640 -23.448 1.00 47.66 514 GLU A O 1
ATOM 4182 N N . ASN A 1 515 ? 28.539 20.889 -23.853 1.00 49.16 515 ASN A N 1
ATOM 4183 C CA . ASN A 1 515 ? 28.489 22.343 -23.729 1.00 49.16 515 ASN A CA 1
ATOM 4184 C C . ASN A 1 515 ? 29.446 23.138 -24.650 1.00 49.16 515 ASN A C 1
ATOM 4186 O O . ASN A 1 515 ? 30.188 24.024 -24.216 1.00 49.16 515 ASN A O 1
ATOM 4190 N N . GLN A 1 516 ? 29.445 22.829 -25.950 1.00 54.75 516 GLN A N 1
ATOM 4191 C CA . GLN A 1 516 ? 30.233 23.549 -26.958 1.00 54.75 516 GLN A CA 1
ATOM 4192 C C . GLN A 1 516 ? 29.356 23.980 -28.139 1.00 54.75 516 GLN A C 1
ATOM 4194 O O . GLN A 1 516 ? 28.518 23.212 -28.602 1.00 54.75 516 GLN A O 1
ATOM 4199 N N . ILE A 1 517 ? 29.562 25.195 -28.655 1.00 48.59 517 ILE A N 1
ATOM 4200 C CA . ILE A 1 517 ? 28.871 25.719 -29.842 1.00 48.59 517 ILE A CA 1
ATOM 4201 C C . ILE A 1 517 ? 29.894 25.895 -30.960 1.00 48.59 517 ILE A C 1
ATOM 4203 O O . ILE A 1 517 ? 30.751 26.770 -30.893 1.00 48.59 517 ILE A O 1
ATOM 4207 N N . HIS A 1 518 ? 29.785 25.088 -32.009 1.00 52.59 518 HIS A N 1
ATOM 4208 C CA . HIS A 1 518 ? 30.678 25.126 -33.167 1.00 52.59 518 HIS A CA 1
ATOM 4209 C C . HIS A 1 518 ? 29.998 25.878 -34.323 1.00 52.59 518 HIS A C 1
ATOM 4211 O O . HIS A 1 518 ? 28.972 25.420 -34.819 1.00 52.59 518 HIS A O 1
ATOM 4217 N N . ARG A 1 519 ? 30.504 27.045 -34.753 1.00 41.03 519 ARG A N 1
ATOM 4218 C CA . ARG A 1 519 ? 29.949 27.804 -35.898 1.00 41.03 519 ARG A CA 1
ATOM 4219 C C . ARG A 1 519 ? 30.836 27.629 -37.130 1.00 41.03 519 ARG A C 1
ATOM 4221 O O . ARG A 1 519 ? 32.048 27.777 -37.031 1.00 41.03 519 ARG A O 1
ATOM 4228 N N . ASN A 1 520 ? 30.247 27.351 -38.296 1.00 38.38 520 ASN A N 1
ATOM 4229 C CA . ASN A 1 520 ? 30.965 27.069 -39.555 1.00 38.38 520 ASN A CA 1
ATOM 4230 C C . ASN A 1 520 ? 31.977 25.905 -39.468 1.00 38.38 520 ASN A C 1
ATOM 4232 O O . ASN A 1 520 ? 32.965 25.887 -40.200 1.00 38.38 520 ASN A O 1
ATOM 4236 N N . GLY A 1 521 ? 31.757 24.957 -38.555 1.00 45.00 521 GLY A N 1
ATOM 4237 C CA . GLY A 1 521 ? 32.514 23.710 -38.477 1.00 45.00 521 GLY A CA 1
ATOM 4238 C C . GLY A 1 521 ? 31.662 22.511 -38.887 1.00 45.00 521 GLY A C 1
ATOM 4239 O O . GLY A 1 521 ? 30.436 22.572 -38.803 1.00 45.00 521 GLY A O 1
ATOM 4240 N N . ALA A 1 522 ? 32.294 21.432 -39.347 1.00 41.09 522 ALA A N 1
ATOM 4241 C CA . ALA A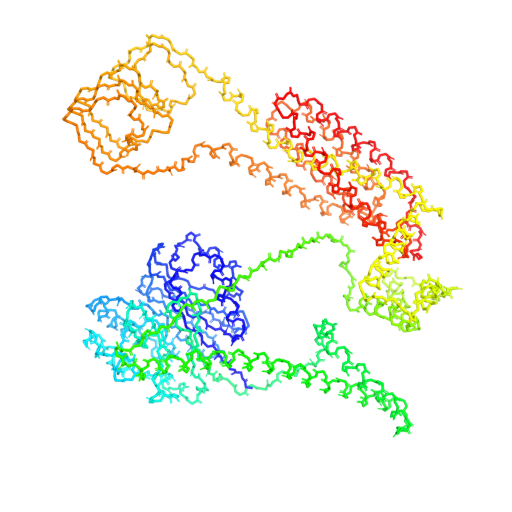 1 522 ? 31.608 20.222 -39.810 1.00 41.09 522 ALA A CA 1
ATOM 4242 C C . ALA A 1 522 ? 31.731 19.091 -38.771 1.00 41.09 522 ALA A C 1
ATOM 4244 O O . ALA A 1 522 ? 32.787 18.472 -38.675 1.00 41.09 522 ALA A O 1
ATOM 4245 N N . PHE A 1 523 ? 30.661 18.837 -37.994 1.00 46.94 523 PHE A N 1
ATOM 4246 C CA . PHE A 1 523 ? 30.614 17.838 -36.906 1.00 46.94 523 PHE A CA 1
ATOM 4247 C C . PHE A 1 523 ? 29.215 17.250 -36.662 1.00 46.94 523 PHE A C 1
ATOM 4249 O O . PHE A 1 523 ? 28.207 17.899 -36.935 1.00 46.94 523 PHE A O 1
ATOM 4256 N N . PHE A 1 524 ? 29.158 16.044 -36.077 1.00 49.91 524 PHE A N 1
ATOM 4257 C CA . PHE A 1 524 ? 27.947 15.234 -35.868 1.00 49.91 524 PHE A CA 1
ATOM 4258 C C . PHE A 1 524 ? 27.638 14.929 -34.384 1.00 49.91 524 PHE A C 1
ATOM 4260 O O . PHE A 1 524 ? 28.258 14.027 -33.826 1.00 49.91 524 PHE A O 1
ATOM 4267 N N . LYS A 1 525 ? 26.658 15.636 -33.774 1.00 41.28 525 LYS A N 1
ATOM 4268 C CA . LYS A 1 525 ? 25.657 15.175 -32.754 1.00 41.28 525 LYS A CA 1
ATOM 4269 C C . LYS A 1 525 ? 24.865 16.352 -32.130 1.00 41.28 525 LYS A C 1
ATOM 4271 O O . LYS A 1 525 ? 25.469 17.359 -31.787 1.00 41.28 525 LYS A O 1
ATOM 4276 N N . ALA A 1 526 ? 23.537 16.215 -31.970 1.00 48.62 526 ALA A N 1
ATOM 4277 C CA . ALA A 1 526 ? 22.579 17.281 -31.578 1.00 48.62 526 ALA A CA 1
ATOM 4278 C C . ALA A 1 526 ? 22.493 18.451 -32.580 1.00 48.62 526 ALA A C 1
ATOM 4280 O O . ALA A 1 526 ? 22.373 19.620 -32.221 1.00 48.62 526 ALA A O 1
ATOM 4281 N N . VAL A 1 527 ? 22.588 18.120 -33.868 1.00 51.75 527 VAL A N 1
ATOM 4282 C CA . VAL A 1 527 ? 22.792 19.077 -34.960 1.00 51.75 527 VAL A CA 1
ATOM 4283 C C . VAL A 1 527 ? 21.560 19.126 -35.855 1.00 51.75 527 VAL A C 1
ATOM 4285 O O . VAL A 1 527 ? 20.964 18.093 -36.172 1.00 51.75 527 VAL A O 1
ATOM 4288 N N . LYS A 1 528 ? 21.184 20.337 -36.277 1.00 55.94 528 LYS A N 1
ATOM 4289 C CA . LYS A 1 528 ? 20.256 20.534 -37.388 1.00 55.94 528 LYS A CA 1
ATOM 4290 C C . LYS A 1 528 ? 21.050 20.660 -38.686 1.00 55.94 528 LYS A C 1
ATOM 4292 O O . LYS A 1 528 ? 21.659 21.697 -38.931 1.00 55.94 528 LYS A O 1
ATOM 4297 N N . PHE A 1 529 ? 21.056 19.610 -39.496 1.00 63.12 529 PHE A N 1
ATOM 4298 C CA . PHE A 1 529 ? 21.674 19.620 -40.818 1.00 63.12 529 PHE A CA 1
ATOM 4299 C C . PHE A 1 529 ? 20.725 20.314 -41.790 1.00 63.12 529 PHE A C 1
ATOM 4301 O O . PHE A 1 529 ? 19.572 19.911 -41.893 1.00 63.12 529 PHE A O 1
ATOM 4308 N N . ILE A 1 530 ? 21.180 21.371 -42.465 1.00 59.97 530 ILE A N 1
ATOM 4309 C CA . ILE A 1 530 ? 20.408 22.070 -43.500 1.00 59.97 530 ILE A CA 1
ATOM 4310 C C . ILE A 1 530 ? 21.223 22.047 -44.793 1.00 59.97 530 ILE A C 1
ATOM 4312 O O . ILE A 1 530 ? 22.434 22.254 -44.735 1.00 59.97 530 ILE A O 1
ATOM 4316 N N . ASP A 1 531 ? 20.599 21.746 -45.933 1.00 63.59 531 ASP A N 1
ATOM 4317 C CA . ASP A 1 531 ? 21.242 21.771 -47.262 1.00 63.59 531 ASP A CA 1
ATOM 4318 C C . ASP A 1 531 ? 22.519 20.907 -47.359 1.00 63.59 531 ASP A C 1
ATOM 4320 O O . ASP A 1 531 ? 23.497 21.263 -48.014 1.00 63.59 531 ASP A O 1
ATOM 4324 N N . SER A 1 532 ? 22.538 19.768 -46.661 1.00 57.16 532 SER A N 1
ATOM 4325 C CA . SER A 1 532 ? 23.731 18.915 -46.520 1.00 57.16 532 SER A CA 1
ATOM 4326 C C . SER A 1 532 ? 23.578 17.570 -47.238 1.00 57.16 532 SER A C 1
ATOM 4328 O O . SER A 1 532 ? 22.505 16.967 -47.203 1.00 57.16 532 SER A O 1
ATOM 4330 N N . SER A 1 533 ? 24.649 17.069 -47.861 1.00 59.41 533 SER A N 1
ATOM 4331 C CA . SER A 1 533 ? 24.655 15.788 -48.583 1.00 59.41 533 SER A CA 1
ATOM 4332 C C . SER A 1 533 ? 25.480 14.711 -47.875 1.00 59.41 533 SER A C 1
ATOM 4334 O O . SER A 1 533 ? 26.634 14.945 -47.521 1.00 59.41 533 SER A O 1
ATOM 4336 N N . PHE A 1 534 ? 24.904 13.521 -47.742 1.00 69.69 534 PHE A N 1
ATOM 4337 C CA . PHE A 1 534 ? 25.472 12.335 -47.110 1.00 69.69 534 PHE A CA 1
ATOM 4338 C C . PHE A 1 534 ? 25.598 11.234 -48.150 1.00 69.69 534 PHE A C 1
ATOM 4340 O O . PHE A 1 534 ? 24.594 10.844 -48.736 1.00 69.69 534 PHE A O 1
ATOM 4347 N N . ILE A 1 535 ? 26.809 10.748 -48.410 1.00 69.12 535 ILE A N 1
ATOM 4348 C CA . ILE A 1 535 ? 27.058 9.756 -49.461 1.00 69.12 535 ILE A CA 1
ATOM 4349 C C . ILE A 1 535 ? 27.887 8.627 -48.856 1.00 69.12 535 ILE A C 1
ATOM 4351 O O . ILE A 1 535 ? 28.950 8.889 -48.295 1.00 69.12 535 ILE A O 1
ATOM 4355 N N . ASN A 1 536 ? 27.408 7.387 -48.976 1.00 68.50 536 ASN A N 1
ATOM 4356 C CA . ASN A 1 536 ? 28.095 6.184 -48.496 1.00 68.50 536 ASN A CA 1
ATOM 4357 C C . ASN A 1 536 ? 28.443 6.222 -46.992 1.00 68.50 536 ASN A C 1
ATOM 4359 O O . ASN A 1 536 ? 29.554 5.887 -46.580 1.00 68.50 536 ASN A O 1
ATOM 4363 N N . CYS A 1 537 ? 27.508 6.699 -46.166 1.00 63.22 537 CYS A N 1
ATOM 4364 C CA . CYS A 1 537 ? 27.687 6.826 -44.719 1.00 63.22 537 CYS A CA 1
ATOM 4365 C C . CYS A 1 537 ? 27.067 5.636 -43.968 1.00 63.22 537 CYS A C 1
ATOM 4367 O O . CYS A 1 537 ? 26.008 5.141 -44.351 1.00 63.22 537 CYS A O 1
ATOM 4369 N N . TYR A 1 538 ? 27.695 5.206 -42.871 1.00 69.88 538 TYR A N 1
ATOM 4370 C CA . TYR A 1 538 ? 27.196 4.131 -42.005 1.00 69.88 538 TYR A CA 1
ATOM 4371 C C . TYR A 1 538 ? 26.855 4.692 -40.619 1.00 69.88 538 TYR A C 1
ATOM 4373 O O . TYR A 1 538 ? 27.721 5.237 -39.937 1.00 69.88 538 TYR A O 1
ATOM 4381 N N . PHE A 1 539 ? 25.592 4.579 -40.213 1.00 73.62 539 PHE A N 1
ATOM 4382 C CA . PHE A 1 539 ? 25.064 5.078 -38.946 1.00 73.62 539 PHE A CA 1
ATOM 4383 C C . PHE A 1 539 ? 24.663 3.898 -38.057 1.00 73.62 539 PHE A C 1
ATOM 4385 O O . PHE A 1 539 ? 23.680 3.222 -38.346 1.00 73.62 539 PHE A O 1
ATOM 4392 N N . GLU A 1 540 ? 25.392 3.669 -36.965 1.00 71.50 540 GLU A N 1
ATOM 4393 C CA . GLU A 1 540 ? 25.164 2.561 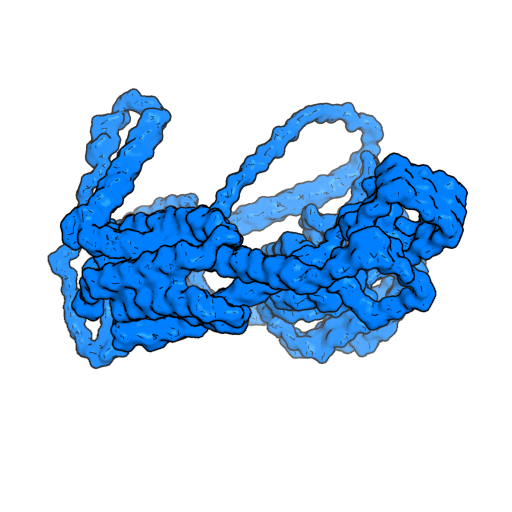-36.028 1.00 71.50 540 GLU A CA 1
ATOM 4394 C C . GLU A 1 540 ? 24.923 3.085 -34.607 1.00 71.50 540 GLU A C 1
ATOM 4396 O O . GLU A 1 540 ? 25.636 3.979 -34.151 1.00 71.50 540 GLU A O 1
ATOM 4401 N N . ASP A 1 541 ? 23.903 2.561 -33.920 1.00 64.00 541 ASP A N 1
ATOM 4402 C CA . ASP A 1 541 ? 23.584 2.875 -32.515 1.00 64.00 541 ASP A CA 1
ATOM 4403 C C . ASP A 1 541 ? 23.401 4.378 -32.212 1.00 64.00 541 ASP A C 1
ATOM 4405 O O . ASP A 1 541 ? 23.696 4.874 -31.122 1.00 64.00 541 ASP A O 1
ATOM 4409 N N . VAL A 1 542 ? 22.875 5.136 -33.176 1.00 63.44 542 VAL A N 1
ATOM 4410 C CA . VAL A 1 542 ? 22.702 6.591 -33.049 1.00 63.44 542 VAL A CA 1
ATOM 4411 C C . VAL A 1 542 ? 21.385 6.936 -32.346 1.00 63.44 542 VAL A C 1
ATOM 4413 O O . VAL A 1 542 ? 20.313 6.653 -32.872 1.00 63.44 542 VAL A O 1
ATOM 4416 N N . SER A 1 543 ? 21.462 7.601 -31.188 1.00 61.31 543 SER A N 1
ATOM 4417 C CA . SER A 1 543 ? 20.339 8.287 -30.529 1.00 61.31 543 SER A CA 1
ATOM 4418 C C . SER A 1 543 ? 20.491 9.807 -30.664 1.00 61.31 543 SER A C 1
ATOM 4420 O O . SER A 1 543 ? 21.469 10.392 -30.194 1.00 61.31 543 SER A O 1
ATOM 4422 N N . SER A 1 544 ? 19.536 10.446 -31.327 1.00 60.03 544 SER A N 1
ATOM 4423 C CA . SER A 1 544 ? 19.555 11.826 -31.792 1.00 60.03 544 SER A CA 1
ATOM 4424 C C . SER A 1 544 ? 18.433 12.636 -31.137 1.00 60.03 544 SER A C 1
ATOM 4426 O O . SER A 1 544 ? 17.452 13.038 -31.766 1.00 60.03 544 SER A O 1
ATOM 4428 N N . VAL A 1 545 ? 18.579 12.903 -29.840 1.00 52.81 545 VAL A N 1
ATOM 4429 C CA . VAL A 1 545 ? 17.701 13.835 -29.117 1.00 52.81 545 VAL A CA 1
ATOM 4430 C C . VAL A 1 545 ? 17.949 15.244 -29.665 1.00 52.81 545 VAL A C 1
ATOM 4432 O O . VAL A 1 545 ? 19.075 15.739 -29.640 1.00 52.81 545 VAL A O 1
ATOM 4435 N N . GLY A 1 546 ? 16.927 15.869 -30.256 1.00 54.56 546 GLY A N 1
ATOM 4436 C CA . GLY A 1 546 ? 17.000 17.245 -30.771 1.00 54.56 546 GLY A CA 1
ATOM 4437 C C . GLY A 1 546 ? 17.774 17.461 -32.085 1.00 54.56 546 GLY A C 1
ATOM 4438 O O . GLY A 1 546 ? 17.904 18.606 -32.512 1.00 54.56 546 GLY A O 1
ATOM 4439 N N . SER A 1 547 ? 18.269 16.412 -32.759 1.00 64.81 547 SER A N 1
ATOM 4440 C CA . SER A 1 547 ? 18.892 16.554 -34.095 1.00 64.81 547 SER A CA 1
ATOM 4441 C C . SER A 1 547 ? 17.842 16.425 -35.201 1.00 64.81 547 SER A C 1
ATOM 4443 O O . SER A 1 547 ? 16.929 15.610 -35.091 1.00 64.81 547 SER A O 1
ATOM 4445 N N . SER A 1 548 ? 17.972 17.200 -36.279 1.00 69.69 548 SER A N 1
ATOM 4446 C CA . SER A 1 548 ? 17.063 17.134 -37.436 1.00 69.69 548 SER A CA 1
ATOM 4447 C C . SER A 1 548 ? 17.815 17.362 -38.743 1.00 69.69 548 SER A C 1
ATOM 4449 O O . SER A 1 548 ? 18.861 18.000 -38.767 1.00 69.69 548 SER A O 1
ATOM 4451 N N . PHE A 1 549 ? 17.289 16.843 -39.841 1.00 77.00 549 PHE A N 1
ATOM 4452 C CA . PHE A 1 549 ? 17.825 17.029 -41.182 1.00 77.00 549 PHE A CA 1
ATOM 4453 C C . PHE A 1 549 ? 16.766 17.770 -41.997 1.00 77.00 549 PHE A C 1
ATOM 4455 O O . PHE A 1 549 ? 15.610 17.350 -42.046 1.00 77.00 549 PHE A O 1
ATOM 4462 N N . THR A 1 550 ? 17.126 18.901 -42.592 1.00 77.38 550 THR A N 1
ATOM 4463 C CA . THR A 1 550 ? 16.240 19.753 -43.382 1.00 77.38 550 THR A CA 1
ATOM 4464 C C . THR A 1 550 ? 16.854 19.987 -44.758 1.00 77.38 550 THR A C 1
ATOM 4466 O O . THR A 1 550 ? 17.947 20.523 -44.857 1.00 77.38 550 THR A O 1
ATOM 4469 N N . ASN A 1 551 ? 16.163 19.630 -45.838 1.00 78.00 551 ASN A N 1
ATOM 4470 C CA . ASN A 1 551 ? 16.688 19.764 -47.205 1.00 78.00 551 ASN A CA 1
ATOM 4471 C C . ASN A 1 551 ? 18.034 19.038 -47.441 1.00 78.00 551 ASN A C 1
ATOM 4473 O O . ASN A 1 551 ? 18.901 19.509 -48.174 1.00 78.00 551 ASN A O 1
ATOM 4477 N N . CYS A 1 552 ? 18.237 17.891 -46.789 1.00 75.19 552 CYS A N 1
ATOM 4478 C CA . CYS A 1 552 ? 19.436 17.073 -46.951 1.00 75.19 552 CYS A CA 1
ATOM 4479 C C . CYS A 1 552 ? 19.272 16.032 -48.069 1.00 75.19 552 CYS A C 1
ATOM 4481 O O . CYS A 1 552 ? 18.161 15.612 -48.374 1.00 75.19 552 CYS A O 1
ATOM 4483 N N . THR A 1 553 ? 20.375 15.577 -48.668 1.00 78.56 553 THR A N 1
ATOM 4484 C CA . THR A 1 553 ? 20.370 14.483 -49.662 1.00 78.56 553 THR A CA 1
ATOM 4485 C C . THR A 1 553 ? 21.215 13.321 -49.158 1.00 78.56 553 THR A C 1
ATOM 4487 O O . THR A 1 553 ? 22.413 13.487 -48.967 1.00 78.56 553 THR A O 1
ATOM 4490 N N . ILE A 1 554 ? 20.610 12.160 -48.922 1.00 82.31 554 ILE A N 1
ATOM 4491 C CA . ILE A 1 554 ? 21.259 10.967 -48.367 1.00 82.31 554 ILE A CA 1
ATOM 4492 C C . ILE A 1 554 ? 21.298 9.881 -49.446 1.00 82.31 554 ILE A C 1
ATOM 4494 O O . ILE A 1 554 ? 20.252 9.474 -49.940 1.00 82.31 554 ILE A O 1
ATOM 4498 N N . VAL A 1 555 ? 22.488 9.422 -49.827 1.00 82.00 555 VAL A N 1
ATOM 4499 C CA . VAL A 1 555 ? 22.723 8.482 -50.933 1.00 82.00 555 VAL A CA 1
ATOM 4500 C C . VAL A 1 555 ? 23.565 7.303 -50.446 1.00 82.00 555 VAL A C 1
ATOM 4502 O O . VAL A 1 555 ? 24.550 7.502 -49.731 1.00 82.00 555 VAL A O 1
ATOM 4505 N N . ASP A 1 556 ? 23.183 6.081 -50.822 1.00 81.62 556 ASP A N 1
ATOM 4506 C CA . ASP A 1 556 ? 23.934 4.840 -50.558 1.00 81.62 556 ASP A CA 1
ATOM 4507 C C . ASP A 1 556 ? 24.351 4.653 -49.084 1.00 81.62 556 ASP A C 1
ATOM 4509 O O . ASP A 1 556 ? 25.426 4.141 -48.787 1.00 81.62 556 ASP A O 1
ATOM 4513 N N . SER A 1 557 ? 23.536 5.119 -48.135 1.00 80.56 557 SER A N 1
ATOM 4514 C CA . SER A 1 557 ? 23.876 5.118 -46.706 1.00 80.56 557 SER A CA 1
ATOM 4515 C C . SER A 1 557 ? 23.125 4.026 -45.935 1.00 80.56 557 SER A C 1
ATOM 4517 O O . SER A 1 557 ? 22.010 3.641 -46.290 1.00 80.56 557 SER A O 1
ATOM 4519 N N . PHE A 1 558 ? 23.724 3.515 -44.862 1.00 82.38 558 PHE A N 1
ATOM 4520 C CA . PHE A 1 558 ? 23.179 2.414 -44.066 1.00 82.38 558 PHE A CA 1
ATOM 4521 C C . PHE A 1 558 ? 22.904 2.862 -42.631 1.00 82.38 558 PHE A C 1
ATOM 4523 O O . PHE A 1 558 ? 23.773 3.449 -41.992 1.00 82.38 558 PHE A O 1
ATOM 4530 N N . PHE A 1 559 ? 21.714 2.565 -42.112 1.00 84.81 559 PHE A N 1
ATOM 4531 C CA . PHE A 1 559 ? 21.284 2.920 -40.761 1.00 84.81 559 PHE A CA 1
ATOM 4532 C C . PHE A 1 559 ? 20.935 1.655 -39.972 1.00 84.81 559 PHE A C 1
ATOM 4534 O O . PHE A 1 559 ? 20.064 0.889 -40.384 1.00 84.81 559 PHE A O 1
ATOM 4541 N N . TYR A 1 560 ? 21.583 1.447 -38.828 1.00 76.88 560 TYR A N 1
ATOM 4542 C CA . TYR A 1 560 ? 21.411 0.285 -37.960 1.00 76.88 560 TYR A CA 1
ATOM 4543 C C . TYR A 1 560 ? 21.196 0.710 -36.502 1.00 76.88 560 TYR A C 1
ATOM 4545 O O . TYR A 1 560 ? 22.032 1.396 -35.919 1.00 76.88 560 TYR A O 1
ATOM 4553 N N . ASN A 1 561 ? 20.076 0.304 -35.899 1.00 76.56 561 ASN A N 1
ATOM 4554 C CA . ASN A 1 561 ? 19.734 0.599 -34.497 1.00 76.56 561 ASN A CA 1
ATOM 4555 C C . ASN A 1 561 ? 19.748 2.101 -34.125 1.00 76.56 561 ASN A C 1
ATOM 4557 O O . ASN A 1 561 ? 20.107 2.493 -33.006 1.00 76.56 561 ASN A O 1
ATOM 4561 N N . THR A 1 562 ? 19.361 2.953 -35.076 1.00 76.31 562 THR A N 1
ATOM 4562 C CA . THR A 1 562 ? 19.274 4.410 -34.907 1.00 76.31 562 THR A CA 1
ATOM 4563 C C . THR A 1 562 ? 17.867 4.846 -34.491 1.00 76.31 562 THR A C 1
ATOM 4565 O O . THR A 1 562 ? 16.944 4.043 -34.533 1.00 76.31 562 THR A O 1
ATOM 4568 N N . ASP A 1 563 ? 17.690 6.094 -34.057 1.00 72.69 563 ASP A N 1
ATOM 4569 C CA . ASP A 1 563 ? 16.387 6.734 -33.784 1.00 72.69 563 ASP A CA 1
ATOM 4570 C C . ASP A 1 563 ? 16.036 7.824 -34.822 1.00 72.69 563 ASP A C 1
ATOM 4572 O O . ASP A 1 563 ? 15.305 8.778 -34.531 1.00 72.69 563 ASP A O 1
ATOM 4576 N N . ILE A 1 564 ? 16.646 7.738 -36.008 1.00 78.25 564 ILE A N 1
ATOM 4577 C CA . ILE A 1 564 ? 16.449 8.672 -37.118 1.00 78.25 564 ILE A CA 1
ATOM 4578 C C . ILE A 1 564 ? 15.306 8.123 -37.968 1.00 78.25 564 ILE A C 1
ATOM 4580 O O . ILE A 1 564 ? 15.454 7.109 -38.653 1.00 78.25 564 ILE A O 1
ATOM 4584 N N . ASP A 1 565 ? 14.161 8.789 -37.900 1.00 74.06 565 ASP A N 1
ATOM 4585 C CA . ASP A 1 565 ? 12.955 8.453 -38.646 1.00 74.06 565 ASP A CA 1
ATOM 4586 C C . ASP A 1 565 ? 12.513 9.620 -39.543 1.00 74.06 565 ASP A C 1
ATOM 4588 O O . ASP A 1 565 ? 13.107 10.704 -39.538 1.00 74.06 565 ASP A O 1
ATOM 4592 N N . ASP A 1 566 ? 11.447 9.403 -40.314 1.00 75.56 566 ASP A N 1
ATOM 4593 C CA . ASP A 1 566 ? 10.919 10.398 -41.253 1.00 75.56 566 ASP A CA 1
ATOM 4594 C C . ASP A 1 566 ? 10.539 11.717 -40.562 1.00 75.56 566 ASP A C 1
ATOM 4596 O O . ASP A 1 566 ? 10.614 12.783 -41.171 1.00 75.56 566 ASP A O 1
ATOM 4600 N N . SER A 1 567 ? 10.188 11.682 -39.269 1.00 71.12 567 SER A N 1
ATOM 4601 C CA . SER A 1 567 ? 9.853 12.891 -38.510 1.00 71.12 567 SER A CA 1
ATOM 4602 C C . SER A 1 567 ? 11.053 13.831 -38.339 1.00 71.12 567 SER A C 1
ATOM 4604 O O . SER A 1 567 ? 10.888 15.051 -38.260 1.00 71.12 567 SER A O 1
ATOM 4606 N N . LYS A 1 568 ? 12.271 13.278 -38.340 1.00 73.06 568 LYS A N 1
ATOM 4607 C CA . LYS A 1 568 ? 13.527 14.027 -38.238 1.00 73.06 568 LYS A CA 1
ATOM 4608 C C . LYS A 1 568 ? 14.110 14.404 -39.604 1.00 73.06 568 LYS A C 1
ATOM 4610 O O . LYS A 1 568 ? 15.062 15.183 -39.635 1.00 73.06 568 LYS A O 1
ATOM 4615 N N . LEU A 1 569 ? 13.546 13.917 -40.714 1.00 79.06 569 LEU A N 1
ATOM 4616 C CA . LEU A 1 569 ? 13.978 14.174 -42.094 1.00 79.06 569 LEU A CA 1
ATOM 4617 C C . LEU A 1 569 ? 12.967 15.085 -42.823 1.00 79.06 569 LEU A C 1
ATOM 4619 O O . LEU A 1 569 ? 12.089 14.646 -43.557 1.00 79.06 569 LEU A O 1
ATOM 4623 N N . THR A 1 570 ? 13.104 16.398 -42.659 1.00 76.25 570 THR A N 1
ATOM 4624 C CA . THR A 1 570 ? 12.227 17.402 -43.290 1.00 76.25 570 THR A CA 1
ATOM 4625 C C . THR A 1 570 ? 12.726 17.787 -44.682 1.00 76.25 570 THR A C 1
ATOM 4627 O O . THR A 1 570 ? 13.873 18.192 -44.838 1.00 76.25 570 THR A O 1
ATOM 4630 N N . ASN A 1 571 ? 11.890 17.677 -45.720 1.00 79.12 571 ASN A N 1
ATOM 4631 C CA . ASN A 1 571 ? 12.254 18.002 -47.114 1.00 79.12 571 ASN A CA 1
ATOM 4632 C C . ASN A 1 571 ? 13.569 17.357 -47.604 1.00 79.12 571 ASN A C 1
ATOM 4634 O O . ASN A 1 571 ? 14.222 17.893 -48.491 1.00 79.12 571 ASN A O 1
ATOM 4638 N N . SER A 1 572 ? 13.987 16.239 -47.010 1.00 82.38 572 SER A N 1
ATOM 4639 C CA . SER A 1 572 ? 15.254 15.581 -47.330 1.00 82.38 572 SER A CA 1
ATOM 4640 C C . SER A 1 572 ? 15.012 14.407 -48.278 1.00 82.38 572 SER A C 1
ATOM 4642 O O . SER A 1 572 ? 13.995 13.725 -48.174 1.00 82.38 572 SER A O 1
ATOM 4644 N N . THR A 1 573 ? 15.924 14.175 -49.219 1.00 82.88 573 THR A N 1
ATOM 4645 C CA . THR A 1 573 ? 15.827 13.088 -50.202 1.00 82.88 573 THR A CA 1
ATOM 4646 C C . THR A 1 573 ? 16.719 11.924 -49.795 1.00 82.88 573 THR A C 1
ATOM 4648 O O . THR A 1 573 ? 17.862 12.125 -49.392 1.00 82.88 573 THR A O 1
ATOM 4651 N N . ILE A 1 574 ? 16.196 10.701 -49.890 1.00 84.69 574 ILE A N 1
ATOM 4652 C CA . ILE A 1 574 ? 16.930 9.471 -49.582 1.00 84.69 574 ILE A CA 1
ATOM 4653 C C . ILE A 1 574 ? 16.970 8.613 -50.845 1.00 84.69 574 ILE A C 1
ATOM 4655 O O . ILE A 1 574 ? 15.930 8.288 -51.414 1.00 84.69 574 ILE A O 1
ATOM 4659 N N . ILE A 1 575 ? 18.168 8.247 -51.288 1.00 84.06 575 ILE A N 1
ATOM 4660 C CA . ILE A 1 575 ? 18.421 7.485 -52.509 1.00 84.06 575 ILE A CA 1
ATOM 4661 C C . ILE A 1 575 ? 19.213 6.234 -52.121 1.00 84.06 575 ILE A C 1
ATOM 4663 O O . ILE A 1 575 ? 20.275 6.329 -51.512 1.00 84.06 575 ILE A O 1
ATOM 4667 N N . ASN A 1 576 ? 18.681 5.056 -52.456 1.00 85.25 576 ASN A N 1
ATOM 4668 C CA . ASN A 1 576 ? 19.355 3.759 -52.298 1.00 85.25 576 ASN A CA 1
ATOM 4669 C C . ASN A 1 576 ? 19.984 3.512 -50.904 1.00 85.25 576 ASN A C 1
ATOM 4671 O O . ASN A 1 576 ? 21.078 2.975 -50.787 1.00 85.25 576 ASN A O 1
ATOM 4675 N N . SER A 1 577 ? 19.306 3.944 -49.839 1.00 85.00 577 SER A N 1
ATOM 4676 C CA . SER A 1 577 ? 19.771 3.811 -48.450 1.00 85.00 577 SER A CA 1
ATOM 4677 C C . SER A 1 577 ? 18.858 2.863 -47.668 1.00 85.00 577 SER A C 1
ATOM 4679 O O . SER A 1 577 ? 17.658 2.803 -47.941 1.00 85.00 577 SER A O 1
ATOM 4681 N N . SER A 1 578 ? 19.400 2.123 -46.698 1.00 82.81 578 SER A N 1
ATOM 4682 C CA . SER A 1 578 ? 18.672 1.071 -45.968 1.00 82.81 578 SER A CA 1
ATOM 4683 C C . SER A 1 578 ? 18.646 1.300 -44.457 1.00 82.81 578 SER A C 1
ATOM 4685 O O . SER A 1 578 ? 19.663 1.653 -43.863 1.00 82.81 578 SER A O 1
ATOM 4687 N N . PHE A 1 579 ? 17.491 1.043 -43.834 1.00 85.56 579 PHE A N 1
ATOM 4688 C CA . PHE A 1 579 ? 17.251 1.206 -42.396 1.00 85.56 579 PHE A CA 1
ATOM 4689 C C . PHE A 1 579 ? 16.920 -0.141 -41.743 1.00 85.56 579 PHE A C 1
ATOM 4691 O O . PHE A 1 579 ? 15.978 -0.821 -42.150 1.00 85.56 579 PHE A O 1
ATOM 4698 N N . HIS A 1 580 ? 17.663 -0.510 -40.702 1.00 78.94 580 HIS A N 1
ATOM 4699 C CA . HIS A 1 580 ? 17.525 -1.767 -39.969 1.00 78.94 580 HIS A CA 1
ATOM 4700 C C . HIS A 1 580 ? 17.427 -1.506 -38.455 1.00 78.94 580 HIS A C 1
ATOM 4702 O O . HIS A 1 580 ? 18.197 -0.728 -37.898 1.00 78.94 580 HIS A O 1
ATOM 4708 N N . HIS A 1 581 ? 16.477 -2.161 -37.775 1.00 75.94 581 HIS A N 1
ATOM 4709 C CA . HIS A 1 581 ? 16.232 -2.026 -36.325 1.00 75.94 581 HIS A CA 1
ATOM 4710 C C . HIS A 1 581 ? 15.985 -0.584 -35.826 1.00 75.94 581 HIS A C 1
ATOM 4712 O O . HIS A 1 581 ? 16.490 -0.195 -34.780 1.00 75.94 581 HIS A O 1
ATOM 4718 N N . ASN A 1 582 ? 15.202 0.218 -36.556 1.00 68.69 582 ASN A N 1
ATOM 4719 C CA . ASN A 1 582 ? 14.944 1.617 -36.192 1.00 68.69 582 ASN A CA 1
ATOM 4720 C C . ASN A 1 582 ? 14.165 1.742 -34.860 1.00 68.69 582 ASN A C 1
ATOM 4722 O O . ASN A 1 582 ? 13.157 1.060 -34.648 1.00 68.69 582 ASN A O 1
ATOM 4726 N N . LYS A 1 583 ? 14.616 2.628 -33.968 1.00 64.75 583 LYS A N 1
ATOM 4727 C CA . LYS A 1 583 ? 14.005 2.939 -32.667 1.00 64.75 583 LYS A CA 1
ATOM 4728 C C . LYS A 1 583 ? 12.869 3.947 -32.870 1.00 64.75 583 LYS A C 1
ATOM 4730 O O . LYS A 1 583 ? 13.036 5.139 -32.642 1.00 64.75 583 LYS A O 1
ATOM 4735 N N . THR A 1 584 ? 11.705 3.476 -33.313 1.00 57.59 584 THR A N 1
ATOM 4736 C CA . THR A 1 584 ? 10.524 4.329 -33.543 1.00 57.59 584 THR A CA 1
ATOM 4737 C C . THR A 1 584 ? 9.743 4.589 -32.252 1.00 57.59 584 THR A C 1
ATOM 4739 O O . THR A 1 584 ? 9.396 3.642 -31.544 1.00 57.59 584 THR A O 1
ATOM 4742 N N . GLY A 1 585 ? 9.408 5.853 -31.973 1.00 54.94 585 GLY A N 1
ATOM 4743 C CA . GLY A 1 585 ? 8.586 6.272 -30.829 1.00 54.94 585 GLY A CA 1
ATOM 4744 C C . GLY A 1 585 ? 9.231 7.375 -29.985 1.00 54.94 585 GLY A C 1
ATOM 4745 O O . GLY A 1 585 ? 10.426 7.636 -30.089 1.00 54.94 585 GLY A O 1
ATOM 4746 N N . CYS A 1 586 ? 8.433 8.033 -29.136 1.00 45.38 586 CYS A N 1
ATOM 4747 C CA . CYS A 1 586 ? 8.917 9.063 -28.215 1.00 45.38 586 CYS A CA 1
ATOM 4748 C C . CYS A 1 586 ? 9.795 8.400 -27.140 1.00 45.38 586 CYS A C 1
ATOM 4750 O O . CYS A 1 586 ? 9.292 7.848 -26.162 1.00 45.38 586 CYS A O 1
ATOM 4752 N N . GLN A 1 587 ? 11.108 8.378 -27.358 1.00 43.88 587 GLN A N 1
ATOM 4753 C CA . GLN A 1 587 ? 12.065 7.906 -26.363 1.00 43.88 587 GLN A CA 1
ATOM 4754 C C . GLN A 1 587 ? 12.194 9.002 -25.300 1.00 43.88 587 GLN A C 1
ATOM 4756 O O . GLN A 1 587 ? 12.740 10.067 -25.575 1.00 43.88 587 GLN A O 1
ATOM 4761 N N . MET A 1 588 ? 11.670 8.761 -24.094 1.00 39.03 588 MET A N 1
ATOM 4762 C CA . MET A 1 588 ? 12.017 9.576 -22.928 1.00 39.03 588 MET A CA 1
ATOM 4763 C C . MET A 1 588 ? 13.506 9.379 -22.654 1.00 39.03 588 MET A C 1
ATOM 4765 O O . MET A 1 588 ? 13.921 8.332 -22.159 1.00 39.03 588 MET A O 1
ATOM 4769 N N . THR A 1 589 ? 14.318 10.359 -23.024 1.00 42.06 589 THR A N 1
ATOM 4770 C CA . THR A 1 589 ? 15.743 10.366 -22.713 1.00 42.06 589 THR A CA 1
ATOM 4771 C C . THR A 1 589 ? 15.970 11.063 -21.381 1.00 42.06 589 THR A C 1
ATOM 4773 O O . THR A 1 589 ? 15.624 12.229 -21.220 1.00 42.06 589 THR A O 1
ATOM 4776 N N . PHE A 1 590 ? 16.578 10.336 -20.446 1.00 41.44 590 PHE A N 1
ATOM 4777 C CA . PHE A 1 590 ? 16.926 10.742 -19.078 1.00 41.44 590 PHE A CA 1
ATOM 4778 C C . PHE A 1 590 ? 17.960 11.893 -18.986 1.00 41.44 590 PHE A C 1
ATOM 4780 O O . PHE A 1 590 ? 18.501 12.151 -17.916 1.00 41.44 590 PHE A O 1
ATOM 4787 N N . ASP A 1 591 ? 18.257 12.607 -20.074 1.00 41.25 591 ASP A N 1
ATOM 4788 C CA . ASP A 1 591 ? 19.197 13.738 -20.043 1.00 41.25 591 ASP A CA 1
ATOM 4789 C C . ASP A 1 591 ? 18.552 15.010 -19.461 1.00 41.25 591 ASP A C 1
ATOM 4791 O O . ASP A 1 591 ? 19.223 15.777 -18.768 1.00 41.25 591 ASP A O 1
ATOM 4795 N N . ASP A 1 592 ? 17.231 15.184 -19.607 1.00 47.22 592 ASP A N 1
ATOM 4796 C CA . ASP A 1 592 ? 16.483 16.214 -18.864 1.00 47.22 592 ASP A CA 1
ATOM 4797 C C . ASP A 1 592 ? 16.431 15.908 -17.344 1.00 47.22 592 ASP A C 1
ATOM 4799 O O . ASP A 1 592 ? 16.219 16.814 -16.524 1.00 47.22 592 ASP A O 1
ATOM 4803 N N . ASP A 1 593 ? 16.702 14.655 -16.941 1.00 51.56 593 ASP A N 1
ATOM 4804 C CA . ASP A 1 593 ? 16.607 14.182 -15.553 1.00 51.56 593 ASP A CA 1
ATOM 4805 C C . ASP A 1 593 ? 17.824 14.505 -14.682 1.00 51.56 593 ASP A C 1
ATOM 4807 O O . ASP A 1 593 ? 17.683 14.465 -13.460 1.00 51.56 593 ASP A O 1
ATOM 4811 N N . TYR A 1 594 ? 18.993 14.892 -15.218 1.00 51.03 594 TYR A N 1
ATOM 4812 C CA . TYR A 1 594 ? 20.083 15.341 -14.332 1.00 51.03 594 TYR A CA 1
ATOM 4813 C C . TYR A 1 594 ? 19.627 16.564 -13.520 1.00 51.03 594 TYR A C 1
ATOM 4815 O O . TYR A 1 594 ? 19.825 16.630 -12.307 1.00 51.03 594 TYR A O 1
ATOM 4823 N N . SER A 1 595 ? 18.903 17.487 -14.163 1.00 53.72 595 SER A N 1
ATOM 4824 C CA . SER A 1 595 ? 18.296 18.642 -13.492 1.00 53.72 595 SER A CA 1
ATOM 4825 C C . SER A 1 595 ? 17.150 18.250 -12.542 1.00 53.72 595 SER A C 1
ATOM 4827 O O . SER A 1 595 ? 17.015 18.834 -11.465 1.00 53.72 595 SER A O 1
ATOM 4829 N N . ALA A 1 596 ? 16.352 17.233 -12.891 1.00 58.78 596 ALA A N 1
ATOM 4830 C CA . ALA A 1 596 ? 15.244 16.757 -12.062 1.00 58.78 596 ALA A CA 1
ATOM 4831 C C . ALA A 1 596 ? 15.733 16.009 -10.809 1.00 58.78 596 ALA A C 1
ATOM 4833 O O . ALA A 1 596 ? 15.243 16.265 -9.709 1.00 58.78 596 ALA A O 1
ATOM 4834 N N . TYR A 1 597 ? 16.744 15.144 -10.941 1.00 67.12 597 TYR A N 1
ATOM 4835 C CA . TYR A 1 597 ? 17.378 14.433 -9.831 1.00 67.12 597 TYR A CA 1
ATOM 4836 C C . TYR A 1 597 ? 17.884 15.404 -8.764 1.00 67.12 597 TYR A C 1
ATOM 4838 O O . TYR A 1 597 ? 17.603 15.216 -7.580 1.00 67.12 597 TYR A O 1
ATOM 4846 N N . TRP A 1 598 ? 18.576 16.474 -9.168 1.00 69.00 598 TRP A N 1
ATOM 4847 C CA . TRP A 1 598 ? 19.075 17.478 -8.228 1.00 69.00 598 TRP A CA 1
ATOM 4848 C C . TRP A 1 598 ? 17.948 18.217 -7.502 1.00 69.00 598 TRP A C 1
ATOM 4850 O O . TRP A 1 598 ? 18.039 18.417 -6.290 1.00 69.00 598 TRP A O 1
ATOM 4860 N N . VAL A 1 599 ? 16.853 18.546 -8.194 1.00 71.12 599 VAL A N 1
ATOM 4861 C CA . VAL A 1 599 ? 15.646 19.127 -7.578 1.00 71.12 599 VAL A CA 1
ATOM 4862 C C . VAL A 1 599 ? 15.055 18.186 -6.519 1.00 71.12 599 VAL A C 1
ATOM 4864 O O . VAL A 1 599 ? 14.759 18.620 -5.402 1.00 71.12 599 VAL A O 1
ATOM 4867 N N . TYR A 1 600 ? 14.936 16.889 -6.819 1.00 75.06 600 TYR A N 1
ATOM 4868 C CA . TYR A 1 600 ? 14.455 15.895 -5.853 1.00 75.06 600 TYR A CA 1
ATOM 4869 C C . TYR A 1 600 ? 15.420 15.698 -4.682 1.00 75.06 600 TYR A C 1
ATOM 4871 O O . TYR A 1 600 ? 14.981 15.608 -3.535 1.00 75.06 600 TYR A O 1
ATOM 4879 N N . PHE A 1 601 ? 16.724 15.678 -4.944 1.00 80.31 601 PHE A N 1
ATOM 4880 C CA . PHE A 1 601 ? 17.752 15.509 -3.924 1.00 80.31 601 PHE A CA 1
ATOM 4881 C C . PHE A 1 601 ? 17.779 16.682 -2.935 1.00 80.31 601 PHE A C 1
ATOM 4883 O O . PHE A 1 601 ? 17.803 16.472 -1.721 1.00 80.31 601 PHE A O 1
ATOM 4890 N N . VAL A 1 602 ? 17.694 17.922 -3.427 1.00 78.25 602 VAL A N 1
ATOM 4891 C CA . VAL A 1 602 ? 17.619 19.120 -2.575 1.00 78.25 602 VAL A CA 1
ATOM 4892 C C . VAL A 1 602 ? 16.340 19.116 -1.729 1.00 78.25 602 VAL A C 1
ATOM 4894 O O . VAL A 1 602 ? 16.403 19.384 -0.526 1.00 78.25 602 VAL A O 1
ATOM 4897 N N . ASN A 1 603 ? 15.195 18.743 -2.309 1.00 81.50 603 ASN A N 1
ATOM 4898 C CA . ASN A 1 603 ? 13.936 18.598 -1.567 1.00 81.50 603 ASN A CA 1
ATOM 4899 C C . ASN A 1 603 ? 13.998 17.494 -0.503 1.00 81.50 603 ASN A C 1
ATOM 4901 O O . ASN A 1 603 ? 13.484 17.667 0.608 1.00 81.50 603 ASN A O 1
ATOM 4905 N N . PHE A 1 604 ? 14.656 16.377 -0.811 1.00 84.94 604 PHE A N 1
ATOM 4906 C CA . PHE A 1 604 ? 14.888 15.295 0.138 1.00 84.94 604 PHE A CA 1
ATOM 4907 C C . PHE A 1 604 ? 15.724 15.769 1.330 1.00 84.94 604 PHE A C 1
ATOM 4909 O O . PHE A 1 604 ? 15.308 15.575 2.471 1.00 84.94 604 PHE A O 1
ATOM 4916 N N . LEU A 1 605 ? 16.850 16.453 1.093 1.00 84.38 605 LEU A N 1
ATOM 4917 C CA . LEU A 1 605 ? 17.686 17.004 2.167 1.00 84.38 605 LEU A CA 1
ATOM 4918 C C . LEU A 1 605 ? 16.929 18.032 3.018 1.00 84.38 605 LEU A C 1
ATOM 4920 O O . LEU A 1 605 ? 16.997 17.987 4.249 1.00 84.38 605 LEU A O 1
ATOM 4924 N N . GLY A 1 606 ? 16.156 18.912 2.375 1.00 83.06 606 GLY A N 1
ATOM 4925 C CA . GLY A 1 606 ? 15.311 19.885 3.063 1.00 83.06 606 GLY A CA 1
ATOM 4926 C C . GLY A 1 606 ? 14.266 19.227 3.970 1.00 83.06 606 GLY A C 1
ATOM 4927 O O . GLY A 1 606 ? 14.069 19.680 5.096 1.00 83.06 606 GLY A O 1
ATOM 4928 N N . THR A 1 607 ? 13.647 18.135 3.515 1.00 86.38 607 THR A N 1
ATOM 4929 C CA . THR A 1 607 ? 12.658 17.366 4.290 1.00 86.38 607 THR A CA 1
ATOM 4930 C C . THR A 1 607 ? 13.321 16.548 5.399 1.00 86.38 607 THR A C 1
ATOM 4932 O O . THR A 1 607 ? 12.804 16.475 6.512 1.00 86.38 607 THR A O 1
ATOM 4935 N N . LEU A 1 608 ? 14.503 15.980 5.151 1.00 89.19 608 LEU A N 1
ATOM 4936 C CA . LEU A 1 608 ? 15.273 15.239 6.152 1.00 89.19 608 LEU A CA 1
ATOM 4937 C C . LEU A 1 608 ? 15.627 16.121 7.361 1.00 89.19 608 LEU A C 1
ATOM 4939 O O . LEU A 1 608 ? 15.590 15.656 8.500 1.00 89.19 608 LEU A O 1
ATOM 4943 N N . ALA A 1 609 ? 15.894 17.410 7.130 1.00 87.75 609 ALA A N 1
ATOM 4944 C CA . ALA A 1 609 ? 16.176 18.389 8.180 1.00 87.75 609 ALA A CA 1
ATOM 4945 C C . ALA A 1 609 ? 14.976 18.701 9.102 1.00 87.75 609 ALA A C 1
ATOM 4947 O O . ALA A 1 609 ? 15.158 19.249 10.190 1.00 87.75 609 ALA A O 1
ATOM 4948 N N . VAL A 1 610 ? 13.756 18.307 8.723 1.00 90.31 610 VAL A N 1
ATOM 4949 C CA . VAL A 1 610 ? 12.546 18.454 9.551 1.00 90.31 610 VAL A CA 1
ATOM 4950 C C . VAL A 1 610 ? 12.568 17.498 10.751 1.00 90.31 610 VAL A C 1
ATOM 4952 O O . VAL A 1 610 ? 12.123 17.859 11.841 1.00 90.31 610 VAL A O 1
ATOM 4955 N N . LEU A 1 611 ? 13.138 16.297 10.596 1.00 89.56 611 LEU A N 1
ATOM 4956 C CA . LEU A 1 611 ? 13.223 15.292 11.665 1.00 89.56 611 LEU A CA 1
ATOM 4957 C C . LEU A 1 611 ? 13.961 15.792 12.921 1.00 89.56 611 LEU A C 1
ATOM 4959 O O . LEU A 1 611 ? 13.372 15.735 14.006 1.00 89.56 611 LEU A O 1
ATOM 4963 N N . PRO A 1 612 ? 15.205 16.311 12.834 1.00 88.69 612 PRO A N 1
ATOM 4964 C CA . PRO A 1 612 ? 15.877 16.855 14.009 1.00 88.69 612 PRO A CA 1
ATOM 4965 C C . PRO A 1 612 ? 15.137 18.071 14.582 1.00 88.69 612 PRO A C 1
ATOM 4967 O O . PRO A 1 612 ? 15.092 18.213 15.802 1.00 88.69 612 PRO A O 1
ATOM 4970 N N . GLY A 1 613 ? 14.496 18.899 13.748 1.00 87.50 613 GLY A N 1
ATOM 4971 C CA . GLY A 1 613 ? 13.658 20.012 14.211 1.00 87.50 613 GLY A CA 1
ATOM 4972 C C . GLY A 1 613 ? 12.490 19.550 15.090 1.00 87.50 613 GLY A C 1
ATOM 4973 O O . GLY A 1 613 ? 12.286 20.076 16.184 1.00 87.50 613 GLY A O 1
ATOM 4974 N N . ASN A 1 614 ? 11.784 18.492 14.681 1.00 91.44 614 ASN A N 1
ATOM 4975 C CA . ASN A 1 614 ? 10.715 17.888 15.479 1.00 91.44 614 ASN A CA 1
ATOM 4976 C C . ASN A 1 614 ? 11.223 17.373 16.833 1.00 91.44 614 ASN A C 1
ATOM 4978 O O . ASN A 1 614 ? 10.627 17.687 17.865 1.00 91.44 614 ASN A O 1
ATOM 4982 N N . ILE A 1 615 ? 12.356 16.665 16.857 1.00 90.06 615 ILE A N 1
ATOM 4983 C CA . ILE A 1 615 ? 12.960 16.147 18.098 1.00 90.06 615 ILE A CA 1
ATOM 4984 C C . ILE A 1 615 ? 13.359 17.295 19.037 1.00 90.06 615 ILE A C 1
ATOM 4986 O O . ILE A 1 615 ? 13.039 17.268 20.227 1.00 90.06 615 ILE A O 1
ATOM 4990 N N . VAL A 1 616 ? 14.023 18.327 18.510 1.00 87.25 616 VAL A N 1
ATOM 4991 C CA . VAL A 1 616 ? 14.438 19.507 19.285 1.00 87.25 616 VAL A CA 1
ATOM 4992 C C . VAL A 1 616 ? 13.220 20.230 19.856 1.00 87.25 616 VAL A C 1
ATOM 4994 O O . VAL A 1 616 ? 13.217 20.577 21.039 1.00 87.25 616 VAL A O 1
ATOM 4997 N N . SER A 1 617 ? 12.165 20.404 19.057 1.00 87.12 617 SER A N 1
ATOM 4998 C CA . SER A 1 617 ? 10.928 21.038 19.512 1.00 87.12 617 SER A CA 1
ATOM 4999 C C . SER A 1 617 ? 10.261 20.241 20.639 1.00 87.12 617 SER A C 1
ATOM 5001 O O . SER A 1 617 ? 9.911 20.830 21.657 1.00 87.12 617 SER A O 1
ATOM 5003 N N . ALA A 1 618 ? 10.191 18.909 20.537 1.00 85.19 618 ALA A N 1
ATOM 5004 C CA . ALA A 1 618 ? 9.606 18.057 21.569 1.00 85.19 618 ALA A CA 1
ATOM 5005 C C . ALA A 1 618 ? 10.392 18.114 22.893 1.00 85.19 618 ALA A C 1
ATOM 5007 O O . ALA A 1 618 ? 9.797 18.207 23.962 1.00 85.19 618 ALA A O 1
ATOM 5008 N N . LEU A 1 619 ? 11.729 18.113 22.839 1.00 85.62 619 LEU A N 1
ATOM 5009 C CA . LEU A 1 619 ? 12.580 18.103 24.039 1.00 85.62 619 LEU A CA 1
ATOM 5010 C C . LEU A 1 619 ? 12.705 19.470 24.729 1.00 85.62 619 LEU A C 1
ATOM 5012 O O . LEU A 1 619 ? 12.930 19.536 25.942 1.00 85.62 619 LEU A O 1
ATOM 5016 N N . LEU A 1 620 ? 12.628 20.565 23.969 1.00 85.00 620 LEU A N 1
ATOM 5017 C CA . LEU A 1 620 ? 12.880 21.915 24.479 1.00 85.00 620 LEU A CA 1
ATOM 5018 C C . LEU A 1 620 ? 11.611 22.738 24.718 1.00 85.00 620 LEU A C 1
ATOM 5020 O O . LEU A 1 620 ? 11.697 23.741 25.431 1.00 85.00 620 LEU A O 1
ATOM 5024 N N . MET A 1 621 ? 10.449 22.344 24.181 1.00 81.81 621 MET A N 1
ATOM 5025 C CA . MET A 1 621 ? 9.198 23.097 24.350 1.00 81.81 621 MET A CA 1
ATOM 5026 C C . MET A 1 621 ? 8.810 23.254 25.827 1.00 81.81 621 MET A C 1
ATOM 5028 O O . MET A 1 621 ? 8.409 24.347 26.231 1.00 81.81 621 MET A O 1
ATOM 5032 N N . ASP A 1 622 ? 9.032 22.224 26.648 1.00 79.44 622 ASP A N 1
ATOM 5033 C CA . ASP A 1 622 ? 8.740 22.270 28.087 1.00 79.44 622 ASP A CA 1
ATOM 5034 C C . ASP A 1 622 ? 9.769 23.090 28.889 1.00 79.44 622 ASP A C 1
ATOM 5036 O O . ASP A 1 622 ? 9.434 23.676 29.919 1.00 79.44 622 ASP A O 1
ATOM 5040 N N . LYS A 1 623 ? 11.022 23.190 28.414 1.00 82.81 623 LYS A N 1
ATOM 5041 C CA . LYS A 1 623 ? 12.107 23.922 29.101 1.00 82.81 623 LYS A CA 1
ATOM 5042 C C . LYS A 1 623 ? 12.135 25.408 28.740 1.00 82.81 623 LYS A C 1
ATOM 5044 O O . LYS A 1 623 ? 12.138 26.271 29.616 1.00 82.81 623 LYS A O 1
ATOM 5049 N N . ILE A 1 624 ? 12.164 25.710 27.443 1.00 82.38 624 ILE A N 1
ATOM 5050 C CA . ILE A 1 624 ? 12.295 27.070 26.896 1.00 82.38 624 ILE A CA 1
ATOM 5051 C C . ILE A 1 624 ? 10.940 27.789 26.903 1.00 82.38 624 ILE A C 1
ATOM 5053 O O . ILE A 1 624 ? 10.886 29.010 27.059 1.00 82.38 624 ILE A O 1
ATOM 5057 N N . GLY A 1 625 ? 9.847 27.024 26.840 1.00 82.94 625 GLY A N 1
ATOM 5058 C CA . GLY A 1 625 ? 8.467 27.494 26.778 1.00 82.94 625 GLY A CA 1
ATOM 5059 C C . GLY A 1 625 ? 7.967 27.736 25.370 1.00 82.94 625 GLY A C 1
ATOM 5060 O O . GLY A 1 625 ? 8.729 28.043 24.456 1.00 82.94 625 GLY A O 1
ATOM 5061 N N . ARG A 1 626 ? 6.645 27.654 25.224 1.00 86.75 626 ARG A N 1
ATOM 5062 C CA . ARG A 1 626 ? 5.962 27.651 23.929 1.00 86.75 626 ARG A CA 1
ATOM 5063 C C . ARG A 1 626 ? 6.130 28.960 23.157 1.00 86.75 626 ARG A C 1
ATOM 5065 O O . ARG A 1 626 ? 6.555 28.941 22.008 1.00 86.75 626 ARG A O 1
ATOM 5072 N N . LEU A 1 627 ? 5.883 30.110 23.789 1.00 88.50 627 LEU A N 1
ATOM 5073 C CA . LEU A 1 627 ? 6.009 31.412 23.118 1.00 88.50 627 LEU A CA 1
ATOM 5074 C C . LEU A 1 627 ? 7.448 31.723 22.704 1.00 88.50 627 LEU A C 1
ATOM 5076 O O . LEU A 1 627 ? 7.683 32.147 21.576 1.00 88.50 627 LEU A O 1
ATOM 5080 N N . SER A 1 628 ? 8.410 31.460 23.590 1.00 89.69 628 SER A N 1
ATOM 5081 C CA . SER A 1 628 ? 9.834 31.633 23.295 1.00 89.69 628 SER A CA 1
ATOM 5082 C C . SER A 1 628 ? 10.307 30.679 22.199 1.00 89.69 628 SER A C 1
ATOM 5084 O O . SER A 1 628 ? 11.100 31.082 21.355 1.00 89.69 628 SER A O 1
ATOM 5086 N N . MET A 1 629 ? 9.789 29.445 22.166 1.00 90.31 629 MET A N 1
ATOM 5087 C CA . MET A 1 629 ? 10.046 28.498 21.082 1.00 90.31 629 MET A CA 1
ATOM 5088 C C . MET A 1 629 ? 9.451 28.994 19.763 1.00 90.31 629 MET A C 1
ATOM 5090 O O . MET A 1 629 ? 10.161 29.030 18.769 1.00 90.31 629 MET A O 1
ATOM 5094 N N . LEU A 1 630 ? 8.189 29.436 19.760 1.00 92.38 630 LEU A N 1
ATOM 5095 C CA . LEU A 1 630 ? 7.493 29.955 18.580 1.00 92.38 630 LEU A CA 1
ATOM 5096 C C . LEU A 1 630 ? 8.223 31.174 18.008 1.00 92.38 630 LEU A C 1
ATOM 5098 O O . LEU A 1 630 ? 8.716 31.145 16.887 1.00 92.38 630 LEU A O 1
ATOM 5102 N N . GLY A 1 631 ? 8.346 32.237 18.799 1.00 92.44 631 GLY A N 1
ATOM 5103 C CA . GLY A 1 631 ? 8.955 33.477 18.341 1.00 92.44 631 GLY A CA 1
ATOM 5104 C C . GLY A 1 631 ? 10.454 33.349 18.078 1.00 92.44 631 GLY A C 1
ATOM 5105 O O . GLY A 1 631 ? 10.945 33.864 17.077 1.00 92.44 631 GLY A O 1
ATOM 5106 N N . GLY A 1 632 ? 11.181 32.627 18.936 1.00 92.75 632 GLY A N 1
ATOM 5107 C CA . GLY A 1 632 ? 12.620 32.416 18.792 1.00 92.75 632 GLY A CA 1
ATOM 5108 C C . GLY A 1 632 ? 12.968 31.619 17.539 1.00 92.75 632 GLY A C 1
ATOM 5109 O O . GLY A 1 632 ? 13.831 32.041 16.773 1.00 92.75 632 GLY A O 1
ATOM 5110 N N . SER A 1 633 ? 12.266 30.514 17.280 1.00 94.00 633 SER A N 1
ATOM 5111 C CA . SER A 1 633 ? 12.499 29.715 16.072 1.00 94.00 633 SER A CA 1
ATOM 5112 C C . SER A 1 633 ? 12.075 30.446 14.796 1.00 94.00 633 SER A C 1
ATOM 5114 O O . SER A 1 633 ? 12.803 30.373 13.810 1.00 94.00 633 SER A O 1
ATOM 5116 N N . MET A 1 634 ? 10.992 31.236 14.808 1.00 94.81 634 MET A N 1
ATOM 5117 C CA . MET A 1 634 ? 10.606 32.081 13.664 1.00 94.81 634 MET A CA 1
ATOM 5118 C C . MET A 1 634 ? 11.643 33.168 13.356 1.00 94.81 634 MET A C 1
ATOM 5120 O O . MET A 1 634 ? 12.014 33.350 12.198 1.00 94.81 634 MET A O 1
ATOM 5124 N N . VAL A 1 635 ? 12.154 33.865 14.377 1.00 95.94 635 VAL A N 1
ATOM 5125 C CA . VAL A 1 635 ? 13.192 34.894 14.196 1.00 95.94 635 VAL A CA 1
ATOM 5126 C C . VAL A 1 635 ? 14.501 34.267 13.717 1.00 95.94 635 VAL A C 1
ATOM 5128 O O . VAL A 1 635 ? 15.100 34.772 12.771 1.00 95.94 635 VAL A O 1
ATOM 5131 N N . LEU A 1 636 ? 14.923 33.143 14.306 1.00 94.56 636 LEU A N 1
ATOM 5132 C CA . LEU A 1 636 ? 16.113 32.414 13.858 1.00 94.56 636 LEU A CA 1
ATOM 5133 C C . LEU A 1 636 ? 15.952 31.877 12.429 1.00 94.56 636 LEU A C 1
ATOM 5135 O O . LEU A 1 636 ? 16.902 31.948 11.654 1.00 94.56 636 LEU A O 1
ATOM 5139 N N . SER A 1 637 ? 14.756 31.417 12.048 1.00 94.12 637 SER A N 1
ATOM 5140 C CA . SER A 1 637 ? 14.447 31.010 10.669 1.00 94.12 637 SER A CA 1
ATOM 5141 C C . SER A 1 637 ? 14.536 32.190 9.703 1.00 94.12 637 SER A C 1
ATOM 5143 O O . SER A 1 637 ? 15.104 32.051 8.625 1.00 94.12 637 SER A O 1
ATOM 5145 N N . GLY A 1 638 ? 14.042 33.369 10.096 1.00 94.12 638 GLY A N 1
ATOM 5146 C CA . GLY A 1 638 ? 14.182 34.599 9.315 1.00 94.12 638 GLY A CA 1
ATOM 5147 C C . GLY A 1 638 ? 15.643 35.026 9.145 1.00 94.12 638 GLY A C 1
ATOM 5148 O O . GLY A 1 638 ? 16.065 35.333 8.036 1.00 94.12 638 GLY A O 1
ATOM 5149 N N . ILE A 1 639 ? 16.451 34.954 10.208 1.00 93.31 639 ILE A N 1
ATOM 5150 C CA . ILE A 1 639 ? 17.896 35.236 10.152 1.00 93.31 639 ILE A CA 1
ATOM 5151 C C . ILE A 1 639 ? 18.619 34.223 9.250 1.00 93.31 639 ILE A C 1
ATOM 5153 O O . ILE A 1 639 ? 19.421 34.617 8.406 1.00 93.31 639 ILE A O 1
ATOM 5157 N N . SER A 1 640 ? 18.309 32.930 9.381 1.00 92.06 640 SER A N 1
ATOM 5158 C CA . SER A 1 640 ? 18.831 31.878 8.497 1.00 92.06 640 SER A CA 1
ATOM 5159 C C . SER A 1 640 ? 18.452 32.144 7.041 1.00 92.06 640 SER A C 1
ATOM 5161 O O . SER A 1 640 ? 19.282 31.996 6.147 1.00 92.06 640 SER A O 1
ATOM 5163 N N . CYS A 1 641 ? 17.216 32.591 6.803 1.00 89.94 641 CYS A N 1
ATOM 5164 C CA . CYS A 1 641 ? 16.758 32.976 5.479 1.00 89.94 641 CYS A CA 1
ATOM 5165 C C . CYS A 1 641 ? 17.560 34.166 4.932 1.00 89.94 641 CYS A C 1
ATOM 5167 O O . CYS A 1 641 ? 17.993 34.133 3.787 1.00 89.94 641 CYS A O 1
ATOM 5169 N N . PHE A 1 642 ? 17.811 35.202 5.736 1.00 90.88 642 PHE A N 1
ATOM 5170 C CA . PHE A 1 642 ? 18.613 36.354 5.320 1.00 90.88 642 PHE A CA 1
ATOM 5171 C C . PHE A 1 642 ? 20.030 35.955 4.885 1.00 90.88 642 PHE A C 1
ATOM 5173 O O . PHE A 1 642 ? 20.541 36.480 3.898 1.00 90.88 642 PHE A O 1
ATOM 5180 N N . PHE A 1 643 ? 20.654 34.983 5.558 1.00 88.44 643 PHE A N 1
ATOM 5181 C CA . PHE A 1 643 ? 21.998 34.519 5.203 1.00 88.44 643 PHE A CA 1
ATOM 5182 C C . PHE A 1 643 ? 22.094 33.817 3.843 1.00 88.44 643 PHE A C 1
ATOM 5184 O O . PHE A 1 643 ? 23.185 33.770 3.273 1.00 88.44 643 PHE A O 1
ATOM 5191 N N . LEU A 1 644 ? 20.979 33.358 3.267 1.00 82.50 644 LEU A N 1
ATOM 5192 C CA . LEU A 1 644 ? 20.958 32.847 1.891 1.00 82.50 644 LEU A CA 1
ATOM 5193 C C . LEU A 1 644 ? 21.304 33.911 0.859 1.00 82.50 644 LEU A C 1
ATOM 5195 O O . LEU A 1 644 ? 21.795 33.575 -0.213 1.00 82.50 644 LEU A O 1
ATOM 5199 N N . TRP A 1 645 ? 21.098 35.186 1.191 1.00 83.38 645 TRP A N 1
ATOM 5200 C CA . TRP A 1 645 ? 21.521 36.297 0.347 1.00 83.38 645 TRP A CA 1
ATOM 5201 C C . TRP A 1 645 ? 23.029 36.257 0.063 1.00 83.38 645 TRP A C 1
ATOM 5203 O O . TRP A 1 645 ? 23.467 36.588 -1.035 1.00 83.38 645 TRP A O 1
ATOM 5213 N N . PHE A 1 646 ? 23.826 35.838 1.050 1.00 82.06 646 PHE A N 1
ATOM 5214 C CA . PHE A 1 646 ? 25.284 35.750 0.953 1.00 82.06 646 PHE A CA 1
ATOM 5215 C C . PHE A 1 646 ? 25.773 34.367 0.501 1.00 82.06 646 PHE A C 1
ATOM 5217 O O . PHE A 1 646 ? 26.980 34.149 0.412 1.00 82.06 646 PHE A O 1
ATOM 5224 N N . GLY A 1 647 ? 24.859 33.429 0.230 1.00 74.38 647 GLY A N 1
ATOM 5225 C CA . GLY A 1 647 ? 25.191 32.090 -0.241 1.00 74.38 647 GLY A CA 1
ATOM 5226 C C . GLY A 1 647 ? 25.745 32.133 -1.662 1.00 74.38 647 GLY A C 1
ATOM 5227 O O . GLY A 1 647 ? 24.989 32.249 -2.622 1.00 74.38 647 GLY A O 1
ATOM 5228 N N . THR A 1 648 ? 27.068 32.042 -1.795 1.00 70.06 648 THR A N 1
ATOM 5229 C CA . THR A 1 648 ? 27.759 31.997 -3.095 1.00 70.06 648 THR A CA 1
ATOM 5230 C C . THR A 1 648 ? 28.099 30.578 -3.546 1.00 70.06 648 THR A C 1
ATOM 5232 O O . THR A 1 648 ? 28.386 30.377 -4.721 1.00 70.06 648 THR A O 1
ATOM 5235 N N . SER A 1 649 ? 28.051 29.597 -2.639 1.00 77.06 649 SER A N 1
ATOM 5236 C CA . SER A 1 649 ? 28.296 28.183 -2.936 1.00 77.06 649 SER A CA 1
ATOM 5237 C C . SER A 1 649 ? 27.035 27.338 -2.767 1.00 77.06 649 SER A C 1
ATOM 5239 O O . SER A 1 649 ? 26.220 27.581 -1.872 1.00 77.06 649 SER A O 1
ATOM 5241 N N . GLU A 1 650 ? 26.905 26.301 -3.596 1.00 73.38 650 GLU A N 1
ATOM 5242 C CA . GLU A 1 650 ? 25.781 25.356 -3.560 1.00 73.38 650 GLU A CA 1
ATOM 5243 C C . GLU A 1 650 ? 25.626 24.713 -2.171 1.00 73.38 650 GLU A C 1
ATOM 5245 O O . GLU A 1 650 ? 24.537 24.695 -1.598 1.00 73.38 650 GLU A O 1
ATOM 5250 N N . SER A 1 651 ? 26.735 24.275 -1.565 1.00 80.56 651 SER A N 1
ATOM 5251 C CA . SER A 1 651 ? 26.737 23.649 -0.238 1.00 80.56 651 SER A CA 1
ATOM 5252 C C . SER A 1 651 ? 26.262 24.593 0.869 1.00 80.56 651 SER A C 1
ATOM 5254 O O . SER A 1 651 ? 25.558 24.165 1.785 1.00 80.56 651 SER A O 1
ATOM 5256 N N . MET A 1 652 ? 26.617 25.881 0.794 1.00 83.06 652 MET A N 1
ATOM 5257 C CA . MET A 1 652 ? 26.161 26.883 1.761 1.00 83.06 652 MET A CA 1
ATOM 5258 C C . MET A 1 652 ? 24.659 27.148 1.615 1.00 83.06 652 MET A C 1
ATOM 5260 O O . MET A 1 652 ? 23.969 27.276 2.626 1.00 83.06 652 MET A O 1
ATOM 5264 N N . MET A 1 653 ? 24.138 27.175 0.384 1.00 79.75 653 MET A N 1
ATOM 5265 C CA . MET A 1 653 ? 22.701 27.323 0.135 1.00 79.75 653 MET A CA 1
ATOM 5266 C C . MET A 1 653 ? 21.900 26.132 0.675 1.00 79.75 653 MET A C 1
ATOM 5268 O O . MET A 1 653 ? 20.911 26.334 1.378 1.00 79.75 653 MET A O 1
ATOM 5272 N N . ILE A 1 654 ? 22.353 24.901 0.418 1.00 84.38 654 ILE A N 1
ATOM 5273 C CA . ILE A 1 654 ? 21.695 23.679 0.912 1.00 84.38 654 ILE A CA 1
ATOM 5274 C C . ILE A 1 654 ? 21.741 23.611 2.444 1.00 84.38 654 ILE A C 1
ATOM 5276 O O . ILE A 1 654 ? 20.737 23.297 3.082 1.00 84.38 654 ILE A O 1
ATOM 5280 N N . PHE A 1 655 ? 22.874 23.951 3.064 1.00 88.12 655 PHE A N 1
ATOM 5281 C CA . PHE A 1 655 ? 22.984 23.984 4.524 1.00 88.12 655 PHE A CA 1
ATOM 5282 C C . PHE A 1 655 ? 21.992 24.973 5.154 1.00 88.12 655 PHE A C 1
ATOM 5284 O O . PHE A 1 655 ? 21.283 24.627 6.100 1.00 88.12 655 PHE A O 1
ATOM 5291 N N . MET A 1 656 ? 21.906 26.187 4.605 1.00 88.06 656 MET A N 1
ATOM 5292 C CA . MET A 1 656 ? 20.980 27.214 5.086 1.00 88.06 656 MET A CA 1
ATOM 5293 C C . MET A 1 656 ? 19.511 26.831 4.854 1.00 88.06 656 MET A C 1
ATOM 5295 O O . MET A 1 656 ? 18.669 27.162 5.686 1.00 88.06 656 MET A O 1
ATOM 5299 N N . LEU A 1 657 ? 19.204 26.088 3.785 1.00 86.31 657 LEU A N 1
ATOM 5300 C CA . LEU A 1 657 ? 17.880 25.507 3.541 1.00 86.31 657 LEU A CA 1
ATOM 5301 C C . LEU A 1 657 ? 17.501 24.471 4.611 1.00 86.31 657 LEU A C 1
ATOM 5303 O O . LEU A 1 657 ? 16.404 24.518 5.168 1.00 86.31 657 LEU A O 1
ATOM 5307 N N . CYS A 1 658 ? 18.411 23.553 4.935 1.00 89.75 658 CYS A N 1
ATOM 5308 C CA . CYS A 1 658 ? 18.191 22.568 5.992 1.00 89.75 658 CYS A CA 1
ATOM 5309 C C . CYS A 1 658 ? 17.992 23.246 7.356 1.00 89.75 658 CYS A C 1
ATOM 5311 O O . CYS A 1 658 ? 17.066 22.902 8.093 1.00 89.75 658 CYS A O 1
ATOM 5313 N N . LEU A 1 659 ? 18.822 24.246 7.674 1.00 91.81 659 LEU A N 1
ATOM 5314 C CA . LEU A 1 659 ? 18.705 25.026 8.907 1.00 91.81 659 LEU A CA 1
ATOM 5315 C C . LEU A 1 659 ? 17.359 25.761 8.981 1.00 91.81 659 LEU A C 1
ATOM 5317 O O . LEU A 1 659 ? 16.679 25.710 10.005 1.00 91.81 659 LEU A O 1
ATOM 5321 N N . TYR A 1 660 ? 16.944 26.380 7.876 1.00 91.69 660 TYR A N 1
ATOM 5322 C CA . TYR A 1 660 ? 15.653 27.041 7.737 1.00 91.69 660 TYR A CA 1
ATOM 5323 C C . TYR A 1 660 ? 14.467 26.094 7.984 1.00 91.69 660 TYR A C 1
ATOM 5325 O O . TYR A 1 660 ? 13.588 26.416 8.789 1.00 91.69 660 TYR A O 1
ATOM 5333 N N . ASN A 1 661 ? 14.448 24.919 7.345 1.00 90.31 661 ASN A N 1
ATOM 5334 C CA . ASN A 1 661 ? 13.360 23.945 7.489 1.00 90.31 661 ASN A CA 1
ATOM 5335 C C . ASN A 1 661 ? 13.288 23.361 8.909 1.00 90.31 661 ASN A C 1
ATOM 5337 O O . ASN A 1 661 ? 12.199 23.256 9.477 1.00 90.31 661 ASN A O 1
ATOM 5341 N N . GLY A 1 662 ? 14.437 23.039 9.514 1.00 90.94 662 GLY A N 1
ATOM 5342 C CA . GLY A 1 662 ? 14.504 22.513 10.881 1.00 90.94 662 GLY A CA 1
ATOM 5343 C C . GLY A 1 662 ? 14.068 23.526 11.952 1.00 90.94 662 GLY A C 1
ATOM 5344 O O . GLY A 1 662 ? 13.389 23.171 12.921 1.00 90.94 662 GLY A O 1
ATOM 5345 N N . LEU A 1 663 ? 14.406 24.807 11.777 1.00 92.75 663 LEU A N 1
ATOM 5346 C CA . LEU A 1 663 ? 13.943 25.872 12.672 1.00 92.75 663 LEU A CA 1
ATOM 5347 C C . LEU A 1 663 ? 12.455 26.187 12.447 1.00 92.75 663 LEU A C 1
ATOM 5349 O O . LEU A 1 663 ? 11.709 26.326 13.416 1.00 92.75 663 LEU A O 1
ATOM 5353 N N . SER A 1 664 ? 11.993 26.216 11.195 1.00 91.81 664 SER A N 1
ATOM 5354 C CA . SER A 1 664 ? 10.598 26.531 10.865 1.00 91.81 664 SER A CA 1
ATOM 5355 C C . SER A 1 664 ? 9.624 25.467 11.367 1.00 91.81 664 SER A C 1
ATOM 5357 O O . SER A 1 664 ? 8.554 25.814 11.862 1.00 91.81 664 SER A O 1
ATOM 5359 N N . ILE A 1 665 ? 9.981 24.176 11.330 1.00 92.94 665 ILE A N 1
ATOM 5360 C CA . ILE A 1 665 ? 9.113 23.133 11.901 1.00 92.94 665 ILE A CA 1
ATOM 5361 C C . ILE A 1 665 ? 8.985 23.249 13.426 1.00 92.94 665 ILE A C 1
ATOM 5363 O O . ILE A 1 665 ? 7.915 23.020 13.988 1.00 92.94 665 ILE A O 1
ATOM 5367 N N . SER A 1 666 ? 10.040 23.706 14.103 1.00 91.25 666 SER A N 1
ATOM 5368 C CA . SER A 1 666 ? 9.972 23.980 15.541 1.00 91.25 666 SER A CA 1
ATOM 5369 C C . SER A 1 666 ? 8.973 25.106 15.852 1.00 91.25 666 SER A C 1
ATOM 5371 O O . SER A 1 666 ? 8.274 25.044 16.869 1.00 91.25 666 SER A O 1
ATOM 5373 N N . ALA A 1 667 ? 8.856 26.097 14.958 1.00 92.75 667 ALA A N 1
ATOM 5374 C CA . ALA A 1 667 ? 7.830 27.134 15.038 1.00 92.75 667 ALA A CA 1
ATOM 5375 C C . ALA A 1 667 ? 6.426 26.559 14.824 1.00 92.75 667 ALA A C 1
ATOM 5377 O O . ALA A 1 667 ? 5.536 26.857 15.619 1.00 92.75 667 ALA A O 1
ATOM 5378 N N . TRP A 1 668 ? 6.239 25.713 13.804 1.00 93.19 668 TRP A N 1
ATOM 5379 C CA . TRP A 1 668 ? 4.960 25.060 13.494 1.00 93.19 668 TRP A CA 1
ATOM 5380 C C . TRP A 1 668 ? 4.412 24.257 14.673 1.00 93.19 668 TRP A C 1
ATOM 5382 O O . TRP A 1 668 ? 3.283 24.486 15.102 1.00 93.19 668 TRP A O 1
ATOM 5392 N N . ASN A 1 669 ? 5.242 23.402 15.273 1.00 90.88 669 ASN A N 1
ATOM 5393 C CA . ASN A 1 669 ? 4.826 22.584 16.412 1.00 90.88 669 ASN A CA 1
ATOM 5394 C C . ASN A 1 669 ? 4.413 23.444 17.611 1.00 90.88 669 ASN A C 1
ATOM 5396 O O . ASN A 1 669 ? 3.452 23.132 18.311 1.00 90.88 669 ASN A O 1
ATOM 5400 N N . SER A 1 670 ? 5.125 24.547 17.860 1.00 89.50 670 SER A N 1
ATOM 5401 C CA . SER A 1 670 ? 4.757 25.463 18.940 1.00 89.50 670 SER A CA 1
ATOM 5402 C C . SER A 1 670 ? 3.490 26.260 18.622 1.00 89.50 670 SER A C 1
ATOM 5404 O O . SER A 1 670 ? 2.658 26.477 19.506 1.00 89.50 670 SER A O 1
ATOM 5406 N N . LEU A 1 671 ? 3.313 26.671 17.364 1.00 91.62 671 LEU A N 1
ATOM 5407 C CA . LEU A 1 671 ? 2.146 27.414 16.901 1.00 91.62 671 LEU A CA 1
ATOM 5408 C C . LEU A 1 671 ? 0.857 26.608 17.074 1.00 91.62 671 LEU A C 1
ATOM 5410 O O . LEU A 1 671 ? -0.124 27.156 17.583 1.00 91.62 671 LEU A O 1
ATOM 5414 N N . ASP A 1 672 ? 0.866 25.324 16.715 1.00 89.25 672 ASP A N 1
ATOM 5415 C CA . ASP A 1 672 ? -0.285 24.430 16.881 1.00 89.25 672 ASP A CA 1
ATOM 5416 C C . ASP A 1 672 ? -0.721 24.372 18.349 1.00 89.25 672 ASP A C 1
ATOM 5418 O O . ASP A 1 672 ? -1.892 24.595 18.678 1.00 89.25 672 ASP A O 1
ATOM 5422 N N . VAL A 1 673 ? 0.239 24.183 19.260 1.00 86.19 673 VAL A N 1
ATOM 5423 C CA . VAL A 1 673 ? -0.055 24.109 20.693 1.00 86.19 673 VAL A CA 1
ATOM 5424 C C . VAL A 1 673 ? -0.563 25.451 21.225 1.00 86.19 673 VAL A C 1
ATOM 5426 O O . VAL A 1 673 ? -1.634 25.498 21.830 1.00 86.19 673 VAL A O 1
ATOM 5429 N N . VAL A 1 674 ? 0.135 26.557 20.948 1.00 87.88 674 VAL A N 1
ATOM 5430 C CA . VAL A 1 674 ? -0.256 27.906 21.404 1.00 87.88 674 VAL A CA 1
ATOM 5431 C C . VAL A 1 674 ? -1.645 28.292 20.887 1.00 87.88 674 VAL A C 1
ATOM 5433 O O . VAL A 1 674 ? -2.440 28.873 21.625 1.00 87.88 674 VAL A O 1
ATOM 5436 N N . THR A 1 675 ? -1.985 27.920 19.653 1.00 87.62 675 THR A N 1
ATOM 5437 C CA . THR A 1 675 ? -3.312 28.179 19.076 1.00 87.62 675 THR A CA 1
ATOM 5438 C C . THR A 1 675 ? -4.402 27.473 19.879 1.00 87.62 675 THR A C 1
ATOM 5440 O O . THR A 1 675 ? -5.416 28.083 20.214 1.00 87.62 675 THR A O 1
ATOM 5443 N N . THR A 1 676 ? -4.194 26.209 20.253 1.00 84.31 676 THR A N 1
ATOM 5444 C CA . THR A 1 676 ? -5.182 25.473 21.058 1.00 84.31 676 THR A CA 1
ATOM 5445 C C . THR A 1 676 ? -5.299 25.975 22.500 1.00 84.31 676 THR A C 1
ATOM 5447 O O . THR A 1 676 ? -6.386 25.897 23.073 1.00 84.31 676 THR A O 1
ATOM 5450 N N . GLU A 1 677 ? -4.227 26.526 23.073 1.00 84.44 677 GLU A N 1
ATOM 5451 C CA . GLU A 1 677 ? -4.220 27.053 24.444 1.00 84.44 677 GLU A CA 1
ATOM 5452 C C . GLU A 1 677 ? -4.821 28.463 24.560 1.00 84.44 677 GLU A C 1
ATOM 5454 O O . GLU A 1 677 ? -5.393 28.799 25.596 1.00 84.44 677 GLU A O 1
ATOM 5459 N N . LEU A 1 678 ? -4.729 29.288 23.509 1.00 84.12 678 LEU A N 1
ATOM 5460 C CA . LEU A 1 678 ? -5.232 30.668 23.518 1.00 84.12 678 LEU A CA 1
ATOM 5461 C C . LEU A 1 678 ? -6.744 30.786 23.295 1.00 84.12 678 LEU A C 1
ATOM 5463 O O . LEU A 1 678 ? -7.341 31.786 23.707 1.00 84.12 678 LEU A O 1
ATOM 5467 N N . TYR A 1 679 ? -7.366 29.799 22.645 1.00 82.81 679 TYR A N 1
ATOM 5468 C CA . TYR A 1 679 ? -8.814 29.788 22.456 1.00 82.81 679 TYR A CA 1
ATOM 5469 C C . TYR A 1 679 ? -9.539 29.026 23.578 1.00 82.81 679 TYR A C 1
ATOM 5471 O O . TYR A 1 679 ? -9.194 27.872 23.871 1.00 82.81 679 TYR A O 1
ATOM 5479 N N . PRO A 1 680 ? -10.609 29.614 24.151 1.00 76.56 680 PRO A N 1
ATOM 5480 C CA . PRO A 1 680 ? -11.470 28.923 25.098 1.00 76.56 680 PRO A CA 1
ATOM 5481 C C . PRO A 1 680 ? -12.193 27.761 24.412 1.00 76.56 680 PRO A C 1
ATOM 5483 O O . PRO A 1 680 ? -12.415 27.759 23.196 1.00 76.56 680 PRO A O 1
ATOM 5486 N N . THR A 1 681 ? -12.563 26.757 25.203 1.00 73.62 681 THR A N 1
ATOM 5487 C CA . THR A 1 681 ? -13.080 25.472 24.709 1.00 73.62 681 THR A CA 1
ATOM 5488 C C . THR A 1 681 ? -14.308 25.615 23.794 1.00 73.62 681 THR A C 1
ATOM 5490 O O . THR A 1 681 ? -14.436 24.866 22.829 1.00 73.62 681 THR A O 1
ATOM 5493 N N . ASP A 1 682 ? -15.168 26.614 24.024 1.00 67.94 682 ASP A N 1
ATOM 5494 C CA . ASP A 1 682 ? -16.379 26.892 23.234 1.00 67.94 682 ASP A CA 1
ATOM 5495 C C . ASP A 1 682 ? -16.103 27.461 21.831 1.00 67.94 682 ASP A C 1
ATOM 5497 O O . ASP A 1 682 ? -16.984 27.428 20.974 1.00 67.94 682 ASP A O 1
ATOM 5501 N N . ARG A 1 683 ? -14.897 27.993 21.583 1.00 75.12 683 ARG A N 1
ATOM 5502 C CA . ARG A 1 683 ? -14.522 28.669 20.322 1.00 75.12 683 ARG A CA 1
ATOM 5503 C C . ARG A 1 683 ? -13.252 28.108 19.680 1.00 75.12 683 ARG A C 1
ATOM 5505 O O . ARG A 1 683 ? -12.886 28.536 18.587 1.00 75.12 683 ARG A O 1
ATOM 5512 N N . ARG A 1 684 ? -12.586 27.142 20.325 1.00 82.19 684 ARG A N 1
ATOM 5513 C CA . ARG A 1 684 ? -11.301 26.566 19.888 1.00 82.19 684 ARG A CA 1
ATOM 5514 C C . ARG A 1 684 ? -11.350 25.963 18.491 1.00 82.19 684 ARG A C 1
ATOM 5516 O O . ARG A 1 684 ? -10.483 26.270 17.682 1.00 82.19 684 ARG A O 1
ATOM 5523 N N . GLY A 1 685 ? -12.364 25.147 18.196 1.00 81.88 685 GLY A N 1
ATOM 5524 C CA . GLY A 1 685 ? -12.494 24.502 16.884 1.00 81.88 685 GLY A CA 1
ATOM 5525 C C . GLY A 1 685 ? -12.637 25.516 15.746 1.00 81.88 685 GLY A C 1
ATOM 5526 O O . GLY A 1 685 ? -11.930 25.433 14.746 1.00 81.88 685 GLY A O 1
ATOM 5527 N N . THR A 1 686 ? -13.493 26.524 15.927 1.00 85.31 686 THR A N 1
ATOM 5528 C CA . THR A 1 686 ? -13.710 27.588 14.935 1.00 85.31 686 THR A CA 1
ATOM 5529 C C . THR A 1 686 ? -12.486 28.492 14.782 1.00 85.31 686 THR A C 1
ATOM 5531 O O . THR A 1 686 ? -12.113 28.816 13.657 1.00 85.31 686 THR A O 1
ATOM 5534 N N . GLY A 1 687 ? -11.823 28.853 15.887 1.00 85.88 687 GLY A N 1
ATOM 5535 C CA . GLY A 1 687 ? -10.604 29.665 15.871 1.00 85.88 687 GLY A CA 1
ATOM 5536 C C . GLY A 1 687 ? -9.430 28.967 15.181 1.00 85.88 687 GLY A C 1
ATOM 5537 O O . GLY A 1 687 ? -8.783 29.561 14.321 1.00 85.88 687 GLY A O 1
ATOM 5538 N N . PHE A 1 688 ? -9.203 27.685 15.488 1.00 88.44 688 PHE A N 1
ATOM 5539 C CA . PHE A 1 688 ? -8.185 26.871 14.818 1.00 88.44 688 PHE A CA 1
ATOM 5540 C C . PHE A 1 688 ? -8.496 26.704 13.324 1.00 88.44 688 PHE A C 1
ATOM 5542 O O . PHE A 1 688 ? -7.621 26.898 12.485 1.00 88.44 688 PHE A O 1
ATOM 5549 N N . GLY A 1 689 ? -9.761 26.432 12.978 1.00 88.19 689 GLY A N 1
ATOM 5550 C CA . GLY A 1 689 ? -10.211 26.350 11.587 1.00 88.19 689 GLY A CA 1
ATOM 5551 C C . GLY A 1 689 ? -9.971 27.644 10.800 1.00 88.19 689 GLY A C 1
ATOM 5552 O O . GLY A 1 689 ? -9.480 27.591 9.674 1.00 88.19 689 GLY A O 1
ATOM 5553 N N . PHE A 1 690 ? -10.240 28.808 11.399 1.00 90.25 690 PHE A N 1
ATOM 5554 C CA . PHE A 1 690 ? -9.950 30.109 10.788 1.00 90.25 690 PHE A CA 1
ATOM 5555 C C . PHE A 1 690 ? -8.445 30.337 10.579 1.00 90.25 690 PHE A C 1
ATOM 5557 O O . PHE A 1 690 ? -8.028 30.711 9.482 1.00 90.25 690 PHE A O 1
ATOM 5564 N N . CYS A 1 691 ? -7.620 30.076 11.596 1.00 90.12 691 CYS A N 1
ATOM 5565 C CA . CYS A 1 691 ? -6.165 30.197 11.491 1.00 90.12 691 CYS A CA 1
ATOM 5566 C C . CYS A 1 691 ? -5.586 29.266 10.409 1.00 90.12 691 CYS A C 1
ATOM 5568 O O . CYS A 1 691 ? -4.737 29.685 9.623 1.00 90.12 691 CYS A O 1
ATOM 5570 N N . ASN A 1 692 ? -6.106 28.041 10.295 1.00 89.25 692 ASN A N 1
ATOM 5571 C CA . ASN A 1 692 ? -5.711 27.101 9.249 1.00 89.25 692 ASN A CA 1
ATOM 5572 C C . ASN A 1 692 ? -6.180 27.543 7.846 1.00 89.25 692 ASN A C 1
ATOM 5574 O O . ASN A 1 692 ? -5.452 27.390 6.868 1.00 89.25 692 ASN A O 1
ATOM 5578 N N . ALA A 1 693 ? -7.359 28.159 7.715 1.00 90.75 693 ALA A N 1
ATOM 5579 C CA . ALA A 1 693 ? -7.783 28.752 6.444 1.00 90.75 693 ALA A CA 1
ATOM 5580 C C . ALA A 1 693 ? -6.845 29.898 6.012 1.00 90.75 693 ALA A C 1
ATOM 5582 O O . ALA A 1 693 ? -6.433 29.958 4.852 1.00 90.75 693 ALA A O 1
ATOM 5583 N N . MET A 1 694 ? -6.433 30.754 6.955 1.00 90.88 694 MET A N 1
ATOM 5584 C CA . MET A 1 694 ? -5.430 31.802 6.717 1.00 90.88 694 MET A CA 1
ATOM 5585 C C . MET A 1 694 ? -4.067 31.221 6.320 1.00 90.88 694 MET A C 1
ATOM 5587 O O . MET A 1 694 ? -3.408 31.765 5.436 1.00 90.88 694 MET A O 1
ATOM 5591 N N . CYS A 1 695 ? -3.671 30.091 6.914 1.00 91.06 695 CYS A N 1
ATOM 5592 C CA . CYS A 1 695 ? -2.481 29.337 6.521 1.00 91.06 695 CYS A CA 1
ATOM 5593 C C . CYS A 1 695 ? -2.530 28.929 5.046 1.00 91.06 695 CYS A C 1
ATOM 5595 O O . CYS A 1 695 ? -1.591 29.199 4.299 1.00 91.06 695 CYS A O 1
ATOM 5597 N N . LYS A 1 696 ? -3.635 28.323 4.598 1.00 92.56 696 LYS A N 1
ATOM 5598 C CA . LYS A 1 696 ? -3.789 27.888 3.202 1.00 92.56 696 LYS A CA 1
ATOM 5599 C C . LYS A 1 696 ? -3.815 29.068 2.231 1.00 92.56 696 LYS A C 1
ATOM 5601 O O . LYS A 1 696 ? -3.177 28.993 1.185 1.00 92.56 696 LYS A O 1
ATOM 5606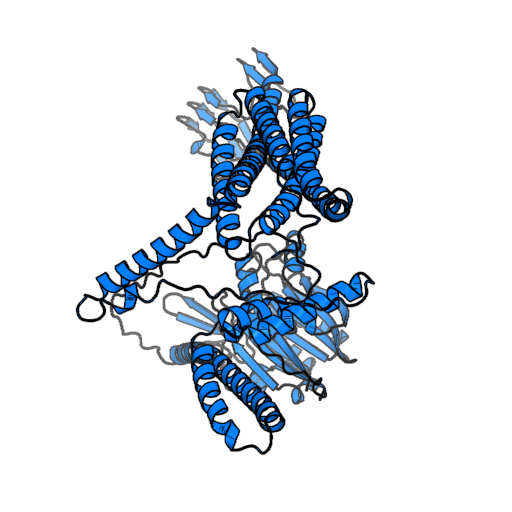 N N . LEU A 1 697 ? -4.474 30.171 2.594 1.00 93.62 697 LEU A N 1
ATOM 5607 C CA . LEU A 1 697 ? -4.458 31.402 1.797 1.00 93.62 697 LEU A CA 1
ATOM 5608 C C . LEU A 1 697 ? -3.030 31.950 1.636 1.00 93.62 697 LEU A C 1
ATOM 5610 O O . LEU A 1 697 ? -2.607 32.260 0.524 1.00 93.62 697 LEU A O 1
ATOM 5614 N N . ALA A 1 698 ? -2.277 32.020 2.735 1.00 93.75 698 ALA A N 1
ATOM 5615 C CA . ALA A 1 698 ? -0.887 32.461 2.739 1.00 93.75 698 ALA A CA 1
ATOM 5616 C C . ALA A 1 698 ? 0.023 31.561 1.890 1.00 93.75 698 ALA A C 1
ATOM 5618 O O . ALA A 1 698 ? 0.873 32.078 1.173 1.00 93.75 698 ALA A O 1
ATOM 5619 N N . ALA A 1 699 ? -0.184 30.240 1.918 1.00 92.00 699 ALA A N 1
ATOM 5620 C CA . ALA A 1 699 ? 0.571 29.294 1.099 1.00 92.00 699 ALA A CA 1
ATOM 5621 C C . ALA A 1 699 ? 0.314 29.505 -0.402 1.00 92.00 699 ALA A C 1
ATOM 5623 O O . ALA A 1 699 ? 1.256 29.555 -1.188 1.00 92.00 699 ALA A O 1
ATOM 5624 N N . VAL A 1 700 ? -0.949 29.705 -0.803 1.00 93.62 700 VAL A N 1
ATOM 5625 C CA . VAL A 1 700 ? -1.301 30.012 -2.202 1.00 93.62 700 VAL A CA 1
ATOM 5626 C C . VAL A 1 700 ? -0.660 31.329 -2.646 1.00 93.62 700 VAL A C 1
ATOM 5628 O O . VAL A 1 700 ? -0.046 31.383 -3.710 1.00 93.62 700 VAL A O 1
ATOM 5631 N N . MET A 1 701 ? -0.747 32.380 -1.825 1.00 92.50 701 MET A N 1
ATOM 5632 C CA . MET A 1 701 ? -0.109 33.668 -2.125 1.00 92.50 701 MET A CA 1
ATOM 5633 C C . MET A 1 701 ? 1.419 33.558 -2.198 1.00 92.50 701 MET A C 1
ATOM 5635 O O . MET A 1 701 ? 2.022 34.127 -3.105 1.00 92.50 701 MET A O 1
ATOM 5639 N N . GLY A 1 702 ? 2.035 32.828 -1.265 1.00 90.62 702 GLY A N 1
ATOM 5640 C CA . GLY A 1 702 ? 3.475 32.583 -1.228 1.00 90.62 702 GLY A CA 1
ATOM 5641 C C . GLY A 1 702 ? 3.948 31.878 -2.493 1.00 90.62 702 GLY A C 1
ATOM 5642 O O . GLY A 1 702 ? 4.826 32.387 -3.179 1.00 90.62 702 GLY A O 1
ATOM 5643 N N . ASN A 1 703 ? 3.302 30.776 -2.873 1.00 88.81 703 ASN A N 1
ATOM 5644 C CA . ASN A 1 703 ? 3.666 30.020 -4.072 1.00 88.81 703 ASN A CA 1
ATOM 5645 C C . ASN A 1 703 ? 3.564 30.869 -5.349 1.00 88.81 703 ASN A C 1
ATOM 5647 O O . ASN A 1 703 ? 4.461 30.826 -6.186 1.00 88.81 703 ASN A O 1
ATOM 5651 N N . LEU A 1 704 ? 2.506 31.677 -5.487 1.00 89.88 704 LEU A N 1
ATOM 5652 C CA . LEU A 1 704 ? 2.320 32.544 -6.655 1.00 89.88 704 LEU A CA 1
ATOM 5653 C C . LEU A 1 704 ? 3.367 33.664 -6.723 1.00 89.88 704 LEU A C 1
ATOM 5655 O O . LEU A 1 704 ? 3.981 33.870 -7.769 1.00 89.88 704 LEU A O 1
ATOM 5659 N N . ILE A 1 705 ? 3.585 34.384 -5.617 1.00 90.88 705 ILE A N 1
ATOM 5660 C CA . ILE A 1 705 ? 4.523 35.515 -5.583 1.00 90.88 705 ILE A CA 1
ATOM 5661 C C . ILE A 1 705 ? 5.953 35.013 -5.772 1.00 90.88 705 ILE A C 1
ATOM 5663 O O . ILE A 1 705 ? 6.674 35.528 -6.623 1.00 90.88 705 ILE A O 1
ATOM 5667 N N . PHE A 1 706 ? 6.363 33.996 -5.019 1.00 89.50 706 PHE A N 1
ATOM 5668 C CA . PHE A 1 706 ? 7.737 33.510 -5.047 1.00 89.50 706 PHE A CA 1
ATOM 5669 C C . PHE A 1 706 ? 8.044 32.770 -6.350 1.00 89.50 706 PHE A C 1
ATOM 5671 O O . PHE A 1 706 ? 9.096 33.014 -6.937 1.00 89.50 706 PHE A O 1
ATOM 5678 N N . GLY A 1 707 ? 7.109 31.958 -6.857 1.00 84.44 707 GLY A N 1
ATOM 5679 C CA . GLY A 1 707 ? 7.249 31.292 -8.153 1.00 84.44 707 GLY A CA 1
ATOM 5680 C C . GLY A 1 707 ? 7.420 32.282 -9.311 1.00 84.44 707 GLY A C 1
ATOM 5681 O O . GLY A 1 707 ? 8.247 32.067 -10.189 1.00 84.44 707 GLY A O 1
ATOM 5682 N N . SER A 1 708 ? 6.721 33.425 -9.278 1.00 87.25 708 SER A N 1
ATOM 5683 C CA . SER A 1 708 ? 6.851 34.465 -10.315 1.00 87.25 708 SER A CA 1
ATOM 5684 C C . SER A 1 708 ? 8.197 35.205 -10.313 1.00 87.25 708 SER A C 1
ATOM 5686 O O . SER A 1 708 ? 8.544 35.852 -11.298 1.00 87.25 708 SER A O 1
ATOM 5688 N N . LEU A 1 709 ? 8.954 35.127 -9.213 1.00 85.94 709 LEU A N 1
ATOM 5689 C CA . LEU A 1 709 ? 10.232 35.824 -9.033 1.00 85.94 709 LEU A CA 1
ATOM 5690 C C . LEU A 1 709 ? 11.453 34.942 -9.337 1.00 85.94 709 LEU A C 1
ATOM 5692 O O . LEU A 1 709 ? 12.588 35.431 -9.280 1.00 85.94 709 LEU A O 1
ATOM 5696 N N . VAL A 1 710 ? 11.244 33.662 -9.666 1.00 81.50 710 VAL A N 1
ATOM 5697 C CA . VAL A 1 710 ? 12.306 32.753 -10.120 1.00 81.50 710 VAL A CA 1
ATOM 5698 C C . VAL A 1 710 ? 12.953 33.326 -11.390 1.00 81.50 710 VAL A C 1
ATOM 5700 O O . VAL A 1 710 ? 12.263 33.758 -12.308 1.00 81.50 710 VAL A O 1
ATOM 5703 N N . GLY A 1 711 ? 14.287 33.385 -11.429 1.00 70.06 711 GLY A N 1
ATOM 5704 C CA . GLY A 1 711 ? 15.053 33.897 -12.578 1.00 70.06 711 GLY A CA 1
ATOM 5705 C C . GLY A 1 711 ? 15.140 35.426 -12.705 1.00 70.06 711 GLY A C 1
ATOM 5706 O O . GLY A 1 711 ? 16.018 35.925 -13.399 1.00 70.06 711 GLY A O 1
ATOM 5707 N N . ILE A 1 712 ? 14.301 36.194 -11.997 1.00 81.31 712 ILE A N 1
ATOM 5708 C CA . ILE A 1 712 ? 14.345 37.669 -12.033 1.00 81.31 712 ILE A CA 1
ATOM 5709 C C . ILE A 1 712 ? 15.303 38.210 -10.972 1.00 81.31 712 ILE A C 1
ATOM 5711 O O . ILE A 1 712 ? 16.191 39.012 -11.257 1.00 81.31 712 ILE A O 1
ATOM 5715 N N . THR A 1 713 ? 15.108 37.813 -9.713 1.00 80.50 713 THR A N 1
ATOM 5716 C CA . THR A 1 713 ? 15.945 38.293 -8.612 1.00 80.50 713 THR A CA 1
ATOM 5717 C C . THR A 1 713 ? 15.880 37.375 -7.403 1.00 80.50 713 THR A C 1
ATOM 5719 O O . THR A 1 713 ? 14.811 36.951 -6.970 1.00 80.50 713 THR A O 1
ATOM 5722 N N . LYS A 1 714 ? 17.044 37.124 -6.797 1.00 80.12 714 LYS A N 1
ATOM 5723 C CA . LYS A 1 714 ? 17.137 36.397 -5.523 1.00 80.12 714 LYS A CA 1
ATOM 5724 C C . LYS A 1 714 ? 16.801 37.265 -4.318 1.00 80.12 714 LYS A C 1
ATOM 5726 O O . LYS A 1 714 ? 16.457 36.765 -3.254 1.00 80.12 714 LYS A O 1
ATOM 5731 N N . ALA A 1 715 ? 16.894 38.576 -4.501 1.00 84.38 715 ALA A N 1
ATOM 5732 C CA . ALA A 1 715 ? 16.848 39.537 -3.423 1.00 84.38 715 ALA A CA 1
ATOM 5733 C C . ALA A 1 715 ? 15.469 39.648 -2.773 1.00 84.38 715 ALA A C 1
ATOM 5735 O O . ALA A 1 715 ? 15.325 39.606 -1.551 1.00 84.38 715 ALA A O 1
ATOM 5736 N N . ILE A 1 716 ? 14.453 39.813 -3.618 1.00 87.25 716 ILE A N 1
ATOM 5737 C CA . ILE A 1 716 ? 13.094 40.131 -3.189 1.00 87.25 716 ILE A CA 1
ATOM 5738 C C . ILE A 1 716 ? 12.478 38.962 -2.402 1.00 87.25 716 ILE A C 1
ATOM 5740 O O . ILE A 1 716 ? 12.025 39.217 -1.287 1.00 87.25 716 ILE A O 1
ATOM 5744 N N . PRO A 1 717 ? 12.515 37.699 -2.877 1.00 88.88 717 PRO A N 1
ATOM 5745 C CA . PRO A 1 717 ? 11.970 36.560 -2.131 1.00 88.88 717 PRO A CA 1
ATOM 5746 C C . PRO A 1 717 ? 12.632 36.361 -0.761 1.00 88.88 717 PRO A C 1
ATOM 5748 O O . PRO A 1 717 ? 11.940 36.172 0.238 1.00 88.88 717 PRO A O 1
ATOM 5751 N N . ILE A 1 718 ? 13.964 36.479 -0.692 1.00 89.69 718 ILE A N 1
ATOM 5752 C CA . ILE A 1 718 ? 14.732 36.288 0.547 1.00 89.69 718 ILE A CA 1
ATOM 5753 C C . ILE A 1 718 ? 14.414 37.380 1.575 1.00 89.69 718 ILE A C 1
ATOM 5755 O O . ILE A 1 718 ? 14.120 37.075 2.732 1.00 89.69 718 ILE A O 1
ATOM 5759 N N . LEU A 1 719 ? 14.452 38.656 1.175 1.00 91.38 719 LEU A N 1
ATOM 5760 C CA . LEU A 1 719 ? 14.155 39.766 2.087 1.00 91.38 719 LEU A CA 1
ATOM 5761 C C . LEU A 1 719 ? 12.691 39.764 2.521 1.00 91.38 719 LEU A C 1
ATOM 5763 O O . LEU A 1 719 ? 12.389 40.046 3.683 1.00 91.38 719 LEU A O 1
ATOM 5767 N N . LEU A 1 720 ? 11.782 39.421 1.609 1.00 92.19 720 LEU A N 1
ATOM 5768 C CA . LEU A 1 720 ? 10.363 39.325 1.905 1.00 92.19 720 LEU A CA 1
ATOM 5769 C C . LEU A 1 720 ? 10.094 38.202 2.915 1.00 92.19 720 LEU A C 1
ATOM 5771 O O . LEU A 1 720 ? 9.476 38.456 3.943 1.00 92.19 720 LEU A O 1
ATOM 5775 N N . ALA A 1 721 ? 10.616 36.995 2.694 1.00 91.75 721 ALA A N 1
ATOM 5776 C CA . ALA A 1 721 ? 10.440 35.895 3.639 1.00 91.75 721 ALA A CA 1
ATOM 5777 C C . ALA A 1 721 ? 11.119 36.169 4.989 1.00 91.75 721 ALA A C 1
ATOM 5779 O O . ALA A 1 721 ? 10.499 35.983 6.036 1.00 91.75 721 ALA A O 1
ATOM 5780 N N . SER A 1 722 ? 12.355 36.679 4.987 1.00 93.50 722 SER A N 1
ATOM 5781 C CA . SER A 1 722 ? 13.075 37.040 6.212 1.00 93.50 722 SER A CA 1
ATOM 5782 C C . SER A 1 722 ? 12.318 38.091 7.030 1.00 93.50 722 SER A C 1
ATOM 5784 O O . SER A 1 722 ? 12.152 37.930 8.238 1.00 93.50 722 SER A O 1
ATOM 5786 N N . SER A 1 723 ? 11.854 39.172 6.396 1.00 94.31 723 SER A N 1
ATOM 5787 C CA . SER A 1 723 ? 11.128 40.243 7.092 1.00 94.31 723 SER A CA 1
ATOM 5788 C C . SER A 1 723 ? 9.793 39.753 7.647 1.00 94.31 723 SER A C 1
ATOM 5790 O O . SER A 1 723 ? 9.495 39.991 8.816 1.00 94.31 723 SER A O 1
ATOM 5792 N N . VAL A 1 724 ? 9.027 39.000 6.855 1.00 94.88 724 VAL A N 1
ATOM 5793 C CA . VAL A 1 724 ? 7.735 38.443 7.263 1.00 94.88 724 VAL A CA 1
ATOM 5794 C C . VAL A 1 724 ? 7.895 37.472 8.439 1.00 94.88 724 VAL A C 1
ATOM 5796 O O . VAL A 1 724 ? 7.135 37.570 9.402 1.00 94.88 724 VAL A O 1
ATOM 5799 N N . LEU A 1 725 ? 8.911 36.602 8.429 1.00 94.94 725 LEU A N 1
ATOM 5800 C CA . LEU A 1 725 ? 9.179 35.659 9.522 1.00 94.94 725 LEU A CA 1
ATOM 5801 C C . LEU A 1 725 ? 9.657 36.348 10.803 1.00 94.94 725 LEU A C 1
ATOM 5803 O O . LEU A 1 725 ? 9.195 35.996 11.888 1.00 94.94 725 LEU A O 1
ATOM 5807 N N . VAL A 1 726 ? 10.530 37.356 10.702 1.00 95.88 726 VAL A N 1
ATOM 5808 C CA . VAL A 1 726 ? 10.974 38.133 11.871 1.00 95.88 726 VAL A CA 1
ATOM 5809 C C . VAL A 1 726 ? 9.808 38.925 12.462 1.00 95.88 726 VAL A C 1
ATOM 5811 O O . VAL A 1 726 ? 9.581 38.866 13.670 1.00 95.88 726 VAL A O 1
ATOM 5814 N N . CYS A 1 727 ? 9.021 39.618 11.635 1.00 94.88 727 CYS A N 1
ATOM 5815 C CA . CYS A 1 727 ? 7.832 40.339 12.090 1.00 94.88 727 CYS A CA 1
ATOM 5816 C C . CYS A 1 727 ? 6.807 39.390 12.727 1.00 94.88 727 CYS A C 1
ATOM 5818 O O . CYS A 1 727 ? 6.307 39.676 13.814 1.00 94.88 727 CYS A O 1
ATOM 5820 N N . GLY A 1 728 ? 6.546 38.242 12.098 1.00 94.44 728 GLY A N 1
ATOM 5821 C CA . GLY A 1 728 ? 5.683 37.190 12.630 1.00 94.44 728 GLY A CA 1
ATOM 5822 C C . GLY A 1 728 ? 6.168 36.661 13.978 1.00 94.44 728 GLY A C 1
ATOM 5823 O O . GLY A 1 728 ? 5.397 36.610 14.933 1.00 94.44 728 GLY A O 1
ATOM 5824 N N . GLY A 1 729 ? 7.462 36.359 14.100 1.00 94.75 729 GLY A N 1
ATOM 5825 C CA . GLY A 1 729 ? 8.066 35.882 15.343 1.00 94.75 729 GLY A CA 1
ATOM 5826 C C . GLY A 1 729 ? 7.986 36.907 16.476 1.00 94.75 729 GLY A C 1
ATOM 5827 O O . GLY A 1 729 ? 7.626 36.557 17.600 1.00 94.75 729 GLY A O 1
ATOM 5828 N N . LEU A 1 730 ? 8.227 38.191 16.184 1.00 94.88 730 LEU A N 1
ATOM 5829 C CA . LEU A 1 730 ? 8.079 39.281 17.156 1.00 94.88 730 LEU A CA 1
ATOM 5830 C C . LEU A 1 730 ? 6.627 39.455 17.622 1.00 94.88 730 LEU A C 1
ATOM 5832 O O . LEU A 1 730 ? 6.391 39.703 18.806 1.00 94.88 730 LEU A O 1
ATOM 5836 N N . VAL A 1 731 ? 5.651 39.297 16.722 1.00 94.50 731 VAL A N 1
ATOM 5837 C CA . VAL A 1 731 ? 4.222 39.280 17.080 1.00 94.50 731 VAL A CA 1
ATOM 5838 C C . VAL A 1 731 ? 3.889 38.043 17.921 1.00 94.50 731 VAL A C 1
ATOM 5840 O O . VAL A 1 731 ? 3.164 38.164 18.909 1.00 94.50 731 VAL A O 1
ATOM 5843 N N . GLY A 1 732 ? 4.474 36.885 17.602 1.00 90.81 732 GLY A N 1
ATOM 5844 C CA . GLY A 1 732 ? 4.343 35.647 18.373 1.00 90.81 732 GLY A CA 1
ATOM 5845 C C . GLY A 1 732 ? 4.826 35.786 19.820 1.00 90.81 732 GLY A C 1
ATOM 5846 O O . GLY A 1 732 ? 4.145 35.334 20.736 1.00 90.81 732 GLY A O 1
ATOM 5847 N N . LEU A 1 733 ? 5.930 36.504 20.059 1.00 90.81 733 LEU A N 1
ATOM 5848 C CA . LEU A 1 733 ? 6.423 36.807 21.416 1.00 90.81 733 LEU A CA 1
ATOM 5849 C C . LEU A 1 733 ? 5.509 37.758 22.210 1.00 90.81 733 LEU A C 1
ATOM 5851 O O . LEU A 1 733 ? 5.641 37.864 23.426 1.00 90.81 733 LEU A O 1
ATOM 5855 N N . ARG A 1 734 ? 4.596 38.474 21.541 1.00 89.44 734 ARG A N 1
ATOM 5856 C CA . ARG A 1 734 ? 3.621 39.398 22.157 1.00 89.44 734 ARG A CA 1
ATOM 5857 C C . ARG A 1 734 ? 2.268 38.739 22.444 1.00 89.44 734 ARG A C 1
ATOM 5859 O O . ARG A 1 734 ? 1.314 39.438 22.821 1.00 89.44 734 ARG A O 1
ATOM 5866 N N . LEU A 1 735 ? 2.156 37.431 22.224 1.00 88.12 735 LEU A N 1
ATOM 5867 C CA . LEU A 1 735 ? 1.029 36.629 22.688 1.00 88.12 735 LEU A CA 1
ATOM 5868 C C . LEU A 1 735 ? 1.105 36.455 24.218 1.00 88.12 735 LEU A C 1
ATOM 5870 O O . LEU A 1 735 ? 2.191 36.534 24.791 1.00 88.12 735 LEU A O 1
ATOM 5874 N N . PRO A 1 736 ? -0.035 36.279 24.904 1.00 83.31 736 PRO A N 1
ATOM 5875 C CA . PRO A 1 736 ? -0.042 36.106 26.353 1.00 83.31 736 PRO A CA 1
ATOM 5876 C C . PRO A 1 736 ? 0.493 34.721 26.739 1.00 83.31 736 PRO A C 1
ATOM 5878 O O . PRO A 1 736 ? 0.138 33.724 26.111 1.00 83.31 736 PRO A O 1
ATOM 5881 N N . ASP A 1 737 ? 1.341 34.663 27.772 1.00 76.38 737 ASP A N 1
ATOM 5882 C CA . ASP A 1 737 ? 1.921 33.404 28.254 1.00 76.38 737 ASP A CA 1
ATOM 5883 C C . ASP A 1 737 ? 0.839 32.503 28.866 1.00 76.38 737 ASP A C 1
ATOM 5885 O O . ASP A 1 737 ? 0.054 32.920 29.722 1.00 76.38 737 ASP A O 1
ATOM 5889 N N . THR A 1 738 ? 0.794 31.257 28.406 1.00 68.12 738 THR A N 1
ATOM 5890 C CA . THR A 1 738 ? -0.187 30.246 28.801 1.00 68.12 738 THR A CA 1
ATOM 5891 C C . THR A 1 738 ? 0.330 29.321 29.906 1.00 68.12 738 THR A C 1
ATOM 5893 O O . THR A 1 738 ? -0.468 28.573 30.466 1.00 68.12 738 THR A O 1
ATOM 5896 N N . ARG A 1 739 ? 1.615 29.402 30.310 1.00 60.50 739 ARG A N 1
ATOM 5897 C CA . ARG A 1 739 ? 2.221 28.501 31.322 1.00 60.50 739 ARG A CA 1
ATOM 5898 C C . ARG A 1 739 ? 1.495 28.462 32.672 1.00 60.50 739 ARG A C 1
ATOM 5900 O O . ARG A 1 739 ? 1.529 27.434 33.343 1.00 60.50 739 ARG A O 1
ATOM 5907 N N . ALA A 1 740 ? 0.884 29.571 33.090 1.00 46.72 740 ALA A N 1
ATOM 5908 C CA . ALA A 1 740 ? 0.233 29.703 34.398 1.00 46.72 740 ALA A CA 1
ATOM 5909 C C . ALA A 1 740 ? -1.298 29.553 34.351 1.00 46.72 740 ALA A C 1
ATOM 5911 O O . ALA A 1 740 ? -1.940 29.501 35.401 1.00 46.72 740 ALA A O 1
ATOM 5912 N N . ASN A 1 741 ? -1.895 29.483 33.158 1.00 50.75 741 ASN A N 1
ATOM 5913 C CA . ASN A 1 741 ? -3.343 29.425 33.006 1.00 50.75 741 ASN A CA 1
ATOM 5914 C C . ASN A 1 741 ? -3.797 27.966 32.924 1.00 50.75 741 ASN A C 1
ATOM 5916 O O . ASN A 1 741 ? -3.492 27.254 31.970 1.00 50.75 741 ASN A O 1
ATOM 5920 N N . VAL A 1 742 ? -4.555 27.517 33.928 1.00 43.62 742 VAL A N 1
ATOM 5921 C CA . VAL A 1 742 ? -5.305 26.259 33.837 1.00 43.62 742 VAL A CA 1
ATOM 5922 C C . VAL A 1 742 ? -6.317 26.433 32.706 1.00 43.62 742 VAL A C 1
ATOM 5924 O O . VAL A 1 742 ? -7.124 27.359 32.756 1.00 43.62 742 VAL A O 1
ATOM 5927 N N . LEU A 1 743 ? -6.235 25.586 31.675 1.00 42.72 743 LEU A N 1
ATOM 5928 C CA . LEU A 1 743 ? -7.176 25.568 30.553 1.00 42.72 743 LEU A CA 1
ATOM 5929 C C . LEU A 1 743 ? -8.613 25.522 31.108 1.00 42.72 743 LEU A C 1
ATOM 5931 O O . LEU A 1 743 ? -9.007 24.501 31.671 1.00 42.72 743 LEU A O 1
ATOM 5935 N N . MET A 1 744 ? -9.353 26.633 30.999 1.00 34.28 744 MET A N 1
ATOM 5936 C CA . MET A 1 744 ? -10.772 26.726 31.373 1.00 34.28 744 MET A CA 1
ATOM 5937 C C . MET A 1 744 ? -11.696 26.313 30.229 1.00 34.28 744 MET A C 1
ATOM 5939 O O . MET A 1 744 ? -11.436 26.679 29.054 1.00 34.28 744 MET A O 1
#

InterPro domains:
  IPR005135 Endonuclease/exonuclease/phosphatase [PF03372] (8-231)
  IPR011701 Major facilitator superfamily [PF07690] (598-739)
  IPR036259 MFS transporter superfamily [G3DSA:1.20.1250.20] (590-741)
  IPR036259 MFS transporter superfamily [SSF103473] (593-733)
  IPR036691 Endonuclease/exonuclease/phosphatase superfamily [G3DSA:3.60.10.10] (1-238)
  IPR036691 Endonuclease/exonuclease/phosphatase superfamily [SSF56219] (3-238)
  IPR055415 SV2A/B/C, luminal domain [PF23894] (497-579)

Sequence (744 aa):
MRSLKIGSLNINGGRDRQKRGLISEISTQKNIDILFLQETHTTPSDETDWGLWWEGSNYLSHGTNFSAGVAILFRASANVKIVSCAEIVKGRLLIVRAEIEDTVFCFTNIYAPNNGAERVAFYTRLQKELLIYNQDQIILGGDFNCTLDFTVDRIGEEPHPHSSQTLNTVISHLDLLDTFRVKHPQSRQYTWVRVNSNRVCAARLDRVYISRTLNPRLIHCNILPVGFTDHHFVSVELIISPGERAKSFWHFNNKLLLDNVFCKNFGCFWDQWQLRKVEFDSLKLWWEVGKAQIRVFCQQYTSHSSARLKTVIKNLEDNIKNLEEGLNGSVDPTWYPAEGETYGVELFPAGEGEGSSCAESFPSTQRHGLCVHLQTGKHDEAWMVLKQIHDTNMRARGEPERVFTVNRIKIPKQLDELVEMQNESANPVLKVLFKIKAELRGIWSTFMKCFDYPVKDNTIKLAIVWFTLSFGFYGLSVWFPDVIKHLQADEYASRVKIHNNERIEDFTFNFTLENQIHRNGAFFKAVKFIDSSFINCYFEDVSSVGSSFTNCTIVDSFFYNTDIDDSKLTNSTIINSSFHHNKTGCQMTFDDDYSAYWVYFVNFLGTLAVLPGNIVSALLMDKIGRLSMLGGSMVLSGISCFFLWFGTSESMMIFMLCLYNGLSISAWNSLDVVTTELYPTDRRGTGFGFCNAMCKLAAVMGNLIFGSLVGITKAIPILLASSVLVCGGLVGLRLPDTRANVLM

Foldseek 3Di:
DDKAKEKEDAQQEQQDPVSLVVVVVVCVVVVHFKYKYWNNQDDPVCVVVVVVSAQADKDKQHDHNRGAIMMMHGHPVQVKAWDDWDDQDRRAWIWTWIAHPNAIEIEIHGDADLDQVSNLVVLVSVLVVVVVVLVHKYKHWYFSNWDQDCVQFWDDDTPHVSSNVSNVVSCVVSQKDFLCCLVVVRHRDFFAWDDDPHDITTGNGITIITHPVQVVQWDDWDWFQDDNDRGTMIMTMGHDDPDDPDPDDDDQDCVLVVVPVSVVVVVVVVVVLVVCCVVDPDPVVSVVVVVVVVSVSRVVVCCVVVVVVVVVSVVVRVVVVVVVVVVVVDPDPDDDDDDDDDDDDDDDDDDDDDDDDDDPPDDPVLVVQLVVCVVVVVVVSNVVSVLVVQQVVCVVVVHPDDDDDDDDDDDDDDDVVVLPPPPDDDDPVVNVVVVVVSVVVVLVVLLVVCCDPPNNLVLVLLLLLLLLLLLLVLLVLLQQLLQVLVVVVVVLQVPAAEAECDEDDPDDDPDDPGRYHYYNYDDDALAEAECEEAEAEEAECAEHDNYAYAQYEYYNYEAYNYQDDVVRYHNYHYYNYDYYNHPDDDDPDCPVVVSVVSSVVLSVLLVVLQVVLVVCLVVCCVPCHLLCQQLVLLLQLLVLLLCCVVPPDPVSNSVSSSSNSSSSSSNVNSSVVLLQLSDAPSNSVVSVVVSVVSSVVSSVVSNVVSVVCRPPDPPCSSNSSSVSSNVSSVSSNVNDGRPPPDRD

Secondary structure (DSSP, 8-state):
-EEEEEEEEE-S---SHHHHHHHHHHHHHHT-SEEEEE-----GGGHHHHHHHSSEEEEEE--BTTB--EEEEEEGGG--EEEEEEEEETTTEEEEEEEETTEEEEEEEEE--SSHHHHHHHHHHHHHHHGGGTTSEEEEEEE-SS-S-HHHHBSS--S-HHHHHHHHHHHHHTTEEEHHHHH-TT----SEEEEETTEEEEE--EEEEEEGGGGGGEEEEEEE--SSSSBPEEEEEEEEE-PPPP-PPP---GGGGG-HHHHHHHHHHHHHHHHGGGGSS-HHHHHHHHHHHHHHHHHHHHHHHHHHHHHHHHHHHHHHHHHHHHHTT----------------PPPPP---------TTS-HHHHHHHHHHHHTT-HHHHHHHHHHHHHHHHHHTT------------PPP-SSHHHHTTTTS--HHHHHHHHHHHHHHHHHHHHHHTTSTTTHHHHHHHHHHHHHHHHHHHHHHHHHHHHHHHHHHHHHHHTPEEEES-B--S----S---SEEEES-B--SS-EEES-EEES-EEES---TT-EEES-EEES-EEES----GGGEES-EEES-EEES---S----TTTHHHHHHHHHHHHHHHHTHHHHHHHHHHHHHHH-HHHHHHHHHHHHHHHHHHGGG--SHHHHHHHHHHHHHHHHHHHHHHHHHHHHHS-TTTHHHHHHHHHHHHHHHHHHHHHHHHHTTTT-SHHHHHHHHHHHHHHHHHHTTSPP-TT----